Protein AF-A0A642UK02-F1 (afdb_monomer)

Foldseek 3Di:
DDPDPLLVVLVVLLVVLLLVLLLCLLLLLLLQFQPNCVCVVPVDDSVVSVVVNLVSLVSSLVSLVSNLVSVLVSCVVVVCNVVCVPPLLNVLSVQLSVLSVVLNVCPPPVNCVVPVVVNVVSNVVSVVSNLVSVCSNCVVPDPCVSSVSNVVSNVVSVVLQVVQLVQFPPFWKWKWAAFPQQKIKIKTQTDPSDDQAAFWKWFKFWPDPQTNPHTHIFQWADDPDPSRITMTMDGQDDDPSVVLQVVLVPDVNSMDMTIMGIGDGDGDDDPCLVWQEEEEEEEQSQCSNCLNVLVVCVVVVPRNHQYEYEYEYQACRSCVVCVVSQLVNQVDPSYAYEYEHAHPDDQDWDWDCDDPSHNYIYTYHDDPLLVVLLCCQLVDPIEYEYEYTYDPVSLVSNVVSCVVRVVNHPYHYDYHYDYPPD

Radius of gyration: 26.45 Å; Cα contacts (8 Å, |Δi|>4): 703; chains: 1; bounding box: 59×48×87 Å

Organism: NCBI:txid44093

Structure (mmCIF, N/CA/C/O backbone):
data_AF-A0A642UK02-F1
#
_entry.id   AF-A0A642UK02-F1
#
loop_
_atom_site.group_PDB
_atom_site.id
_atom_site.type_symbol
_atom_site.label_atom_id
_atom_site.label_alt_id
_atom_site.label_comp_id
_atom_site.label_asym_id
_atom_site.label_entity_id
_atom_site.label_seq_id
_atom_site.pdbx_PDB_ins_code
_atom_site.Cartn_x
_atom_site.Cartn_y
_atom_site.Cartn_z
_atom_site.occupancy
_atom_site.B_iso_or_equiv
_atom_site.auth_seq_id
_atom_site.auth_comp_id
_atom_site.auth_asym_id
_atom_site.auth_atom_id
_atom_site.pdbx_PDB_model_num
ATOM 1 N N . MET A 1 1 ? 12.086 3.552 -49.684 1.00 55.59 1 MET A N 1
ATOM 2 C CA . MET A 1 1 ? 11.492 2.197 -49.782 1.00 55.59 1 MET A CA 1
ATOM 3 C C . MET A 1 1 ? 12.416 1.226 -49.065 1.00 55.59 1 MET A C 1
ATOM 5 O O . MET A 1 1 ? 13.613 1.465 -49.089 1.00 55.59 1 MET A O 1
ATOM 9 N N . TYR A 1 2 ? 11.888 0.212 -48.374 1.00 74.94 2 TYR A N 1
ATOM 10 C CA . TYR A 1 2 ? 12.719 -0.805 -47.715 1.00 74.94 2 TYR A CA 1
ATOM 11 C C . TYR A 1 2 ? 13.149 -1.871 -48.723 1.00 74.94 2 TYR A C 1
ATOM 13 O O . TYR A 1 2 ? 12.335 -2.284 -49.544 1.00 74.94 2 TYR A O 1
ATOM 21 N N . ASP A 1 3 ? 14.386 -2.351 -48.607 1.00 79.00 3 ASP A N 1
ATOM 22 C CA . ASP A 1 3 ? 14.968 -3.299 -49.572 1.00 79.00 3 ASP A CA 1
ATOM 23 C C . ASP A 1 3 ? 14.312 -4.688 -49.524 1.00 79.00 3 ASP A C 1
ATOM 25 O O . ASP A 1 3 ? 14.343 -5.431 -50.499 1.00 79.00 3 ASP A O 1
ATOM 29 N N . THR A 1 4 ? 13.701 -5.057 -48.390 1.00 89.38 4 THR A N 1
ATOM 30 C CA . THR A 1 4 ? 13.010 -6.342 -48.219 1.00 89.38 4 THR A CA 1
ATOM 31 C C . THR A 1 4 ? 11.735 -6.205 -47.385 1.00 89.38 4 THR A C 1
ATOM 33 O O . THR A 1 4 ? 11.656 -5.402 -46.449 1.00 89.38 4 THR A O 1
ATOM 36 N N . LYS A 1 5 ? 10.743 -7.064 -47.668 1.00 91.50 5 LYS A N 1
ATOM 37 C CA . LYS A 1 5 ? 9.501 -7.177 -46.877 1.00 91.50 5 LYS A CA 1
ATOM 38 C C . LYS A 1 5 ? 9.785 -7.507 -45.408 1.00 91.50 5 LYS A C 1
ATOM 40 O O . LYS A 1 5 ? 9.142 -6.958 -44.519 1.00 91.50 5 LYS A O 1
ATOM 45 N N . ALA A 1 6 ? 10.768 -8.369 -45.148 1.00 90.88 6 ALA A N 1
ATOM 46 C CA . ALA A 1 6 ? 11.175 -8.733 -43.791 1.00 90.88 6 ALA A CA 1
ATOM 47 C C . ALA A 1 6 ? 11.655 -7.508 -42.995 1.00 90.88 6 ALA A C 1
ATOM 49 O O . ALA A 1 6 ? 11.196 -7.281 -41.876 1.00 90.88 6 ALA A O 1
ATOM 50 N N . ARG A 1 7 ? 12.511 -6.670 -43.596 1.00 90.56 7 ARG A N 1
ATOM 51 C CA . ARG A 1 7 ? 12.998 -5.431 -42.975 1.00 90.56 7 ARG A CA 1
ATOM 52 C C . ARG A 1 7 ? 11.862 -4.442 -42.703 1.00 90.56 7 ARG A C 1
ATOM 54 O O . ARG A 1 7 ? 11.831 -3.838 -41.634 1.00 90.56 7 ARG A O 1
ATOM 61 N N . GLN A 1 8 ? 10.915 -4.306 -43.631 1.00 92.50 8 GLN A N 1
ATOM 62 C CA . GLN A 1 8 ? 9.738 -3.456 -43.434 1.00 92.50 8 GLN A CA 1
ATOM 63 C C . GLN A 1 8 ? 8.892 -3.918 -42.236 1.00 92.50 8 GLN A C 1
ATOM 65 O O . GLN A 1 8 ? 8.542 -3.102 -41.386 1.00 92.50 8 GLN A O 1
ATOM 70 N N . LEU A 1 9 ? 8.596 -5.219 -42.142 1.00 93.69 9 LEU A N 1
ATOM 71 C CA . LEU A 1 9 ? 7.806 -5.778 -41.041 1.00 93.69 9 LEU A CA 1
ATOM 72 C C . LEU A 1 9 ? 8.511 -5.626 -39.691 1.00 93.69 9 LEU A C 1
ATOM 74 O O . LEU A 1 9 ? 7.876 -5.208 -38.725 1.00 93.69 9 LEU A O 1
ATOM 78 N N . LEU A 1 10 ? 9.818 -5.906 -39.632 1.00 94.69 10 LEU A N 1
ATOM 79 C CA . LEU A 1 10 ? 10.621 -5.716 -38.420 1.00 94.69 10 LEU A CA 1
ATOM 80 C C . LEU A 1 10 ? 10.591 -4.264 -37.955 1.00 94.69 10 LEU A C 1
ATOM 82 O O . LEU A 1 10 ? 10.407 -4.011 -36.768 1.00 94.69 10 LEU A O 1
ATOM 86 N N . ARG A 1 11 ? 10.717 -3.308 -38.881 1.00 93.25 11 ARG A N 1
ATOM 87 C CA . ARG A 1 11 ? 10.665 -1.886 -38.545 1.00 93.25 11 ARG A CA 1
ATOM 88 C C . ARG A 1 11 ? 9.295 -1.476 -38.005 1.00 93.25 11 ARG A C 1
ATOM 90 O O . ARG A 1 11 ? 9.230 -0.879 -36.938 1.00 93.25 11 ARG A O 1
ATOM 97 N N . MET A 1 12 ? 8.211 -1.868 -38.677 1.00 94.31 12 MET A N 1
ATOM 98 C CA . MET A 1 12 ? 6.848 -1.586 -38.209 1.00 94.31 12 MET A CA 1
ATOM 99 C C . MET A 1 12 ? 6.565 -2.197 -36.832 1.00 94.31 12 MET A C 1
ATOM 101 O O . MET A 1 12 ? 5.925 -1.559 -35.997 1.00 94.31 12 MET A O 1
ATOM 105 N N . LEU A 1 13 ? 7.029 -3.427 -36.593 1.00 96.56 13 LEU A N 1
ATOM 106 C CA . LEU A 1 13 ? 6.900 -4.089 -35.298 1.00 96.56 13 LEU A CA 1
ATOM 107 C C . LEU A 1 13 ? 7.688 -3.343 -34.217 1.00 96.56 13 LEU A C 1
ATOM 109 O O . LEU A 1 13 ? 7.153 -3.106 -33.137 1.00 96.56 13 LEU A O 1
ATOM 113 N N . ALA A 1 14 ? 8.929 -2.952 -34.516 1.00 96.19 14 ALA A N 1
ATOM 114 C CA . ALA A 1 14 ? 9.797 -2.250 -33.580 1.00 96.19 14 ALA A CA 1
ATOM 115 C C . ALA A 1 14 ? 9.223 -0.883 -33.177 1.00 96.19 14 ALA A C 1
ATOM 117 O O . ALA A 1 14 ? 9.144 -0.580 -31.985 1.00 96.19 14 ALA A O 1
ATOM 118 N N . ASP A 1 15 ? 8.771 -0.097 -34.158 1.00 95.19 15 ASP A N 1
ATOM 119 C CA . ASP A 1 15 ? 8.167 1.218 -33.932 1.00 95.19 15 ASP A CA 1
ATOM 120 C C . ASP A 1 15 ? 6.890 1.081 -33.082 1.00 95.19 15 ASP A C 1
ATOM 122 O O . ASP A 1 15 ? 6.764 1.719 -32.038 1.00 95.19 15 ASP A O 1
ATOM 126 N N . ARG A 1 16 ? 5.978 0.166 -33.447 1.00 96.44 16 ARG A N 1
ATOM 127 C CA . ARG A 1 16 ? 4.736 -0.066 -32.686 1.00 96.44 16 ARG A CA 1
ATOM 128 C C . ARG A 1 16 ? 4.995 -0.553 -31.265 1.00 96.44 16 ARG A C 1
ATOM 130 O O . ARG A 1 16 ? 4.336 -0.083 -30.343 1.00 96.44 16 ARG A O 1
ATOM 137 N N . ALA A 1 17 ? 5.935 -1.477 -31.074 1.00 98.06 17 ALA A N 1
ATOM 138 C CA . ALA A 1 17 ? 6.281 -1.969 -29.744 1.00 98.06 17 ALA A CA 1
ATOM 139 C C . ALA A 1 17 ? 6.843 -0.843 -28.859 1.00 98.06 17 ALA A C 1
ATOM 141 O O . ALA A 1 17 ? 6.447 -0.726 -27.700 1.00 98.06 17 ALA A O 1
ATOM 142 N N . GLY A 1 18 ? 7.692 0.026 -29.422 1.00 97.12 18 GLY A N 1
ATOM 143 C CA . GLY A 1 18 ? 8.219 1.209 -28.737 1.00 97.12 18 GLY A CA 1
ATOM 144 C C . GLY A 1 18 ? 7.116 2.189 -28.335 1.00 97.12 18 GLY A C 1
ATOM 145 O O . GLY A 1 18 ? 6.994 2.518 -27.155 1.00 97.12 18 GLY A O 1
ATOM 146 N N . ILE A 1 19 ? 6.253 2.575 -29.280 1.00 96.62 19 ILE A N 1
ATOM 147 C CA . ILE A 1 19 ? 5.144 3.513 -29.035 1.00 96.62 19 ILE A CA 1
ATOM 148 C C . ILE A 1 19 ? 4.185 2.956 -27.973 1.00 96.62 19 ILE A C 1
ATOM 150 O O . ILE A 1 19 ? 3.895 3.614 -26.979 1.00 96.62 19 ILE A O 1
ATOM 154 N N . VAL A 1 20 ? 3.740 1.702 -28.108 1.00 97.62 20 VAL A N 1
ATOM 155 C CA . VAL A 1 20 ? 2.829 1.088 -27.124 1.00 97.62 20 VAL A CA 1
ATOM 156 C C . VAL A 1 20 ? 3.491 0.960 -25.747 1.00 97.62 20 VAL A C 1
ATOM 158 O O . VAL A 1 20 ? 2.802 1.022 -24.732 1.00 97.62 20 VAL A O 1
ATOM 161 N N . SER A 1 21 ? 4.815 0.800 -25.674 1.00 97.56 21 SER A N 1
ATOM 162 C CA . SER A 1 21 ? 5.523 0.778 -24.390 1.00 97.56 21 SER A CA 1
ATOM 163 C C . SER A 1 21 ? 5.545 2.155 -23.712 1.00 97.56 21 SER A C 1
ATOM 165 O O . SER A 1 21 ? 5.242 2.241 -22.521 1.00 97.56 21 SER A O 1
ATOM 167 N N . ILE A 1 22 ? 5.841 3.233 -24.453 1.00 96.88 22 ILE A N 1
ATOM 168 C CA . ILE A 1 22 ? 5.982 4.579 -23.880 1.00 96.88 22 ILE A CA 1
ATOM 169 C C . ILE A 1 22 ? 4.630 5.167 -23.463 1.00 96.88 22 ILE A C 1
ATOM 171 O O . ILE A 1 22 ? 4.543 5.811 -22.416 1.00 96.88 22 ILE A O 1
ATOM 175 N N . THR A 1 23 ? 3.554 4.862 -24.196 1.00 96.81 23 THR A N 1
ATOM 176 C CA . THR A 1 23 ? 2.199 5.335 -23.863 1.00 96.81 23 THR A CA 1
ATOM 177 C C . THR A 1 23 ? 1.706 4.829 -22.503 1.00 96.81 23 THR A C 1
ATOM 179 O O . THR A 1 23 ? 0.875 5.467 -21.858 1.00 96.81 23 THR A O 1
ATOM 182 N N . GLN A 1 24 ? 2.246 3.704 -22.022 1.00 97.56 24 GLN A N 1
ATOM 183 C CA . GLN A 1 24 ? 1.899 3.110 -20.729 1.00 97.56 24 GLN A CA 1
ATOM 184 C C . GLN A 1 24 ? 2.713 3.673 -19.552 1.00 97.56 24 GLN A C 1
ATOM 186 O O . GLN A 1 24 ? 2.354 3.438 -18.394 1.00 97.56 24 GLN A O 1
ATOM 191 N N . VAL A 1 25 ? 3.784 4.433 -19.808 1.00 97.25 25 VAL A N 1
ATOM 192 C CA . VAL A 1 25 ? 4.679 4.947 -18.757 1.00 97.25 25 VAL A CA 1
ATOM 193 C C . VAL A 1 25 ? 3.973 5.888 -17.761 1.00 97.25 25 VAL A C 1
ATOM 195 O O . VAL A 1 25 ? 4.165 5.713 -16.555 1.00 97.25 25 VAL A O 1
ATOM 198 N N . PRO A 1 26 ? 3.097 6.826 -18.177 1.00 96.88 26 PRO A N 1
ATOM 199 C CA . PRO A 1 26 ? 2.319 7.625 -17.226 1.00 96.88 26 PRO A CA 1
ATOM 200 C C . PRO A 1 26 ? 1.474 6.776 -16.272 1.00 96.88 26 PRO A C 1
ATOM 202 O O . PRO A 1 26 ? 1.407 7.062 -15.076 1.00 96.88 26 PRO A O 1
ATOM 205 N N . MET A 1 27 ? 0.863 5.702 -16.783 1.00 95.38 27 MET A N 1
ATOM 206 C CA . MET A 1 27 ? -0.013 4.83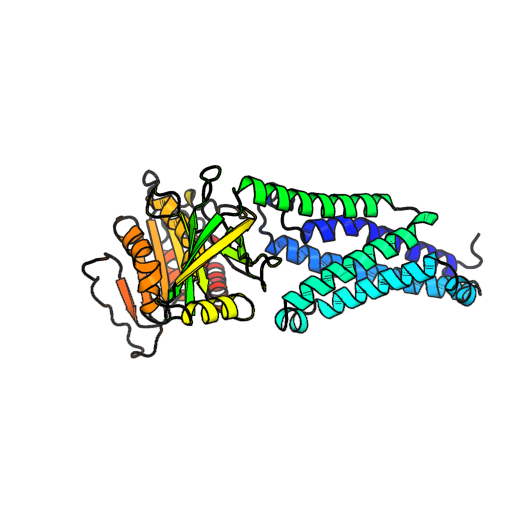1 -15.997 1.00 95.38 27 MET A CA 1
ATOM 207 C C . MET A 1 27 ? 0.761 4.041 -14.943 1.00 95.38 27 MET A C 1
ATOM 209 O O . MET A 1 27 ? 0.305 3.958 -13.803 1.00 95.38 27 MET A O 1
ATOM 213 N N . ILE A 1 28 ? 1.948 3.505 -15.268 1.00 96.00 28 ILE A N 1
ATOM 214 C CA . ILE A 1 28 ? 2.743 2.795 -14.252 1.00 96.00 28 ILE A CA 1
ATOM 215 C C . ILE A 1 28 ? 3.154 3.723 -13.110 1.00 96.00 28 ILE A C 1
ATOM 217 O O . ILE A 1 28 ? 3.137 3.293 -11.958 1.00 96.00 28 ILE A O 1
ATOM 221 N N . ILE A 1 29 ? 3.478 4.988 -13.398 1.00 96.06 29 ILE A N 1
ATOM 222 C CA . ILE A 1 29 ? 3.838 5.965 -12.366 1.00 96.06 29 ILE A CA 1
ATOM 223 C C . ILE A 1 29 ? 2.610 6.309 -11.523 1.00 96.06 29 ILE A C 1
ATOM 225 O O . ILE A 1 29 ? 2.694 6.272 -10.296 1.00 96.06 29 ILE A O 1
ATOM 229 N N . LEU A 1 30 ? 1.465 6.577 -12.161 1.00 95.62 30 LEU A N 1
ATOM 230 C CA . LEU A 1 30 ? 0.211 6.877 -11.465 1.00 95.62 30 LEU A CA 1
ATOM 231 C C . LEU A 1 30 ? -0.176 5.755 -10.494 1.00 95.62 30 LEU A C 1
ATOM 233 O O . LEU A 1 30 ? -0.516 6.018 -9.344 1.00 95.62 30 LEU A O 1
ATOM 237 N N . PHE A 1 31 ? -0.095 4.502 -10.944 1.00 95.00 31 PHE A N 1
ATOM 238 C CA . PHE A 1 31 ? -0.523 3.343 -10.159 1.00 95.00 31 PHE A CA 1
ATOM 239 C C . PHE A 1 31 ? 0.429 2.991 -9.013 1.00 95.00 31 PHE A C 1
ATOM 241 O O . PHE A 1 31 ? -0.003 2.359 -8.054 1.00 95.00 31 PHE A O 1
ATOM 248 N N . GLY A 1 32 ? 1.699 3.399 -9.098 1.00 91.38 32 GLY A N 1
ATOM 249 C CA . GLY A 1 32 ? 2.657 3.294 -7.991 1.00 91.38 32 GLY A CA 1
ATOM 250 C C . GLY A 1 32 ? 2.645 4.503 -7.042 1.00 91.38 32 GLY A C 1
ATOM 251 O O . GLY A 1 32 ? 3.316 4.481 -6.008 1.00 91.38 32 GLY A O 1
ATOM 252 N N . GLY A 1 33 ? 1.924 5.573 -7.391 1.00 90.88 33 GLY A N 1
ATOM 253 C CA . GLY A 1 33 ? 1.803 6.791 -6.592 1.00 90.88 33 GLY A CA 1
ATOM 254 C C . GLY A 1 33 ? 0.847 6.628 -5.409 1.00 90.88 33 GLY A C 1
ATOM 255 O O . GLY A 1 33 ? -0.148 5.912 -5.489 1.00 90.88 33 GLY A O 1
ATOM 256 N N . ARG A 1 34 ? 1.117 7.333 -4.302 1.00 87.50 34 ARG A N 1
ATOM 257 C CA . ARG A 1 34 ? 0.232 7.335 -3.118 1.00 87.50 34 ARG A CA 1
ATOM 258 C C . ARG A 1 34 ? -0.969 8.262 -3.313 1.00 87.50 34 ARG A C 1
ATOM 260 O O . ARG A 1 34 ? -2.030 8.025 -2.749 1.00 87.50 34 ARG A O 1
ATOM 267 N N . ASN A 1 35 ? -0.805 9.314 -4.114 1.00 87.69 35 ASN A N 1
ATOM 268 C CA . ASN A 1 35 ? -1.844 10.279 -4.464 1.00 87.69 35 ASN A CA 1
ATOM 269 C C . ASN A 1 35 ? -2.395 9.967 -5.855 1.00 87.69 35 ASN A C 1
ATOM 271 O O . ASN A 1 35 ? -2.260 10.747 -6.794 1.00 87.69 35 ASN A O 1
ATOM 275 N N . ASN A 1 36 ? -3.011 8.795 -5.978 1.00 88.88 36 ASN A N 1
ATOM 276 C CA . ASN A 1 36 ? -3.661 8.359 -7.202 1.00 88.88 36 ASN A CA 1
ATOM 277 C C . ASN A 1 36 ? -5.144 8.758 -7.173 1.00 88.88 36 ASN A C 1
ATOM 279 O O . ASN A 1 36 ? -5.927 8.205 -6.401 1.00 88.88 36 ASN A O 1
ATOM 283 N N . PHE A 1 37 ? -5.549 9.697 -8.031 1.00 87.81 37 PHE A N 1
ATOM 284 C CA . PHE A 1 37 ? -6.941 10.160 -8.103 1.00 87.81 37 PHE A CA 1
ATOM 285 C C . PHE A 1 37 ? -7.926 9.049 -8.506 1.00 87.81 37 PHE A C 1
ATOM 287 O O . PHE A 1 37 ? -9.115 9.143 -8.206 1.00 87.81 37 PHE A O 1
ATOM 294 N N . LEU A 1 38 ? -7.450 7.968 -9.132 1.00 90.44 38 LEU A N 1
ATOM 295 C CA . LEU A 1 38 ? -8.291 6.824 -9.477 1.00 90.44 38 LEU A CA 1
ATOM 296 C C . LEU A 1 38 ? -8.742 6.037 -8.247 1.00 90.44 38 LEU A C 1
ATOM 298 O O . LEU A 1 38 ? -9.773 5.377 -8.324 1.00 90.44 38 LEU A O 1
ATOM 302 N N . ILE A 1 39 ? -8.043 6.143 -7.112 1.00 86.69 39 ILE A N 1
ATOM 303 C CA . ILE A 1 39 ? -8.528 5.602 -5.832 1.00 86.69 39 ILE A CA 1
ATOM 304 C C . ILE A 1 39 ? -9.860 6.264 -5.471 1.00 86.69 39 ILE A C 1
ATOM 306 O O . ILE A 1 39 ? -10.808 5.579 -5.106 1.00 86.69 39 ILE A O 1
ATOM 310 N N . TRP A 1 40 ? -9.971 7.583 -5.651 1.00 83.81 40 TRP A N 1
ATOM 311 C CA . TRP A 1 40 ? -11.218 8.309 -5.401 1.00 83.81 40 TRP A CA 1
ATOM 312 C C . TRP A 1 40 ? -12.303 7.977 -6.432 1.00 83.81 40 TRP A C 1
ATOM 314 O O . TRP A 1 40 ? -13.459 7.800 -6.063 1.00 83.81 40 TRP A O 1
ATOM 324 N N . LEU A 1 41 ? -11.929 7.845 -7.710 1.00 88.06 41 LEU A N 1
ATOM 325 C CA . LEU A 1 41 ? -12.882 7.565 -8.787 1.00 88.06 41 LEU A CA 1
ATOM 326 C C . LEU A 1 41 ? -13.460 6.140 -8.733 1.00 88.06 41 LEU A C 1
ATOM 328 O O . LEU A 1 41 ? -14.627 5.938 -9.052 1.00 88.06 41 LEU A O 1
ATOM 332 N N . THR A 1 42 ? -12.643 5.152 -8.367 1.00 88.88 42 THR A N 1
ATOM 333 C CA . THR A 1 42 ? -13.018 3.724 -8.409 1.00 88.88 42 THR A CA 1
ATOM 334 C C . THR A 1 42 ? -13.381 3.149 -7.044 1.00 88.88 42 THR A C 1
ATOM 336 O O . THR A 1 42 ? -14.046 2.119 -6.974 1.00 88.88 42 THR A O 1
ATOM 339 N N . GLY A 1 43 ? -12.915 3.772 -5.957 1.00 82.19 43 GLY A N 1
ATOM 340 C CA . GLY A 1 43 ? -12.981 3.207 -4.610 1.00 82.19 43 GLY A CA 1
ATOM 341 C C . GLY A 1 43 ? -12.052 2.008 -4.392 1.00 82.19 43 GLY A C 1
ATOM 342 O O . GLY A 1 43 ? -12.140 1.361 -3.352 1.00 82.19 43 GLY A O 1
ATOM 343 N N . TRP A 1 44 ? -11.181 1.673 -5.353 1.00 84.94 44 TRP A N 1
ATOM 344 C CA . TRP A 1 44 ? -10.227 0.578 -5.194 1.00 84.94 44 TRP A CA 1
ATOM 345 C C . TRP A 1 44 ? -9.071 0.976 -4.281 1.00 84.94 44 TRP A C 1
ATOM 347 O O . TRP A 1 44 ? -8.552 2.091 -4.393 1.00 84.94 44 TRP A O 1
ATOM 357 N N . PRO A 1 45 ? -8.613 0.060 -3.416 1.00 81.44 45 PRO A N 1
ATOM 358 C CA . PRO A 1 45 ? -7.530 0.356 -2.501 1.00 81.44 45 PRO A CA 1
ATOM 359 C C . PRO A 1 45 ? -6.178 0.328 -3.247 1.00 81.44 45 PRO A C 1
ATOM 361 O O . PRO A 1 45 ? -6.055 -0.217 -4.353 1.00 81.44 45 PRO A O 1
ATOM 364 N N . ILE A 1 46 ? -5.145 0.963 -2.683 1.00 84.94 46 ILE A N 1
ATOM 365 C CA . ILE A 1 46 ? -3.841 1.162 -3.351 1.00 84.94 46 ILE A CA 1
ATOM 366 C C . ILE A 1 46 ? -3.161 -0.166 -3.727 1.00 84.94 46 ILE A C 1
ATOM 368 O O . ILE A 1 46 ? -2.423 -0.250 -4.708 1.00 84.94 46 ILE A O 1
ATOM 372 N N . GLU A 1 47 ? -3.446 -1.235 -2.992 1.00 84.75 47 GLU A N 1
ATOM 373 C CA . GLU A 1 47 ? -2.969 -2.594 -3.223 1.00 84.75 47 GLU A CA 1
ATOM 374 C C . GLU A 1 47 ? -3.388 -3.105 -4.605 1.00 84.75 47 GLU A C 1
ATOM 376 O O . GLU A 1 47 ? -2.583 -3.741 -5.293 1.00 84.75 47 GLU A O 1
ATOM 381 N N . VAL A 1 48 ? -4.609 -2.772 -5.041 1.00 89.00 48 VAL A N 1
ATOM 382 C CA . VAL A 1 48 ? -5.129 -3.122 -6.369 1.00 89.00 48 VAL A CA 1
ATOM 383 C C . VAL A 1 48 ? -4.355 -2.371 -7.451 1.00 89.00 48 VAL A C 1
ATOM 385 O O . VAL A 1 48 ? -3.871 -2.987 -8.402 1.00 89.00 48 VAL A O 1
ATOM 388 N N . PHE A 1 49 ? -4.128 -1.066 -7.291 1.00 92.69 49 PHE A N 1
ATOM 389 C CA . PHE A 1 49 ? -3.302 -0.296 -8.231 1.00 92.69 49 PHE A CA 1
ATOM 390 C C . PHE A 1 49 ? -1.857 -0.798 -8.282 1.00 92.69 49 PHE A C 1
ATOM 392 O O . PHE A 1 49 ? -1.287 -0.928 -9.364 1.00 92.69 49 PHE A O 1
ATOM 399 N N . ASN A 1 50 ? -1.294 -1.218 -7.152 1.00 91.88 50 ASN A N 1
ATOM 400 C CA . ASN A 1 50 ? 0.023 -1.844 -7.110 1.00 91.88 50 ASN A CA 1
ATOM 401 C C . ASN A 1 50 ? 0.077 -3.177 -7.882 1.00 91.88 50 ASN A C 1
ATOM 403 O O . ASN A 1 50 ? 1.134 -3.535 -8.413 1.00 91.88 50 ASN A O 1
ATOM 407 N N . VAL A 1 51 ? -1.027 -3.934 -7.970 1.00 93.12 51 VAL A N 1
ATOM 408 C CA . VAL A 1 51 ? -1.120 -5.104 -8.865 1.00 93.12 51 VAL A CA 1
ATOM 409 C C . VAL A 1 51 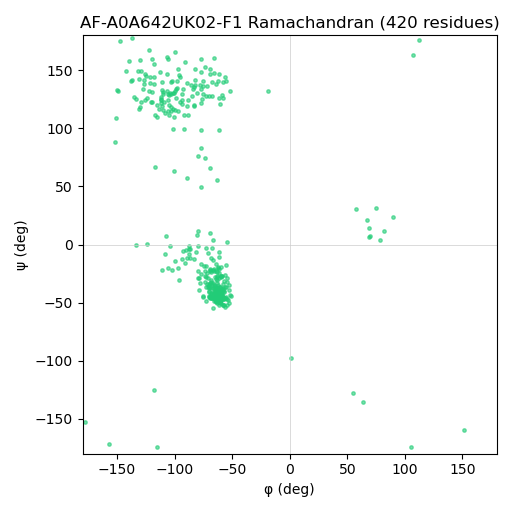? -1.001 -4.659 -10.322 1.00 93.12 51 VAL A C 1
ATOM 411 O O . VAL A 1 51 ? -0.176 -5.218 -11.050 1.00 93.12 51 VAL A O 1
ATOM 414 N N . TYR A 1 52 ? -1.742 -3.626 -10.730 1.00 95.38 52 TYR A N 1
ATOM 415 C CA . TYR A 1 52 ? -1.661 -3.076 -12.086 1.00 95.38 52 TYR A CA 1
ATOM 416 C C . TYR A 1 52 ? -0.274 -2.506 -12.408 1.00 95.38 52 TYR A C 1
ATOM 418 O O . TYR A 1 52 ? 0.280 -2.839 -13.453 1.00 95.38 52 TYR A O 1
ATOM 426 N N . HIS A 1 53 ? 0.349 -1.751 -11.497 1.00 96.00 53 HIS A N 1
ATOM 427 C CA . HIS A 1 53 ? 1.724 -1.253 -11.636 1.00 96.00 53 HIS A CA 1
ATOM 428 C C . HIS A 1 53 ? 2.710 -2.385 -11.991 1.00 96.00 53 HIS A C 1
ATOM 430 O O . HIS A 1 53 ? 3.528 -2.261 -12.908 1.00 96.00 53 HIS A O 1
ATOM 436 N N . ARG A 1 54 ? 2.600 -3.540 -11.316 1.00 94.94 54 ARG A N 1
ATOM 437 C CA . ARG A 1 54 ? 3.460 -4.710 -11.573 1.00 94.94 54 ARG A CA 1
ATOM 438 C C . ARG A 1 54 ? 3.165 -5.409 -12.899 1.00 94.94 54 ARG A C 1
ATOM 440 O O . ARG A 1 54 ? 4.088 -5.922 -13.521 1.00 94.94 54 ARG A O 1
ATOM 447 N N . TRP A 1 55 ? 1.907 -5.497 -13.319 1.00 96.25 55 TRP A N 1
ATOM 448 C CA . TRP A 1 55 ? 1.561 -6.177 -14.572 1.00 96.25 55 TRP A CA 1
ATOM 449 C C . TRP A 1 55 ? 1.839 -5.315 -15.801 1.00 96.25 55 TRP A C 1
ATOM 451 O O . TRP A 1 55 ? 2.391 -5.820 -16.776 1.00 96.25 55 TRP A O 1
ATOM 461 N N . ILE A 1 56 ? 1.560 -4.015 -15.730 1.00 96.88 56 ILE A N 1
ATOM 462 C CA . ILE A 1 56 ? 1.869 -3.083 -16.816 1.00 96.88 56 ILE A CA 1
ATOM 463 C C . ILE A 1 56 ? 3.387 -2.950 -16.989 1.00 96.88 56 ILE A C 1
ATOM 465 O O . ILE A 1 56 ? 3.869 -3.013 -18.114 1.00 96.88 56 ILE A O 1
ATOM 469 N N . SER A 1 57 ? 4.173 -2.881 -15.905 1.00 96.69 57 SER A N 1
ATOM 470 C CA . SER A 1 57 ? 5.646 -2.866 -16.017 1.00 96.69 57 SER A CA 1
ATOM 471 C C . SER A 1 57 ? 6.214 -4.123 -16.690 1.00 96.69 57 SER A C 1
ATOM 473 O O . SER A 1 57 ? 7.143 -4.018 -17.490 1.00 96.69 57 SER A O 1
ATOM 475 N N . ARG A 1 58 ? 5.631 -5.306 -16.445 1.00 96.62 58 ARG A N 1
ATOM 476 C CA . ARG A 1 58 ? 5.979 -6.541 -17.179 1.00 96.62 58 ARG A CA 1
ATOM 477 C C . ARG A 1 58 ? 5.660 -6.424 -18.666 1.00 96.62 58 ARG A C 1
ATOM 479 O O . ARG A 1 58 ? 6.497 -6.785 -19.486 1.00 96.62 58 ARG A O 1
ATOM 486 N N . GLY A 1 59 ? 4.477 -5.907 -19.002 1.00 97.62 59 GLY A N 1
ATOM 487 C CA . GLY A 1 59 ? 4.072 -5.663 -20.387 1.00 97.62 59 GLY A CA 1
ATOM 488 C C . GLY A 1 59 ? 5.024 -4.707 -21.105 1.00 97.62 59 GLY A C 1
ATOM 489 O O . GLY A 1 59 ? 5.503 -5.025 -22.191 1.00 97.62 59 GLY A O 1
ATOM 490 N N . ILE A 1 60 ? 5.378 -3.589 -20.465 1.00 97.94 60 ILE A N 1
ATOM 491 C CA . ILE A 1 60 ? 6.361 -2.625 -20.979 1.00 97.94 60 ILE A CA 1
ATOM 492 C C . ILE A 1 60 ? 7.709 -3.303 -21.225 1.00 97.94 60 ILE A C 1
ATOM 494 O O . ILE A 1 60 ? 8.272 -3.131 -22.300 1.00 97.94 60 ILE A O 1
ATOM 498 N N . LEU A 1 61 ? 8.220 -4.107 -20.287 1.00 97.69 61 LEU A N 1
ATOM 499 C CA . LEU A 1 61 ? 9.511 -4.776 -20.469 1.00 97.69 61 LEU A CA 1
ATOM 500 C C . LEU A 1 61 ? 9.502 -5.748 -21.660 1.00 97.69 61 LEU A C 1
ATOM 502 O O . LEU A 1 61 ? 10.461 -5.775 -22.430 1.00 97.69 61 LEU A O 1
ATOM 506 N N . VAL A 1 62 ? 8.419 -6.511 -21.841 1.00 98.25 62 VAL A N 1
ATOM 507 C CA . VAL A 1 62 ? 8.252 -7.398 -23.006 1.00 98.25 62 VAL A CA 1
ATOM 508 C C . VAL A 1 62 ? 8.215 -6.588 -24.303 1.00 98.25 62 VAL A C 1
ATOM 510 O O . VAL A 1 62 ? 8.902 -6.938 -25.260 1.00 98.25 62 VAL A O 1
ATOM 513 N N . LEU A 1 63 ? 7.469 -5.482 -24.337 1.00 98.38 63 LEU A N 1
ATOM 514 C CA . LEU A 1 63 ? 7.398 -4.603 -25.506 1.00 98.38 63 LEU A CA 1
ATOM 515 C C . LEU A 1 63 ? 8.753 -3.963 -25.828 1.00 98.38 63 LEU A C 1
ATOM 517 O O . LEU A 1 63 ? 9.154 -3.948 -26.989 1.00 98.38 63 LEU A O 1
ATOM 521 N N . LEU A 1 64 ? 9.495 -3.503 -24.817 1.00 98.12 64 LEU A N 1
ATOM 522 C CA . LEU A 1 64 ? 10.840 -2.957 -24.998 1.00 98.12 64 LEU A CA 1
ATOM 523 C C . LEU A 1 64 ? 11.833 -4.021 -25.485 1.00 98.12 64 LEU A C 1
ATOM 525 O O . LEU A 1 64 ? 12.690 -3.717 -26.310 1.00 98.12 64 LEU A O 1
ATOM 529 N N . LEU A 1 65 ? 11.700 -5.273 -25.034 1.00 98.06 65 LEU A N 1
ATOM 530 C CA . LEU A 1 65 ? 12.504 -6.386 -25.540 1.00 98.06 65 LEU A CA 1
ATOM 531 C C . LEU A 1 65 ? 12.203 -6.657 -27.022 1.00 98.06 65 LEU A C 1
ATOM 533 O O . LEU A 1 65 ? 13.127 -6.773 -27.826 1.00 98.06 65 LEU A O 1
ATOM 537 N N . VAL A 1 66 ? 10.920 -6.702 -27.404 1.00 98.44 66 VAL A N 1
ATOM 538 C CA . VAL A 1 66 ? 10.498 -6.847 -28.809 1.00 98.44 66 VAL A CA 1
ATOM 539 C C . VAL A 1 66 ? 11.017 -5.684 -29.654 1.00 98.44 66 VAL A C 1
ATOM 541 O O . VAL A 1 66 ? 11.547 -5.917 -30.741 1.00 98.44 66 VAL A O 1
ATOM 544 N N . HIS A 1 67 ? 10.917 -4.452 -29.153 1.00 97.88 67 HIS A N 1
ATOM 545 C CA . HIS A 1 67 ? 11.450 -3.250 -29.791 1.00 97.88 67 HIS A CA 1
ATOM 546 C C . HIS A 1 67 ? 12.964 -3.364 -30.026 1.00 97.88 67 HIS A C 1
ATOM 548 O O . HIS A 1 67 ? 13.418 -3.230 -31.164 1.00 97.88 67 HIS A O 1
ATOM 554 N N . ALA A 1 68 ? 13.737 -3.691 -28.986 1.00 97.00 68 ALA A N 1
ATOM 555 C CA . ALA A 1 68 ? 15.193 -3.799 -29.056 1.00 97.00 68 ALA A CA 1
ATOM 556 C C . ALA A 1 68 ? 15.657 -4.905 -30.019 1.00 97.00 68 ALA A C 1
ATOM 558 O O . ALA A 1 68 ? 16.535 -4.672 -30.854 1.00 97.00 68 ALA A O 1
ATOM 559 N N . ILE A 1 69 ? 15.043 -6.093 -29.957 1.00 97.44 69 ILE A N 1
ATOM 560 C CA . ILE A 1 69 ? 15.369 -7.216 -30.850 1.00 97.44 69 ILE A CA 1
ATOM 561 C C . ILE A 1 69 ? 15.014 -6.870 -32.299 1.00 97.44 69 ILE A C 1
ATOM 563 O O . ILE A 1 69 ? 15.834 -7.057 -33.198 1.00 97.44 69 ILE A O 1
ATOM 567 N N . SER A 1 70 ? 13.816 -6.330 -32.536 1.00 97.31 70 SER A N 1
ATOM 568 C CA . SER A 1 70 ? 13.338 -6.025 -33.890 1.00 97.31 70 SER A CA 1
ATOM 569 C C . SER A 1 70 ? 14.176 -4.936 -34.561 1.00 97.31 70 SER A C 1
ATOM 571 O O . SER A 1 70 ? 14.528 -5.072 -35.735 1.00 97.31 70 SER A O 1
ATOM 573 N N . PHE A 1 71 ? 14.568 -3.892 -33.819 1.00 95.69 71 PHE A N 1
ATOM 574 C CA . PHE A 1 71 ? 15.493 -2.876 -34.324 1.00 95.69 71 PHE A CA 1
ATOM 575 C C . PHE A 1 71 ? 16.882 -3.444 -34.598 1.00 95.69 71 PHE A C 1
ATOM 577 O O . PHE A 1 71 ? 17.452 -3.154 -35.651 1.00 95.69 71 PHE A O 1
ATOM 584 N N . SER A 1 72 ? 17.402 -4.284 -33.701 1.00 95.12 72 SER A N 1
ATOM 585 C CA . SER A 1 72 ? 18.705 -4.929 -33.888 1.00 95.12 72 SER A CA 1
ATOM 586 C C . SER A 1 72 ? 18.726 -5.746 -35.180 1.00 95.12 72 SER A C 1
ATOM 588 O O . SER A 1 72 ? 19.547 -5.483 -36.054 1.00 95.12 72 SER A O 1
ATOM 590 N N . LEU A 1 73 ? 17.744 -6.634 -35.372 1.00 95.50 73 LEU A N 1
ATOM 591 C CA . LEU A 1 73 ? 17.602 -7.433 -36.593 1.00 95.50 73 LEU A CA 1
ATOM 592 C C . LEU A 1 73 ? 17.411 -6.560 -37.842 1.00 95.50 73 LEU A C 1
ATOM 594 O O . LEU A 1 73 ? 18.056 -6.795 -38.864 1.00 95.50 73 LEU A O 1
ATOM 598 N N . SER A 1 74 ? 16.568 -5.524 -37.769 1.00 94.56 74 SER A N 1
ATOM 599 C CA . SER A 1 74 ? 16.346 -4.609 -38.894 1.00 94.56 74 SER A CA 1
ATOM 600 C C . SER A 1 74 ? 17.629 -3.887 -39.318 1.00 94.56 74 SER A C 1
ATOM 602 O O . SER A 1 74 ? 17.824 -3.666 -40.515 1.00 94.56 74 SER A O 1
ATOM 604 N N . PHE A 1 75 ? 18.481 -3.480 -38.375 1.00 93.38 75 PHE A N 1
ATOM 605 C CA . PHE A 1 75 ? 19.749 -2.815 -38.679 1.00 93.38 75 PHE A CA 1
ATOM 606 C C . PHE A 1 75 ? 20.845 -3.797 -39.109 1.00 93.38 75 PHE A C 1
ATOM 608 O O . PHE A 1 75 ? 21.695 -3.428 -39.920 1.00 93.38 75 PHE A O 1
ATOM 615 N N . THR A 1 76 ? 20.808 -5.049 -38.644 1.00 93.75 76 THR A N 1
ATOM 616 C CA . THR A 1 76 ? 21.680 -6.120 -39.152 1.00 93.75 76 THR A CA 1
ATOM 617 C C . THR A 1 76 ? 21.383 -6.415 -40.619 1.00 93.75 76 THR A C 1
ATOM 619 O O . THR A 1 76 ? 22.304 -6.419 -41.429 1.00 93.75 76 THR A O 1
ATOM 622 N N . LEU A 1 77 ? 20.105 -6.559 -40.991 1.00 92.00 77 LEU A N 1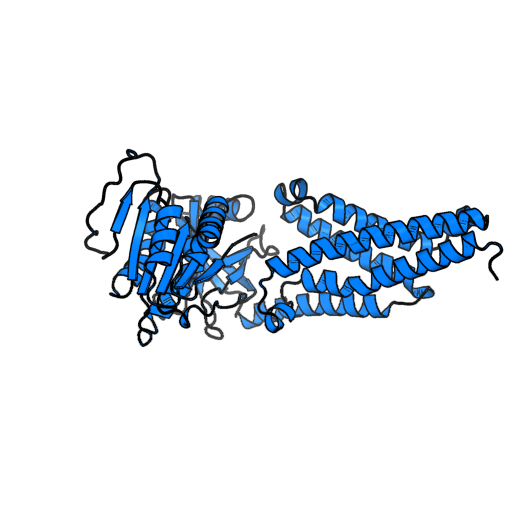
ATOM 623 C CA . LEU A 1 77 ? 19.698 -6.754 -42.390 1.00 92.00 77 LEU A CA 1
ATOM 624 C C . LEU A 1 77 ? 20.047 -5.558 -43.288 1.00 92.00 77 LEU A C 1
ATOM 626 O O . LEU A 1 77 ? 20.235 -5.723 -44.487 1.00 92.00 77 LEU A O 1
ATOM 630 N N . ALA A 1 78 ? 20.132 -4.358 -42.713 1.00 89.62 78 ALA A N 1
ATOM 631 C CA . ALA A 1 78 ? 20.549 -3.146 -43.412 1.00 89.62 78 ALA A CA 1
ATOM 632 C C . ALA A 1 78 ? 22.076 -2.999 -43.548 1.00 89.62 78 ALA A C 1
ATOM 634 O O . ALA A 1 78 ? 22.534 -2.030 -44.148 1.00 89.62 78 ALA A O 1
ATOM 635 N N . GLY A 1 79 ? 22.867 -3.878 -42.920 1.00 91.75 79 GLY A N 1
ATOM 636 C CA . GLY A 1 79 ? 24.327 -3.759 -42.852 1.00 91.75 79 GLY A CA 1
ATOM 637 C C . GLY A 1 79 ? 24.836 -2.599 -41.984 1.00 91.75 79 GLY A C 1
ATOM 638 O O . GLY A 1 79 ? 26.036 -2.348 -41.940 1.00 91.75 79 GLY A O 1
ATOM 639 N N . SER A 1 80 ? 23.959 -1.891 -41.265 1.00 91.00 80 SER A N 1
ATOM 640 C CA . SER A 1 80 ? 24.306 -0.682 -40.507 1.00 91.00 80 SER A CA 1
ATOM 641 C C . SER A 1 80 ? 24.321 -0.889 -38.988 1.00 91.00 80 SER A C 1
ATOM 643 O O . SER A 1 80 ? 24.485 0.081 -38.248 1.00 91.00 80 SER A O 1
ATOM 645 N N . TYR A 1 81 ? 24.170 -2.126 -38.502 1.00 90.56 81 TYR A N 1
ATOM 646 C CA . TYR A 1 81 ? 24.116 -2.440 -37.068 1.00 90.56 81 TYR A CA 1
ATOM 647 C C . TYR A 1 81 ? 25.307 -1.871 -36.287 1.00 90.56 81 TYR A C 1
ATOM 649 O O . TYR A 1 81 ? 25.116 -1.127 -35.334 1.00 90.56 81 TYR A O 1
ATOM 657 N N . ASN A 1 82 ? 26.540 -2.097 -36.743 1.00 91.75 82 ASN A N 1
ATOM 658 C CA . ASN A 1 82 ? 27.733 -1.582 -36.056 1.00 91.75 82 ASN A CA 1
ATOM 659 C C . ASN A 1 82 ? 27.785 -0.045 -36.017 1.00 91.75 82 ASN A C 1
ATOM 661 O O . ASN A 1 82 ? 28.330 0.536 -35.084 1.00 91.75 82 ASN A O 1
ATOM 665 N N . THR A 1 83 ? 27.184 0.628 -37.003 1.00 91.12 83 THR A N 1
ATOM 666 C CA . THR A 1 83 ? 27.189 2.097 -37.080 1.00 91.12 83 THR A CA 1
ATOM 667 C C . THR A 1 83 ? 26.200 2.754 -36.121 1.00 91.12 83 THR A C 1
ATOM 669 O O . THR A 1 83 ? 26.405 3.906 -35.743 1.00 91.12 83 THR A O 1
ATOM 672 N N . VAL A 1 84 ? 25.129 2.054 -35.720 1.00 91.56 84 VAL A N 1
ATOM 673 C CA . VAL A 1 84 ? 24.126 2.625 -34.808 1.00 91.56 84 VAL A CA 1
ATOM 674 C C . VAL A 1 84 ? 24.576 2.591 -33.351 1.00 91.56 84 VAL A C 1
ATOM 676 O O . VAL A 1 84 ? 24.147 3.444 -32.583 1.00 91.56 84 VAL A O 1
ATOM 679 N N . TRP A 1 85 ? 25.512 1.709 -32.987 1.00 91.31 85 TRP A N 1
ATOM 680 C CA . TRP A 1 85 ? 26.056 1.608 -31.625 1.00 91.31 85 TRP A CA 1
ATOM 681 C C . TRP A 1 85 ? 26.735 2.882 -31.118 1.00 91.31 85 TRP A C 1
ATOM 683 O O . TRP A 1 85 ? 26.738 3.132 -29.916 1.00 91.31 85 TRP A O 1
ATOM 693 N N . SER A 1 86 ? 27.276 3.707 -32.016 1.00 91.62 86 SER A N 1
ATOM 694 C CA . SER A 1 86 ? 27.880 4.997 -31.666 1.00 91.62 86 SER A CA 1
ATOM 695 C C . SER A 1 86 ? 26.877 6.154 -31.643 1.00 91.62 86 SER A C 1
ATOM 697 O O . SER A 1 86 ? 27.244 7.284 -31.319 1.00 91.62 86 SER A O 1
ATOM 699 N N . LYS A 1 87 ? 25.609 5.917 -32.004 1.00 94.00 87 LYS A N 1
ATOM 700 C CA . LYS A 1 87 ? 24.595 6.971 -32.065 1.00 94.00 87 LYS A CA 1
ATOM 701 C C . LYS A 1 87 ? 24.001 7.227 -30.676 1.00 94.00 87 LYS A C 1
ATOM 703 O O . LYS A 1 87 ? 23.610 6.270 -30.006 1.00 94.00 87 LYS A O 1
ATOM 708 N N . PRO A 1 88 ? 23.835 8.500 -30.262 1.00 94.56 88 PRO A N 1
ATOM 709 C CA . PRO A 1 88 ? 23.304 8.830 -28.940 1.00 94.56 88 PRO A CA 1
ATOM 710 C C . PRO A 1 88 ? 21.955 8.174 -28.636 1.00 94.56 88 PRO A C 1
ATOM 712 O O . PRO A 1 88 ? 21.807 7.562 -27.582 1.00 94.56 88 PRO A O 1
ATOM 715 N N . TYR A 1 89 ? 20.995 8.226 -29.570 1.00 93.88 89 TYR A N 1
ATOM 716 C CA . TYR A 1 89 ? 19.671 7.629 -29.359 1.00 93.88 89 TYR A CA 1
ATOM 717 C C . TYR A 1 89 ? 19.767 6.127 -29.047 1.00 93.88 89 TYR A C 1
ATOM 719 O O . TYR A 1 89 ? 19.044 5.634 -28.189 1.00 93.88 89 TYR A O 1
ATOM 727 N N . TRP A 1 90 ? 20.692 5.398 -29.679 1.00 95.38 90 TRP A N 1
ATOM 728 C CA . TRP A 1 90 ? 20.877 3.965 -29.455 1.00 95.38 90 TRP A CA 1
ATOM 729 C C . TRP A 1 90 ? 21.411 3.681 -28.048 1.00 95.38 90 TRP A C 1
ATOM 731 O O . TRP A 1 90 ? 20.864 2.845 -27.330 1.00 95.38 90 TRP A O 1
ATOM 741 N N . ILE A 1 91 ? 22.422 4.440 -27.613 1.00 96.44 91 ILE A N 1
ATOM 742 C CA . ILE A 1 91 ? 23.014 4.335 -26.269 1.00 96.44 91 ILE A CA 1
ATOM 743 C C . ILE A 1 91 ? 21.959 4.615 -25.191 1.00 96.44 91 ILE A C 1
ATOM 745 O O . ILE A 1 91 ? 21.830 3.860 -24.223 1.00 96.44 91 ILE A O 1
ATOM 749 N N . PHE A 1 92 ? 21.165 5.672 -25.368 1.00 97.75 92 PHE A N 1
ATOM 750 C CA . PHE A 1 92 ? 20.089 6.008 -24.440 1.00 97.75 92 PHE A CA 1
ATOM 751 C C . PHE A 1 92 ? 18.966 4.962 -24.444 1.00 97.75 92 PHE A C 1
ATOM 753 O O . PHE A 1 92 ? 18.474 4.609 -23.375 1.00 97.75 92 PHE A O 1
ATOM 760 N N . GLY A 1 93 ? 18.625 4.389 -25.602 1.00 96.94 93 GLY A N 1
ATOM 761 C CA . GLY A 1 93 ? 17.661 3.288 -25.704 1.00 96.94 93 GLY A CA 1
ATOM 762 C C . GLY A 1 93 ? 18.112 2.040 -24.937 1.00 96.94 93 GLY A C 1
ATOM 763 O O . GLY A 1 93 ? 17.346 1.483 -24.150 1.00 96.94 93 GLY A O 1
ATOM 764 N N . ILE A 1 94 ? 19.385 1.650 -25.074 1.00 97.25 94 ILE A N 1
ATOM 765 C CA . ILE A 1 94 ? 19.978 0.543 -24.304 1.00 97.25 94 ILE A CA 1
ATOM 766 C C . ILE A 1 94 ? 19.979 0.856 -22.806 1.00 97.25 94 ILE A C 1
ATOM 768 O O . ILE A 1 94 ? 19.663 -0.016 -21.996 1.00 97.25 94 ILE A O 1
ATOM 772 N N . THR A 1 95 ? 20.311 2.090 -22.425 1.00 98.25 95 THR A N 1
ATOM 773 C CA . THR A 1 95 ? 20.333 2.523 -21.019 1.00 98.25 95 THR A CA 1
ATOM 774 C C . THR A 1 95 ? 18.933 2.464 -20.398 1.00 98.25 95 THR A C 1
ATOM 776 O O . THR A 1 95 ? 18.764 1.949 -19.287 1.00 98.25 95 THR A O 1
ATOM 779 N N . ALA A 1 96 ? 17.907 2.913 -21.126 1.00 98.06 96 ALA A N 1
ATOM 780 C CA . ALA A 1 96 ? 16.511 2.805 -20.709 1.00 98.06 96 ALA A CA 1
ATOM 781 C C . ALA A 1 96 ? 16.084 1.333 -20.577 1.00 98.06 96 ALA A C 1
ATOM 783 O O . ALA A 1 96 ? 15.611 0.920 -19.523 1.00 98.06 96 ALA A O 1
ATOM 784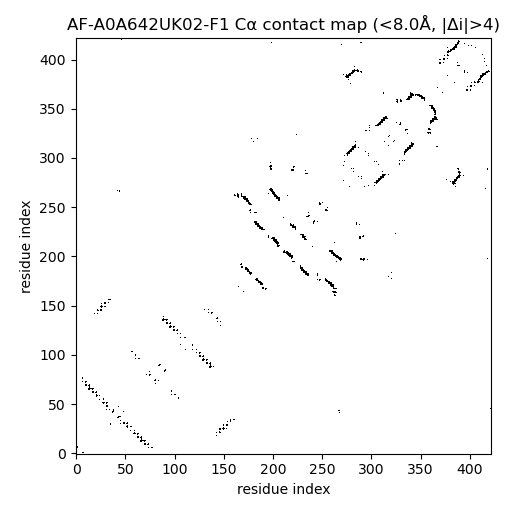 N N . PHE A 1 97 ? 16.332 0.496 -21.587 1.00 98.19 97 PHE A N 1
ATOM 785 C CA . PHE A 1 97 ? 16.002 -0.930 -21.505 1.00 98.19 97 PHE A CA 1
ATOM 786 C C . PHE A 1 97 ? 16.704 -1.627 -20.328 1.00 98.19 97 PHE A C 1
ATOM 788 O O . PHE A 1 97 ? 16.066 -2.335 -19.549 1.00 98.19 97 PHE A O 1
ATOM 795 N N . SER A 1 98 ? 18.004 -1.382 -20.156 1.00 98.31 98 SER A N 1
ATOM 796 C CA . SER A 1 98 ? 18.813 -2.013 -19.107 1.00 98.31 98 SER A CA 1
ATOM 797 C C . SER A 1 98 ? 18.346 -1.603 -17.712 1.00 98.31 98 SER A C 1
ATOM 799 O O . SER A 1 98 ? 18.184 -2.459 -16.845 1.00 98.31 98 SER A O 1
ATOM 801 N N . SER A 1 99 ? 18.066 -0.315 -17.490 1.00 98.25 99 SER A N 1
ATOM 802 C CA . SER A 1 99 ? 17.512 0.157 -16.213 1.00 98.25 99 SER A CA 1
ATOM 803 C C . SER A 1 99 ? 16.137 -0.453 -15.925 1.00 98.25 99 SER A C 1
ATOM 805 O O . SER A 1 99 ? 15.919 -0.941 -14.817 1.00 98.25 99 SER A O 1
ATOM 807 N N . GLY A 1 100 ? 15.247 -0.534 -16.922 1.00 97.69 100 GLY A N 1
ATOM 808 C CA . GLY A 1 100 ? 13.953 -1.216 -16.802 1.00 97.69 100 GLY A CA 1
ATOM 809 C C . GLY A 1 100 ? 14.080 -2.712 -16.477 1.00 97.69 100 GLY A C 1
ATOM 810 O O . GLY A 1 100 ? 13.369 -3.227 -15.611 1.00 97.69 100 GLY A O 1
ATOM 811 N N . ALA A 1 101 ? 15.028 -3.410 -17.106 1.00 97.81 101 ALA A N 1
ATOM 812 C CA . ALA A 1 101 ? 15.313 -4.813 -16.820 1.00 97.81 101 ALA A CA 1
ATOM 813 C C . ALA A 1 101 ? 15.848 -5.007 -15.390 1.00 97.81 101 ALA A C 1
ATOM 815 O O . ALA A 1 101 ? 15.361 -5.876 -14.664 1.00 97.81 101 ALA A O 1
ATOM 816 N N . ILE A 1 102 ? 16.790 -4.168 -14.941 1.00 97.81 102 ILE A N 1
ATOM 817 C CA . ILE A 1 102 ? 17.312 -4.212 -13.565 1.00 97.81 102 ILE A CA 1
ATOM 818 C C . ILE A 1 102 ? 16.186 -3.938 -12.563 1.00 97.81 102 ILE A C 1
ATOM 820 O O . ILE A 1 102 ? 16.072 -4.665 -11.575 1.00 97.81 102 ILE A O 1
ATOM 824 N N . ILE A 1 103 ? 15.314 -2.956 -12.839 1.00 97.12 103 ILE A N 1
ATOM 825 C CA . ILE A 1 103 ? 14.112 -2.687 -12.038 1.00 97.12 103 ILE A CA 1
ATOM 826 C C . ILE A 1 103 ? 13.268 -3.951 -11.893 1.00 97.12 103 ILE A C 1
ATOM 828 O O . ILE A 1 103 ? 12.863 -4.288 -10.779 1.00 97.12 103 ILE A O 1
ATOM 832 N N . PHE A 1 104 ? 13.014 -4.667 -12.985 1.00 95.56 104 PHE A N 1
ATOM 833 C CA . PHE A 1 104 ? 12.228 -5.895 -12.946 1.00 95.56 104 PHE A CA 1
ATOM 834 C C . PHE A 1 104 ? 12.876 -6.966 -12.058 1.00 95.56 104 PHE A C 1
ATOM 836 O O . PHE A 1 104 ? 12.207 -7.503 -11.170 1.00 95.56 104 PHE A O 1
ATOM 843 N N . PHE A 1 105 ? 14.177 -7.222 -12.229 1.00 94.69 105 PHE A N 1
ATOM 844 C CA . PHE A 1 105 ? 14.895 -8.219 -11.433 1.00 94.69 105 PHE A CA 1
ATOM 845 C C . PHE A 1 105 ? 14.923 -7.868 -9.945 1.00 94.69 105 PHE A C 1
ATOM 847 O O . PHE A 1 105 ? 14.561 -8.708 -9.122 1.00 94.69 105 PHE A O 1
ATOM 854 N N . GLN A 1 106 ? 15.263 -6.631 -9.570 1.00 94.44 106 GLN A N 1
ATOM 855 C CA . GLN A 1 106 ? 15.260 -6.240 -8.152 1.00 94.44 106 GLN A CA 1
ATOM 856 C C . GLN A 1 106 ? 13.852 -6.252 -7.530 1.00 94.44 106 GLN A C 1
ATOM 858 O O . GLN A 1 106 ? 13.710 -6.383 -6.317 1.00 94.44 106 GLN A O 1
ATOM 863 N N . SER A 1 107 ? 12.801 -6.129 -8.350 1.00 93.44 107 SER A N 1
ATOM 864 C CA . SER A 1 107 ? 11.402 -6.132 -7.901 1.00 93.44 107 SER A CA 1
ATOM 865 C C . SER A 1 107 ? 10.848 -7.535 -7.633 1.00 93.44 107 SER A C 1
ATOM 867 O O . SER A 1 107 ? 9.689 -7.665 -7.211 1.00 93.44 107 SER A O 1
ATOM 869 N N . LEU A 1 108 ? 11.643 -8.591 -7.850 1.00 91.56 108 LEU A N 1
ATOM 870 C CA . LEU A 1 108 ? 11.278 -9.954 -7.477 1.00 91.56 108 LEU A CA 1
ATOM 871 C C . LEU A 1 108 ? 10.995 -10.042 -5.973 1.00 91.56 108 LEU A C 1
ATOM 873 O O . LEU A 1 108 ? 11.696 -9.458 -5.146 1.00 91.56 108 LEU A O 1
ATOM 877 N N . ARG A 1 109 ? 9.954 -10.805 -5.615 1.00 88.75 109 ARG A N 1
ATOM 878 C CA . ARG A 1 109 ? 9.444 -10.903 -4.236 1.00 88.75 109 ARG A CA 1
ATOM 879 C C . ARG A 1 109 ? 10.548 -11.233 -3.228 1.00 88.75 109 ARG A C 1
ATOM 881 O O . ARG A 1 109 ? 10.602 -10.595 -2.185 1.00 88.75 109 ARG A O 1
ATOM 888 N N . VAL A 1 110 ? 11.428 -12.177 -3.567 1.00 89.44 110 VAL A N 1
ATOM 889 C CA . VAL A 1 110 ? 12.533 -12.628 -2.704 1.00 89.44 110 VAL A CA 1
ATOM 890 C C . VAL A 1 110 ? 13.482 -11.477 -2.354 1.00 89.44 110 VAL A C 1
ATOM 892 O O . VAL A 1 110 ? 13.859 -11.320 -1.197 1.00 89.44 110 VAL A O 1
ATOM 895 N N . LEU A 1 111 ? 13.834 -10.641 -3.335 1.00 87.56 111 LEU A N 1
ATOM 896 C CA . LEU A 1 111 ? 14.758 -9.525 -3.131 1.00 87.56 111 LEU A CA 1
ATOM 897 C C . LEU A 1 111 ? 14.085 -8.372 -2.384 1.00 87.56 111 LEU A C 1
ATOM 899 O O . LEU A 1 111 ? 14.633 -7.879 -1.399 1.00 87.56 111 LEU A O 1
ATOM 903 N N . ARG A 1 112 ? 12.861 -8.006 -2.787 1.00 88.06 112 ARG A N 1
ATOM 904 C CA . ARG A 1 112 ? 12.094 -6.935 -2.138 1.00 88.06 112 ARG A CA 1
ATOM 905 C C . ARG A 1 112 ? 11.814 -7.221 -0.661 1.00 88.06 112 ARG A C 1
ATOM 907 O O . ARG A 1 112 ? 11.889 -6.308 0.149 1.00 88.06 112 ARG A O 1
ATOM 914 N N . GLN A 1 113 ? 11.486 -8.466 -0.307 1.00 83.12 113 GLN A N 1
ATOM 915 C CA . GLN A 1 113 ? 11.178 -8.834 1.081 1.00 83.12 113 GLN A CA 1
ATOM 916 C C . GLN A 1 113 ? 12.418 -8.886 1.976 1.00 83.12 113 GLN A C 1
ATOM 918 O O . GLN A 1 113 ? 12.302 -8.665 3.175 1.00 83.12 113 GLN A O 1
ATOM 923 N N . ARG A 1 114 ? 13.601 -9.156 1.412 1.00 85.00 114 ARG A N 1
ATOM 924 C CA . ARG A 1 114 ? 14.844 -9.217 2.187 1.00 85.00 114 ARG A CA 1
ATOM 925 C C . ARG A 1 114 ? 15.286 -7.840 2.682 1.00 85.00 114 ARG A C 1
ATOM 927 O O . ARG A 1 114 ? 15.794 -7.740 3.793 1.00 85.00 114 ARG A O 1
ATOM 934 N N . ASN A 1 115 ? 15.162 -6.802 1.854 1.00 81.56 115 ASN A N 1
ATOM 935 C CA . ASN A 1 115 ? 15.513 -5.441 2.254 1.00 81.56 115 ASN A CA 1
ATOM 936 C C . ASN A 1 115 ? 14.689 -4.403 1.478 1.00 81.56 115 ASN A C 1
ATOM 938 O O . ASN A 1 115 ? 15.090 -3.931 0.410 1.00 81.56 115 ASN A O 1
ATOM 942 N N . TYR A 1 116 ? 13.513 -4.078 2.016 1.00 83.25 116 TYR A N 1
ATOM 943 C CA . TYR A 1 116 ? 12.529 -3.225 1.348 1.00 83.25 116 TYR A CA 1
ATOM 944 C C . TYR A 1 116 ? 13.039 -1.798 1.100 1.00 83.25 116 TYR A C 1
ATOM 946 O O . TYR A 1 116 ? 12.818 -1.251 0.022 1.00 83.25 116 TYR A O 1
ATOM 954 N N . GLU A 1 117 ? 13.775 -1.221 2.053 1.00 83.62 117 GLU A N 1
ATOM 955 C CA . GLU A 1 117 ? 14.300 0.148 1.946 1.00 83.62 117 GLU A CA 1
ATOM 956 C C . GLU A 1 117 ? 15.319 0.281 0.806 1.00 83.62 117 GLU A C 1
ATOM 958 O O . GLU A 1 117 ? 15.239 1.202 -0.010 1.00 83.62 117 GLU A O 1
ATOM 963 N N . VAL A 1 118 ? 16.245 -0.682 0.698 1.00 87.50 118 VAL A N 1
ATOM 964 C CA . VAL A 1 118 ? 17.231 -0.728 -0.396 1.00 87.50 118 VAL A CA 1
ATOM 965 C C . VAL A 1 118 ? 16.530 -0.912 -1.735 1.00 87.50 118 VAL A C 1
ATOM 967 O O . VAL A 1 118 ? 16.842 -0.202 -2.690 1.00 87.50 118 VAL A O 1
ATOM 970 N N . PHE A 1 119 ? 15.559 -1.827 -1.796 1.00 91.06 119 PHE A N 1
ATOM 971 C CA . PHE A 1 119 ? 14.730 -2.022 -2.980 1.00 91.06 119 PHE A CA 1
ATOM 972 C C . PHE A 1 119 ? 14.061 -0.711 -3.413 1.00 91.06 119 PHE A C 1
ATOM 974 O O . PHE A 1 119 ? 14.183 -0.326 -4.573 1.00 91.06 119 PHE A O 1
ATOM 981 N N . LEU A 1 120 ? 13.382 -0.011 -2.501 1.00 89.81 120 LEU A N 1
ATOM 982 C CA . LEU A 1 120 ? 12.628 1.198 -2.825 1.00 89.81 120 LEU A CA 1
ATOM 983 C C . LEU A 1 120 ? 13.548 2.322 -3.320 1.00 89.81 120 LEU A C 1
ATOM 985 O O . LEU A 1 120 ? 13.248 2.959 -4.332 1.00 89.81 120 LEU A O 1
ATOM 989 N N . ALA A 1 121 ? 14.682 2.540 -2.646 1.00 91.06 121 ALA A N 1
ATOM 990 C CA . ALA A 1 121 ? 15.657 3.557 -3.032 1.00 91.06 121 ALA A CA 1
ATOM 991 C C . ALA A 1 121 ? 16.280 3.263 -4.408 1.00 91.06 121 ALA A C 1
ATOM 993 O O . ALA A 1 121 ? 16.295 4.134 -5.281 1.00 91.06 121 ALA A O 1
ATOM 994 N N . ALA A 1 122 ? 16.736 2.025 -4.632 1.00 94.50 122 ALA A N 1
ATOM 995 C CA . ALA A 1 122 ? 17.306 1.606 -5.910 1.00 94.50 122 ALA A CA 1
ATOM 996 C C . ALA A 1 122 ? 16.268 1.646 -7.044 1.00 94.50 122 ALA A C 1
ATOM 998 O O . ALA A 1 122 ? 16.584 2.048 -8.162 1.00 94.50 122 ALA A O 1
ATOM 999 N N . HIS A 1 123 ? 15.011 1.291 -6.766 1.00 96.12 123 HIS A N 1
ATOM 1000 C CA . HIS A 1 123 ? 13.903 1.375 -7.720 1.00 96.12 123 HIS A CA 1
ATOM 1001 C C . HIS A 1 123 ? 13.626 2.804 -8.168 1.00 96.12 123 HIS A C 1
ATOM 1003 O O . HIS A 1 123 ? 13.545 3.050 -9.368 1.00 96.12 123 HIS A O 1
ATOM 1009 N N . ILE A 1 124 ? 13.549 3.755 -7.235 1.00 95.00 124 ILE A N 1
ATOM 1010 C CA . ILE A 1 124 ? 13.349 5.170 -7.568 1.00 95.00 124 ILE A CA 1
ATOM 1011 C C . ILE A 1 124 ? 14.542 5.720 -8.362 1.00 95.00 124 ILE A C 1
ATOM 1013 O O . ILE A 1 124 ? 14.338 6.394 -9.369 1.00 95.00 124 ILE A O 1
ATOM 1017 N N . ALA A 1 125 ? 15.776 5.402 -7.958 1.00 97.25 125 ALA A N 1
ATOM 1018 C CA . ALA A 1 125 ? 16.975 5.849 -8.666 1.00 97.25 125 ALA A CA 1
ATOM 1019 C C . ALA A 1 125 ? 17.017 5.325 -10.113 1.00 97.25 125 ALA A C 1
ATOM 1021 O O . ALA A 1 125 ? 17.217 6.098 -11.050 1.00 97.25 125 ALA A O 1
ATOM 1022 N N . LEU A 1 126 ? 16.765 4.028 -10.310 1.00 98.06 126 LEU A N 1
ATOM 1023 C CA . LEU A 1 126 ? 16.719 3.422 -11.640 1.00 98.06 126 LEU A CA 1
ATOM 1024 C C . LEU A 1 126 ? 15.535 3.930 -12.469 1.00 98.06 126 LEU A C 1
ATOM 1026 O O . LEU A 1 126 ? 15.685 4.079 -13.676 1.00 98.06 126 LEU A O 1
ATOM 1030 N N . ALA A 1 127 ? 14.387 4.232 -11.855 1.00 97.56 127 ALA A N 1
ATOM 1031 C CA . ALA A 1 127 ? 13.250 4.827 -12.557 1.00 97.56 127 ALA A CA 1
ATOM 1032 C C . ALA A 1 127 ? 13.589 6.232 -13.084 1.00 97.56 127 ALA A C 1
ATOM 1034 O O . ALA A 1 127 ? 13.242 6.563 -14.216 1.00 97.56 127 ALA A O 1
ATOM 1035 N N . THR A 1 128 ? 14.336 7.035 -12.320 1.00 97.94 128 THR A N 1
ATOM 1036 C CA . THR A 1 128 ? 14.854 8.330 -12.792 1.00 97.94 128 THR A CA 1
ATOM 1037 C C . THR A 1 128 ? 15.803 8.152 -13.978 1.00 97.94 128 THR A C 1
ATOM 1039 O O . THR A 1 128 ? 15.685 8.874 -14.969 1.00 97.94 128 THR A O 1
ATOM 1042 N N . VAL A 1 129 ? 16.707 7.164 -13.918 1.00 98.50 129 VAL A N 1
ATOM 1043 C CA . VAL A 1 129 ? 17.598 6.825 -15.044 1.00 98.50 129 VAL A CA 1
ATOM 1044 C C . VAL A 1 129 ? 16.793 6.375 -16.262 1.00 98.50 129 VAL A C 1
ATOM 1046 O O . VAL A 1 129 ? 17.063 6.846 -17.362 1.00 98.50 129 VAL A O 1
ATOM 1049 N N . PHE A 1 130 ? 15.780 5.526 -16.075 1.00 98.44 130 PHE A N 1
ATOM 1050 C CA . PHE A 1 130 ? 14.890 5.064 -17.139 1.00 98.44 130 PHE A CA 1
ATOM 1051 C C . PHE A 1 130 ? 14.208 6.238 -17.846 1.00 98.44 130 PHE A C 1
ATOM 1053 O O . PHE A 1 130 ? 14.302 6.345 -19.065 1.00 98.44 130 PHE A O 1
ATOM 1060 N N . ILE A 1 131 ? 13.574 7.147 -17.095 1.00 98.06 131 ILE A N 1
ATOM 1061 C CA . ILE A 1 131 ? 12.871 8.310 -17.657 1.00 98.06 131 ILE A CA 1
ATOM 1062 C C . ILE A 1 131 ? 13.848 9.260 -18.360 1.00 98.06 131 ILE A C 1
ATOM 1064 O O . ILE A 1 131 ? 13.584 9.682 -19.484 1.00 98.06 131 ILE A O 1
ATOM 1068 N N . GLY A 1 132 ? 14.997 9.565 -17.747 1.00 98.06 132 GLY A N 1
ATOM 1069 C CA . GLY A 1 132 ? 16.007 10.439 -18.350 1.00 98.06 132 GLY A CA 1
ATOM 1070 C C . GLY A 1 132 ? 16.639 9.847 -19.615 1.00 98.06 132 GLY A C 1
ATOM 1071 O O . GLY A 1 132 ? 16.866 10.561 -20.595 1.00 98.06 132 GLY A O 1
ATOM 1072 N N . ALA A 1 133 ? 16.889 8.537 -19.630 1.00 98.25 133 ALA A N 1
ATOM 1073 C CA . ALA A 1 133 ? 17.391 7.835 -20.803 1.00 98.25 133 ALA A CA 1
ATOM 1074 C C . ALA A 1 133 ? 16.322 7.747 -21.902 1.00 98.25 133 ALA A C 1
ATOM 1076 O O . ALA A 1 133 ? 16.614 8.069 -23.049 1.00 98.25 133 ALA A O 1
ATOM 1077 N N . ALA A 1 134 ? 15.073 7.413 -21.565 1.00 97.88 134 ALA A N 1
ATOM 1078 C CA . ALA A 1 134 ? 13.963 7.402 -22.516 1.00 97.88 134 ALA A CA 1
ATOM 1079 C C . ALA A 1 134 ? 13.751 8.784 -23.155 1.00 97.88 134 ALA A C 1
ATOM 1081 O O . ALA A 1 134 ? 13.570 8.881 -24.364 1.00 97.88 134 ALA A O 1
ATOM 1082 N N . TRP A 1 135 ? 13.871 9.861 -22.376 1.00 97.94 135 TRP A N 1
ATOM 1083 C CA . TRP A 1 135 ? 13.791 11.227 -22.893 1.00 97.94 135 TRP A CA 1
ATOM 1084 C C . TRP A 1 135 ? 14.858 11.508 -23.946 1.00 97.94 135 TRP A C 1
ATOM 1086 O O . TRP A 1 135 ? 14.560 11.985 -25.037 1.00 97.94 135 TRP A O 1
ATOM 1096 N N . ASN A 1 136 ? 16.116 11.188 -23.644 1.00 97.56 136 ASN A N 1
ATOM 1097 C CA . ASN A 1 136 ? 17.214 11.414 -24.579 1.00 97.56 136 ASN A CA 1
ATOM 1098 C C . ASN A 1 136 ? 17.198 10.453 -25.776 1.00 97.56 136 ASN A C 1
ATOM 1100 O O . ASN A 1 136 ? 17.740 10.791 -26.826 1.00 97.56 136 ASN A O 1
ATOM 1104 N N . HIS A 1 137 ? 16.583 9.279 -25.631 1.00 97.06 137 HIS A N 1
ATOM 1105 C CA . HIS A 1 137 ? 16.318 8.360 -26.732 1.00 97.06 137 HIS A CA 1
ATOM 1106 C C . HIS A 1 137 ? 15.275 8.938 -27.698 1.00 97.06 137 HIS A C 1
ATOM 1108 O O . HIS A 1 137 ? 15.469 8.879 -28.908 1.00 97.06 137 HIS A O 1
ATOM 1114 N N . LEU A 1 138 ? 14.205 9.530 -27.161 1.00 96.38 138 LEU A N 1
ATOM 1115 C CA . LEU A 1 138 ? 13.040 9.985 -27.920 1.00 96.38 138 LEU A CA 1
ATOM 1116 C C . LEU A 1 138 ? 13.1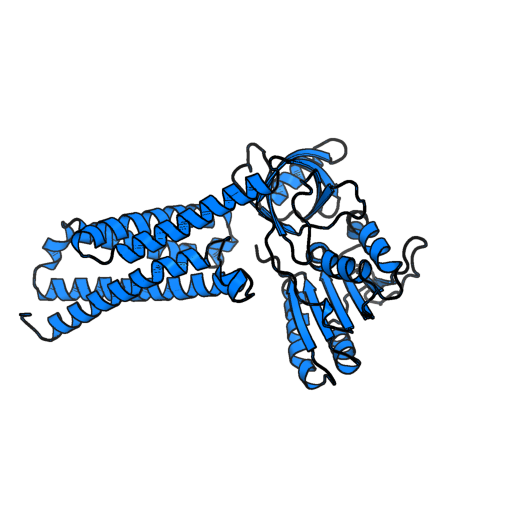17 11.435 -28.409 1.00 96.38 138 LEU A C 1
ATOM 1118 O O . LEU A 1 138 ? 12.372 11.803 -29.312 1.00 96.38 138 LEU A O 1
ATOM 1122 N N . LYS A 1 139 ? 14.026 12.260 -27.874 1.00 94.25 139 LYS A N 1
ATOM 1123 C CA . LYS A 1 139 ? 14.077 13.705 -28.169 1.00 94.25 139 LYS A CA 1
ATOM 1124 C C . LYS A 1 139 ? 14.124 14.060 -29.660 1.00 94.25 139 LYS A C 1
ATOM 1126 O O . LYS A 1 139 ? 13.528 15.053 -30.057 1.00 94.25 139 LYS A O 1
ATOM 1131 N N . ASP A 1 140 ? 14.797 13.233 -30.458 1.00 89.56 140 ASP A N 1
ATOM 1132 C CA . ASP A 1 140 ? 14.953 13.422 -31.904 1.00 89.56 140 ASP A CA 1
ATOM 1133 C C . ASP A 1 140 ? 14.042 12.467 -32.711 1.00 89.56 140 ASP A C 1
ATOM 1135 O O . ASP A 1 140 ? 14.062 12.486 -33.940 1.00 89.56 140 ASP A O 1
ATOM 1139 N N . LEU A 1 141 ? 13.273 11.603 -32.030 1.00 88.56 141 LEU A N 1
ATOM 1140 C CA . LEU A 1 141 ? 12.436 10.548 -32.622 1.00 88.56 141 LEU A CA 1
ATOM 1141 C C . LEU A 1 141 ? 10.922 10.806 -32.475 1.00 88.56 141 LEU A C 1
ATOM 1143 O O . LEU A 1 141 ? 10.158 10.258 -33.265 1.00 88.56 141 LEU A O 1
ATOM 1147 N N . GLY A 1 142 ? 10.497 11.635 -31.512 1.00 91.44 142 GLY A N 1
ATOM 1148 C CA . GLY A 1 142 ? 9.089 11.955 -31.226 1.00 91.44 142 GLY A CA 1
ATOM 1149 C C . GLY A 1 142 ? 8.541 11.273 -29.963 1.00 91.44 142 GLY A C 1
ATOM 1150 O O . GLY A 1 142 ? 9.287 10.631 -29.230 1.00 91.44 142 GLY A O 1
ATOM 1151 N N . GLU A 1 143 ? 7.233 11.413 -29.707 1.00 92.44 143 GLU A N 1
ATOM 1152 C CA . GLU A 1 143 ? 6.496 10.760 -28.601 1.00 92.44 143 GLU A CA 1
ATOM 1153 C C . GLU A 1 143 ? 6.885 11.234 -27.176 1.00 92.44 143 GLU A C 1
ATOM 1155 O O . GLU A 1 143 ? 6.662 10.540 -26.176 1.00 92.44 143 GLU A O 1
ATOM 1160 N N . LEU A 1 144 ? 7.482 12.428 -27.049 1.00 95.69 144 LEU A N 1
ATOM 1161 C CA . LEU A 1 144 ? 7.876 13.006 -25.754 1.00 95.69 144 LEU A CA 1
ATOM 1162 C C . LEU A 1 144 ? 6.681 13.364 -24.860 1.00 95.69 144 LEU A C 1
ATOM 1164 O O . LEU A 1 144 ? 6.829 13.438 -23.640 1.00 95.69 144 LEU A O 1
ATOM 1168 N N . GLU A 1 145 ? 5.498 13.563 -25.431 1.00 96.19 145 GLU A N 1
ATOM 1169 C CA . GLU A 1 145 ? 4.268 13.916 -24.726 1.00 96.19 145 GLU A CA 1
ATOM 1170 C C . GLU A 1 145 ? 3.909 12.922 -23.613 1.00 96.19 145 GLU A C 1
ATOM 1172 O O . GLU A 1 145 ? 3.487 13.331 -22.528 1.00 96.19 145 GLU A O 1
ATOM 1177 N N . TYR A 1 146 ? 4.166 11.626 -23.816 1.00 97.06 146 TYR A N 1
ATOM 1178 C CA . TYR A 1 146 ? 3.950 10.613 -22.783 1.00 97.06 146 TYR A CA 1
ATOM 1179 C C . TYR A 1 146 ? 4.957 10.749 -21.641 1.00 97.06 146 TYR A C 1
ATOM 1181 O O . TYR A 1 146 ? 4.609 10.535 -20.482 1.00 97.06 146 TYR A O 1
ATOM 1189 N N . LEU A 1 147 ? 6.193 11.163 -21.921 1.00 97.12 147 LEU A N 1
ATOM 1190 C CA . LEU A 1 147 ? 7.171 11.444 -20.872 1.00 97.12 147 LEU A CA 1
ATOM 1191 C C . LEU A 1 147 ? 6.845 12.737 -20.120 1.00 97.12 147 LEU A C 1
ATOM 1193 O O . LEU A 1 147 ? 6.996 12.767 -18.898 1.00 97.12 147 LEU A O 1
ATOM 1197 N N . TYR A 1 148 ? 6.329 13.769 -20.796 1.00 97.50 148 TYR A N 1
ATOM 1198 C CA . TYR A 1 148 ? 5.806 14.961 -20.122 1.00 97.50 148 TYR A CA 1
ATOM 1199 C C . TYR A 1 148 ? 4.680 14.592 -19.153 1.00 97.50 148 TYR A C 1
ATOM 1201 O O . TYR A 1 148 ? 4.718 14.993 -17.990 1.00 97.50 148 TYR A O 1
ATOM 1209 N N . ALA A 1 149 ? 3.724 13.766 -19.591 1.00 97.25 149 ALA A N 1
ATOM 1210 C CA . ALA A 1 149 ? 2.648 13.273 -18.736 1.00 97.25 149 ALA A CA 1
ATOM 1211 C C . ALA A 1 149 ? 3.182 12.443 -17.555 1.00 97.25 149 ALA A C 1
ATOM 1213 O O . ALA A 1 149 ? 2.750 12.635 -16.420 1.00 97.25 149 ALA A O 1
ATOM 1214 N N . ALA A 1 150 ? 4.155 11.562 -17.791 1.00 97.00 150 ALA A N 1
ATOM 1215 C CA . ALA A 1 150 ? 4.785 10.745 -16.756 1.00 97.00 150 ALA A CA 1
ATOM 1216 C C . ALA A 1 150 ? 5.476 11.599 -15.676 1.00 97.00 150 ALA A C 1
ATOM 1218 O O . ALA A 1 150 ? 5.257 11.389 -14.480 1.00 97.00 150 ALA A O 1
ATOM 1219 N N . VAL A 1 151 ? 6.269 12.594 -16.088 1.00 96.94 151 VAL A N 1
ATOM 1220 C CA . VAL A 1 151 ? 6.942 13.533 -15.178 1.00 96.94 151 VAL A CA 1
ATOM 1221 C C . VAL A 1 151 ? 5.926 14.393 -14.428 1.00 96.94 151 VAL A C 1
ATOM 1223 O O . VAL A 1 151 ? 6.078 14.583 -13.221 1.00 96.94 151 VAL A O 1
ATOM 1226 N N . ALA A 1 152 ? 4.871 14.864 -15.099 1.00 96.62 152 ALA A N 1
ATOM 1227 C CA . ALA A 1 152 ? 3.804 15.631 -14.466 1.00 96.62 152 ALA A CA 1
ATOM 1228 C C . ALA A 1 152 ? 3.097 14.813 -13.376 1.00 96.62 152 ALA A C 1
ATOM 1230 O O . ALA A 1 152 ? 3.020 15.262 -12.237 1.00 96.62 152 ALA A O 1
ATOM 1231 N N . VAL A 1 153 ? 2.669 13.582 -13.682 1.00 96.50 153 VAL A N 1
ATOM 1232 C CA . VAL A 1 153 ? 2.040 12.673 -12.708 1.00 96.50 153 VAL A CA 1
ATOM 1233 C C . VAL A 1 153 ? 2.963 12.419 -11.515 1.00 96.50 153 VAL A C 1
ATOM 1235 O O . VAL A 1 153 ? 2.527 12.510 -10.364 1.00 96.50 153 VAL A O 1
ATOM 1238 N N . TRP A 1 154 ? 4.246 12.141 -11.767 1.00 95.94 154 TRP A N 1
ATOM 1239 C CA . TRP A 1 154 ? 5.209 11.909 -10.693 1.00 95.94 154 TRP A CA 1
ATOM 1240 C C . TRP A 1 154 ? 5.386 13.155 -9.815 1.00 95.94 154 TRP A C 1
ATOM 1242 O O . TRP A 1 154 ? 5.321 13.069 -8.586 1.00 95.94 154 TRP A O 1
ATOM 1252 N N . GLY A 1 155 ? 5.571 14.322 -10.436 1.00 95.38 155 GLY A N 1
ATOM 1253 C CA . GLY A 1 155 ? 5.737 15.603 -9.755 1.00 95.38 155 GLY A CA 1
ATOM 1254 C C . GLY A 1 155 ? 4.514 15.987 -8.924 1.00 95.38 155 GLY A C 1
ATOM 1255 O O . GLY A 1 155 ? 4.660 16.344 -7.754 1.00 95.38 155 GLY A O 1
ATOM 1256 N N . THR A 1 156 ? 3.308 15.840 -9.477 1.00 94.25 156 THR A N 1
ATOM 1257 C CA . THR A 1 156 ? 2.049 16.105 -8.770 1.00 94.25 156 THR A CA 1
ATOM 1258 C C . THR A 1 156 ? 1.911 15.232 -7.530 1.00 94.25 156 THR A C 1
ATOM 1260 O O . THR A 1 156 ? 1.557 15.751 -6.473 1.00 94.25 156 THR A O 1
ATOM 1263 N N . ASP A 1 157 ? 2.249 13.940 -7.602 1.00 93.06 157 ASP A N 1
ATOM 1264 C CA . ASP A 1 157 ? 2.233 13.079 -6.417 1.00 93.06 157 ASP A CA 1
ATOM 1265 C C . ASP A 1 157 ? 3.208 13.584 -5.336 1.00 93.06 157 ASP A C 1
ATOM 1267 O O . ASP A 1 157 ? 2.837 13.660 -4.165 1.00 93.06 157 ASP A O 1
ATOM 1271 N N . ARG A 1 158 ? 4.427 14.006 -5.702 1.00 91.88 158 ARG A N 1
ATOM 1272 C CA . ARG A 1 158 ? 5.395 14.559 -4.733 1.00 91.88 158 ARG A CA 1
ATOM 1273 C C . ARG A 1 158 ? 4.905 15.857 -4.091 1.00 91.88 158 ARG A C 1
ATOM 1275 O O . ARG A 1 158 ? 5.012 16.009 -2.874 1.00 91.88 158 ARG A O 1
ATOM 1282 N N . ILE A 1 159 ? 4.338 16.763 -4.884 1.00 94.38 159 ILE A N 1
ATOM 1283 C CA . ILE A 1 159 ? 3.779 18.031 -4.400 1.00 94.38 159 ILE A CA 1
ATOM 1284 C C . ILE A 1 159 ? 2.587 17.766 -3.472 1.00 94.38 159 ILE A C 1
ATOM 1286 O O . ILE A 1 159 ? 2.529 18.328 -2.378 1.00 94.38 159 ILE A O 1
ATOM 1290 N N . ALA A 1 160 ? 1.681 16.859 -3.845 1.00 93.12 160 ALA A N 1
ATOM 1291 C CA . ALA A 1 160 ? 0.528 16.487 -3.027 1.00 93.12 160 ALA A CA 1
ATOM 1292 C C . ALA A 1 160 ? 0.944 15.936 -1.653 1.00 93.12 160 ALA A C 1
ATOM 1294 O O . ALA A 1 160 ? 0.330 16.281 -0.642 1.00 93.12 160 ALA A O 1
ATOM 1295 N N . ARG A 1 161 ? 2.024 15.145 -1.583 1.00 92.56 161 ARG A N 1
ATOM 1296 C CA . ARG A 1 161 ? 2.580 14.659 -0.306 1.00 92.56 161 ARG A CA 1
ATOM 1297 C C . ARG A 1 161 ? 3.056 15.806 0.586 1.00 92.56 161 ARG A C 1
ATOM 1299 O O . ARG A 1 161 ? 2.713 15.829 1.764 1.00 92.56 161 ARG A O 1
ATOM 1306 N N . ILE A 1 162 ? 3.786 16.776 0.030 1.00 92.75 162 ILE A N 1
ATOM 1307 C CA . ILE A 1 162 ? 4.252 17.957 0.777 1.00 92.75 162 ILE A CA 1
ATOM 1308 C C . ILE A 1 162 ? 3.058 18.771 1.289 1.00 92.75 162 ILE A C 1
ATOM 1310 O O . ILE A 1 162 ? 3.015 19.124 2.467 1.00 92.75 162 ILE A O 1
ATOM 1314 N N . ILE A 1 163 ? 2.056 19.008 0.436 1.00 93.50 163 ILE A N 1
ATOM 1315 C CA . ILE A 1 163 ? 0.830 19.720 0.817 1.00 93.50 163 ILE A CA 1
ATOM 1316 C C . ILE A 1 163 ? 0.121 18.999 1.968 1.00 93.50 163 ILE A C 1
ATOM 1318 O O . ILE A 1 163 ? -0.249 19.649 2.943 1.00 93.50 163 ILE A O 1
ATOM 1322 N N . ARG A 1 164 ? -0.024 17.666 1.912 1.00 92.06 164 ARG A N 1
ATOM 1323 C CA . ARG A 1 164 ? -0.637 16.877 2.996 1.00 92.06 164 ARG A CA 1
ATOM 1324 C C . ARG A 1 164 ? 0.147 16.969 4.304 1.00 92.06 164 ARG A C 1
ATOM 1326 O O . ARG A 1 164 ? -0.473 17.091 5.354 1.00 92.06 164 ARG A O 1
ATOM 1333 N N . ILE A 1 165 ? 1.481 16.967 4.254 1.00 92.62 165 ILE A N 1
ATOM 1334 C CA . ILE A 1 165 ? 2.329 17.138 5.447 1.00 92.62 165 ILE A CA 1
ATOM 1335 C C . ILE A 1 165 ? 2.124 18.518 6.087 1.00 92.62 165 ILE A C 1
ATOM 1337 O O . ILE A 1 165 ? 2.031 18.635 7.308 1.00 92.62 165 ILE A O 1
ATOM 1341 N N . ILE A 1 166 ? 2.021 19.572 5.277 1.00 92.19 166 ILE A N 1
ATOM 1342 C CA . ILE A 1 166 ? 1.766 20.931 5.777 1.00 92.19 166 ILE A CA 1
ATOM 1343 C C . ILE A 1 166 ? 0.340 21.034 6.337 1.00 92.19 166 ILE A C 1
ATOM 1345 O O . ILE A 1 166 ? 0.119 21.569 7.427 1.00 92.19 166 ILE A O 1
ATOM 1349 N N . TRP A 1 167 ? -0.641 20.500 5.608 1.00 91.25 167 TRP A N 1
ATOM 1350 C CA . TRP A 1 167 ? -2.051 20.560 5.982 1.00 91.25 167 TRP A CA 1
ATOM 1351 C C . TRP A 1 167 ? -2.356 19.767 7.259 1.00 91.25 167 TRP A C 1
ATOM 1353 O O . TRP A 1 167 ? -3.144 20.238 8.084 1.00 91.25 167 TRP A O 1
ATOM 1363 N N . SER A 1 168 ? -1.669 18.638 7.477 1.00 89.50 168 SER A N 1
ATOM 1364 C CA . SER A 1 168 ? -1.796 17.816 8.688 1.00 89.50 168 SER A CA 1
ATOM 1365 C C . SER A 1 168 ? -1.342 18.529 9.968 1.00 89.50 168 SER A C 1
ATOM 1367 O O . SER A 1 168 ? -1.719 18.109 11.064 1.00 89.50 168 SER A O 1
ATOM 1369 N N . GLY A 1 169 ? -0.592 19.632 9.838 1.00 88.62 169 GLY A N 1
ATOM 1370 C CA . GLY A 1 169 ? -0.064 20.420 10.954 1.00 88.62 169 GLY A CA 1
ATOM 1371 C C . GLY A 1 169 ? 1.314 19.968 11.438 1.00 88.62 169 GLY A C 1
ATOM 1372 O O . GLY A 1 169 ? 1.663 20.223 12.588 1.00 88.62 169 GLY A O 1
ATOM 1373 N N . SER A 1 170 ? 2.087 19.295 10.584 1.00 89.56 170 SER A N 1
ATOM 1374 C CA . SER A 1 170 ? 3.440 18.831 10.909 1.00 89.56 170 SER A CA 1
ATOM 1375 C C . SER A 1 170 ? 4.467 19.979 10.953 1.00 89.56 170 SER A C 1
ATOM 1377 O O . SER A 1 170 ? 4.316 20.950 10.210 1.00 89.56 170 SER A O 1
ATOM 1379 N N . PRO A 1 171 ? 5.560 19.869 11.738 1.00 92.19 171 PRO A N 1
ATOM 1380 C CA . PRO A 1 171 ? 5.902 18.769 12.642 1.00 92.19 171 PRO A CA 1
ATOM 1381 C C . PRO A 1 171 ? 5.078 18.783 13.937 1.00 92.19 171 PRO A C 1
ATOM 1383 O O . PRO A 1 171 ? 4.941 19.817 14.587 1.00 92.19 171 PRO A O 1
ATOM 1386 N N . CYS A 1 172 ? 4.608 17.610 14.353 1.00 91.38 172 CYS A N 1
ATOM 1387 C CA . CYS A 1 172 ? 3.832 17.426 15.579 1.00 91.38 172 CYS A CA 1
ATOM 1388 C C . CYS A 1 172 ? 4.730 16.966 16.735 1.00 91.38 172 CYS A C 1
ATOM 1390 O O . CYS A 1 172 ? 5.748 16.296 16.520 1.00 91.38 172 CYS A O 1
ATOM 1392 N N . ARG A 1 173 ? 4.353 17.309 17.972 1.00 92.88 173 ARG A N 1
ATOM 1393 C CA . ARG A 1 173 ? 4.962 16.720 19.174 1.00 92.88 173 ARG A CA 1
ATOM 1394 C C . ARG A 1 173 ? 4.370 15.333 19.387 1.00 92.88 173 ARG A C 1
ATOM 1396 O O . ARG A 1 173 ? 3.166 15.148 19.227 1.00 92.88 173 ARG A O 1
ATOM 1403 N N . ALA A 1 174 ? 5.224 14.374 19.720 1.00 93.06 174 ALA A N 1
ATOM 1404 C CA . ALA A 1 174 ? 4.808 13.008 19.976 1.00 93.06 174 ALA A CA 1
ATOM 1405 C C . ALA A 1 174 ? 5.506 12.427 21.206 1.00 93.06 174 ALA A C 1
ATOM 1407 O O . ALA A 1 174 ? 6.703 12.642 21.415 1.00 93.06 174 ALA A O 1
ATOM 1408 N N . GLN A 1 175 ? 4.767 11.645 21.985 1.00 93.12 175 GLN A N 1
ATOM 1409 C CA . GLN A 1 175 ? 5.282 10.829 23.073 1.00 93.12 175 GLN A CA 1
ATOM 1410 C C . GLN A 1 175 ? 5.152 9.355 22.698 1.00 93.12 175 GLN A C 1
ATOM 1412 O O . GLN A 1 175 ? 4.071 8.872 22.374 1.00 93.12 175 GLN A O 1
ATOM 1417 N N . MET A 1 176 ? 6.268 8.641 22.750 1.00 93.31 176 MET A N 1
ATOM 1418 C CA . MET A 1 176 ? 6.324 7.207 22.503 1.00 93.31 176 MET A CA 1
ATOM 1419 C C . MET A 1 176 ? 6.452 6.449 23.821 1.00 93.31 176 MET A C 1
ATOM 1421 O O . MET A 1 176 ? 7.209 6.877 24.696 1.00 93.31 176 MET A O 1
ATOM 1425 N N . VAL A 1 177 ? 5.748 5.324 23.934 1.00 93.88 177 VAL A N 1
ATOM 1426 C CA . VAL A 1 177 ? 5.762 4.417 25.090 1.00 93.88 177 VAL A CA 1
ATOM 1427 C C . VAL A 1 177 ? 5.905 2.984 24.584 1.00 93.88 177 VAL A C 1
ATOM 1429 O O . VAL A 1 177 ? 5.114 2.570 23.739 1.00 93.88 177 VAL A O 1
ATOM 1432 N N . ALA A 1 178 ? 6.898 2.237 25.065 1.00 94.38 178 ALA A N 1
ATOM 1433 C CA . ALA A 1 178 ? 7.080 0.824 24.720 1.00 94.38 178 ALA A CA 1
ATOM 1434 C C . ALA A 1 178 ? 6.452 -0.112 25.769 1.00 94.38 178 ALA A C 1
ATOM 1436 O O . ALA A 1 178 ? 6.495 0.179 26.964 1.00 94.38 178 ALA A O 1
ATOM 1437 N N . TYR A 1 179 ? 5.904 -1.232 25.298 1.00 93.00 179 TYR A N 1
ATOM 1438 C CA . TYR A 1 179 ? 5.269 -2.299 26.079 1.00 93.00 179 TYR A CA 1
ATOM 1439 C C . TYR A 1 179 ? 6.026 -3.618 25.901 1.00 93.00 179 TYR A C 1
ATOM 1441 O O . TYR A 1 179 ? 6.686 -3.826 24.886 1.00 93.00 179 TYR A O 1
ATOM 1449 N N . GLU A 1 180 ? 5.927 -4.523 26.875 1.00 87.31 180 GLU A N 1
ATOM 1450 C CA . GLU A 1 180 ? 6.754 -5.740 26.943 1.00 87.31 180 GLU A CA 1
ATOM 1451 C C . GLU A 1 180 ? 6.512 -6.751 25.809 1.00 87.31 180 GLU A C 1
ATOM 1453 O O . GLU A 1 180 ? 7.373 -7.581 25.513 1.00 87.31 180 GLU A O 1
ATOM 1458 N N . ASP A 1 181 ? 5.356 -6.694 25.150 1.00 87.19 181 ASP A N 1
ATOM 1459 C CA . ASP A 1 181 ? 4.976 -7.577 24.042 1.00 87.19 181 ASP A CA 1
ATOM 1460 C C . ASP A 1 181 ? 5.576 -7.161 22.683 1.00 87.19 181 ASP A C 1
ATOM 1462 O O . ASP A 1 181 ? 5.240 -7.732 21.637 1.00 87.19 181 ASP A O 1
ATOM 1466 N N . GLY A 1 182 ? 6.482 -6.178 22.683 1.00 89.94 182 GLY A N 1
ATOM 1467 C CA . GLY A 1 182 ? 7.104 -5.656 21.471 1.00 89.94 182 GLY A CA 1
ATOM 1468 C C . GLY A 1 182 ? 6.246 -4.625 20.744 1.00 89.94 182 GLY A C 1
ATOM 1469 O O . GLY A 1 182 ? 6.541 -4.304 19.592 1.00 89.94 182 GLY A O 1
ATOM 1470 N N . VAL A 1 183 ? 5.174 -4.120 21.358 1.00 92.81 183 VAL A N 1
ATOM 1471 C CA . VAL A 1 183 ? 4.366 -3.022 20.817 1.00 92.81 183 VAL A CA 1
ATOM 1472 C C . VAL A 1 183 ? 4.823 -1.697 21.420 1.00 92.81 183 VAL A C 1
ATOM 1474 O O . VAL A 1 183 ? 5.234 -1.614 22.574 1.00 92.81 183 VAL A O 1
ATOM 1477 N N . PHE A 1 184 ? 4.756 -0.625 20.638 1.00 93.44 184 PHE A N 1
ATOM 1478 C CA . PHE A 1 184 ? 4.882 0.730 21.150 1.00 93.44 184 PHE A CA 1
ATOM 1479 C C . PHE A 1 184 ? 3.699 1.592 20.713 1.00 93.44 184 PHE A C 1
ATOM 1481 O O . PHE A 1 184 ? 3.196 1.489 19.591 1.00 93.44 184 PHE A O 1
ATOM 1488 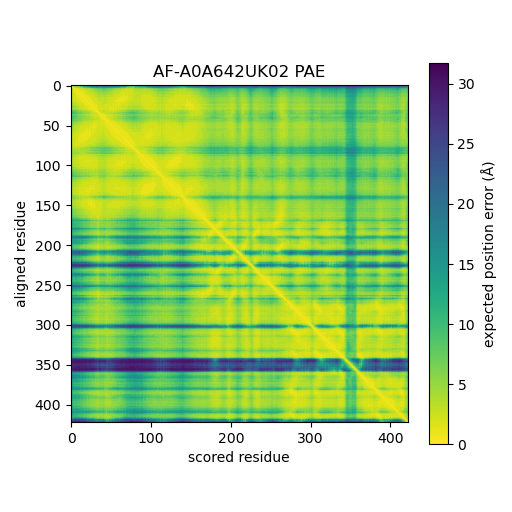N N . LYS A 1 185 ? 3.259 2.451 21.630 1.00 93.56 185 LYS A N 1
ATOM 1489 C CA . LYS A 1 185 ? 2.205 3.445 21.443 1.00 93.56 185 LYS A CA 1
ATOM 1490 C C . LYS A 1 185 ? 2.844 4.794 21.150 1.00 93.56 185 LYS A C 1
ATOM 1492 O O . LYS A 1 185 ? 3.781 5.199 21.837 1.00 93.56 185 LYS A O 1
ATOM 1497 N N . VAL A 1 186 ? 2.328 5.499 20.151 1.00 93.44 186 VAL A N 1
ATOM 1498 C CA . VAL A 1 186 ? 2.732 6.861 19.795 1.00 93.44 186 VAL A CA 1
ATOM 1499 C C . VAL A 1 186 ? 1.532 7.777 19.992 1.00 93.44 186 VAL A C 1
ATOM 1501 O O . VAL A 1 186 ? 0.545 7.679 19.269 1.00 93.44 186 VAL A O 1
ATOM 1504 N N . LEU A 1 187 ? 1.620 8.654 20.985 1.00 92.94 187 LEU A N 1
ATOM 1505 C CA . LEU A 1 187 ? 0.649 9.705 21.275 1.00 92.94 187 LEU A CA 1
ATOM 1506 C C . LEU A 1 187 ? 1.100 10.985 20.581 1.00 92.94 187 LEU A C 1
ATOM 1508 O O . LEU A 1 187 ? 2.212 11.443 20.833 1.00 92.94 187 LEU A O 1
ATOM 1512 N N . ILE A 1 188 ? 0.274 11.542 19.703 1.00 92.31 188 ILE A N 1
ATOM 1513 C CA . ILE A 1 188 ? 0.638 12.670 18.842 1.00 92.31 188 ILE A CA 1
ATOM 1514 C C . ILE A 1 188 ? -0.343 13.816 19.056 1.00 92.31 188 ILE A C 1
ATOM 1516 O O . ILE A 1 188 ? -1.549 13.646 18.879 1.00 92.31 188 ILE A O 1
ATOM 1520 N N . ASP A 1 189 ? 0.181 14.998 19.362 1.00 88.94 189 ASP A N 1
ATOM 1521 C CA . ASP A 1 189 ? -0.609 16.227 19.412 1.00 88.94 189 ASP A CA 1
ATOM 1522 C C . ASP A 1 189 ? -0.859 16.691 17.971 1.00 88.94 189 ASP A C 1
ATOM 1524 O O . ASP A 1 189 ? 0.030 17.263 17.330 1.00 88.94 189 ASP A O 1
ATOM 1528 N N . TYR A 1 190 ? -2.040 16.388 17.426 1.00 84.38 190 TYR A N 1
ATOM 1529 C CA . TYR A 1 190 ? -2.351 16.623 16.014 1.00 84.38 190 TYR A CA 1
ATOM 1530 C C . TYR A 1 190 ? -3.293 17.817 15.811 1.00 84.38 190 TYR A C 1
ATOM 1532 O O . TYR A 1 190 ? -4.009 18.260 16.710 1.00 84.38 190 TYR A O 1
ATOM 1540 N N . SER A 1 191 ? -3.294 18.368 14.595 1.00 79.56 191 SER A N 1
ATOM 1541 C CA . SER A 1 191 ? -4.179 19.478 14.248 1.00 79.56 191 SER A CA 1
ATOM 1542 C C . SER A 1 191 ? -5.620 19.004 14.038 1.00 79.56 191 SER A C 1
ATOM 1544 O O . SER A 1 191 ? -5.872 18.150 13.194 1.00 79.56 191 SER A O 1
ATOM 1546 N N . LYS A 1 192 ? -6.597 19.653 14.687 1.00 79.94 192 LYS A N 1
ATOM 1547 C CA . LYS A 1 192 ? -8.043 19.400 14.488 1.00 79.94 192 LYS A CA 1
ATOM 1548 C C . LYS A 1 192 ? -8.590 19.859 13.117 1.00 79.94 192 LYS A C 1
ATOM 1550 O O . LYS A 1 192 ? -9.800 19.872 12.916 1.00 79.94 192 LYS A O 1
ATOM 1555 N N . ARG A 1 193 ? -7.724 20.242 12.165 1.00 84.00 193 ARG A N 1
ATOM 1556 C CA . ARG A 1 193 ? -8.093 20.613 10.778 1.00 84.00 193 ARG A CA 1
ATOM 1557 C C . ARG A 1 193 ? -8.728 19.463 9.996 1.00 84.00 193 ARG A C 1
ATOM 1559 O O . ARG A 1 193 ? -9.375 19.697 8.981 1.00 84.00 193 ARG A O 1
ATOM 1566 N N . TRP A 1 194 ? -8.518 18.238 10.456 1.00 86.06 194 TRP A N 1
ATOM 1567 C CA . TRP A 1 194 ? -9.010 17.021 9.838 1.00 86.06 194 TRP A CA 1
ATOM 1568 C C . TRP A 1 194 ? -9.487 16.043 10.906 1.00 86.06 194 TRP A C 1
ATOM 1570 O O . TRP A 1 194 ? -9.119 16.148 12.079 1.00 86.06 194 TRP A O 1
ATOM 1580 N N . LYS A 1 195 ? -10.357 15.120 10.503 1.00 83.31 195 LYS A N 1
ATOM 1581 C CA . LYS A 1 195 ? -10.960 14.122 11.389 1.00 83.31 195 LYS A CA 1
ATOM 1582 C C . LYS A 1 195 ? -10.451 12.736 11.024 1.00 83.31 195 LYS A C 1
ATOM 1584 O O . LYS A 1 195 ? -10.152 12.469 9.863 1.00 83.31 195 LYS A O 1
ATOM 1589 N N . ILE A 1 196 ? -10.354 11.879 12.031 1.00 85.75 196 ILE A N 1
ATOM 1590 C CA . ILE A 1 196 ? -10.048 10.464 11.850 1.00 85.75 196 ILE A CA 1
ATOM 1591 C C . ILE A 1 196 ? -11.369 9.775 11.512 1.00 85.75 196 ILE A C 1
ATOM 1593 O O . ILE A 1 196 ? -12.309 9.828 12.302 1.00 85.75 196 ILE A O 1
ATOM 1597 N N . SER A 1 197 ? -11.439 9.163 10.335 1.00 85.81 197 SER A N 1
ATOM 1598 C CA . SER A 1 197 ? -12.558 8.313 9.920 1.00 85.81 197 SER A CA 1
ATOM 1599 C C . SER A 1 197 ? -12.136 6.839 9.949 1.00 85.81 197 SER A C 1
ATOM 1601 O O . SER A 1 197 ? -10.934 6.542 9.925 1.00 85.81 197 SER A O 1
ATOM 1603 N N . PRO A 1 198 ? -13.080 5.888 9.978 1.00 88.12 198 PRO A N 1
ATOM 1604 C CA . PRO A 1 198 ? -12.742 4.475 9.850 1.00 88.12 198 PRO A CA 1
ATOM 1605 C C . PRO A 1 198 ? -11.941 4.185 8.569 1.00 88.12 198 PRO A C 1
ATOM 1607 O O . PRO A 1 198 ? -12.187 4.806 7.535 1.00 88.12 198 PRO A O 1
ATOM 1610 N N . GLY A 1 199 ? -10.941 3.303 8.659 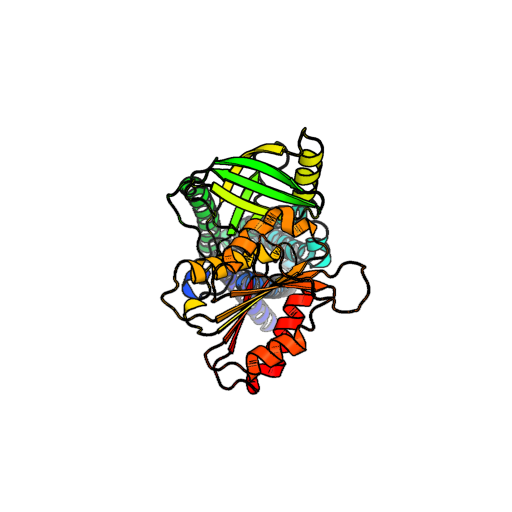1.00 85.31 199 GLY A N 1
ATOM 1611 C CA . GLY A 1 199 ? -9.997 3.020 7.565 1.00 85.31 199 GLY A CA 1
ATOM 1612 C C . GLY A 1 199 ? -8.887 4.068 7.373 1.00 85.31 199 GLY A C 1
ATOM 1613 O O . GLY A 1 199 ? -8.089 3.962 6.443 1.00 85.31 199 GLY A O 1
ATOM 1614 N N . THR A 1 200 ? -8.802 5.095 8.233 1.00 88.75 200 THR A N 1
ATOM 1615 C CA . THR A 1 200 ? -7.748 6.119 8.123 1.00 88.75 200 THR A CA 1
ATOM 1616 C C . THR A 1 200 ? -6.384 5.582 8.555 1.00 88.75 200 THR A C 1
ATOM 1618 O O . THR A 1 200 ? -6.204 5.129 9.687 1.00 88.75 200 THR A O 1
ATOM 1621 N N . TYR A 1 201 ? -5.381 5.756 7.698 1.00 90.38 201 TYR A N 1
ATOM 1622 C CA . TYR A 1 201 ? -3.975 5.542 8.031 1.00 90.38 201 TYR A CA 1
ATOM 1623 C C . TYR A 1 201 ? -3.116 6.744 7.621 1.00 90.38 201 TYR A C 1
ATOM 1625 O O . TYR A 1 201 ? -3.493 7.582 6.797 1.00 90.38 201 TYR A O 1
ATOM 1633 N N . LEU A 1 202 ? -1.946 6.856 8.241 1.00 92.00 202 LEU A N 1
ATOM 1634 C CA . LEU A 1 202 ? -1.008 7.962 8.084 1.00 92.00 202 LEU A CA 1
ATOM 1635 C C . LEU A 1 202 ? 0.378 7.408 7.822 1.00 92.00 202 LEU A C 1
ATOM 1637 O O . LEU A 1 202 ? 0.794 6.442 8.451 1.00 92.00 202 LEU A O 1
ATOM 1641 N N . PHE A 1 203 ? 1.128 8.068 6.954 1.00 92.25 203 PHE A N 1
ATOM 1642 C CA . PHE A 1 203 ? 2.555 7.827 6.848 1.00 92.25 203 PHE A CA 1
ATOM 1643 C C . PHE A 1 203 ? 3.290 8.746 7.821 1.00 92.25 203 PHE A C 1
ATOM 1645 O O . PHE A 1 203 ? 3.213 9.967 7.707 1.00 92.25 203 PHE A O 1
ATOM 1652 N N . VAL A 1 204 ? 4.014 8.167 8.771 1.00 92.38 204 VAL A N 1
ATOM 1653 C CA . VAL A 1 204 ? 4.715 8.905 9.820 1.00 92.38 204 VAL A CA 1
ATOM 1654 C C . VAL A 1 204 ? 6.216 8.815 9.607 1.00 92.38 204 VAL A C 1
ATOM 1656 O O . VAL A 1 204 ? 6.767 7.726 9.441 1.00 92.38 204 VAL A O 1
ATOM 1659 N N . SER A 1 205 ? 6.871 9.973 9.628 1.00 92.19 205 SER A N 1
ATOM 1660 C CA . SER A 1 205 ? 8.325 10.075 9.734 1.00 92.19 205 SER A CA 1
ATOM 1661 C C . SER A 1 205 ? 8.699 10.540 11.134 1.00 92.19 205 SER A C 1
ATOM 1663 O O . SER A 1 205 ? 8.246 11.586 11.602 1.00 92.19 205 SER A O 1
ATOM 1665 N N . PHE A 1 206 ? 9.539 9.761 11.811 1.00 89.88 206 PHE A N 1
ATOM 1666 C CA . PHE A 1 206 ? 10.113 10.139 13.096 1.00 89.88 206 PHE A CA 1
ATOM 1667 C C . PHE A 1 206 ? 11.336 11.017 12.828 1.00 89.88 206 PHE A C 1
ATOM 1669 O O . PHE A 1 206 ? 12.286 10.553 12.190 1.00 89.88 206 PHE A O 1
ATOM 1676 N N . LEU A 1 207 ? 11.346 12.267 13.314 1.00 84.81 207 LEU A N 1
ATOM 1677 C CA . LEU A 1 207 ? 12.491 13.176 13.160 1.00 84.81 207 LEU A CA 1
ATOM 1678 C C . LEU A 1 207 ? 13.624 12.747 14.099 1.00 84.81 207 LEU A C 1
ATOM 1680 O O . LEU A 1 207 ? 13.882 13.358 15.136 1.00 84.81 207 LEU A O 1
ATOM 1684 N N . SER A 1 208 ? 14.292 11.663 13.728 1.00 75.94 208 SER A N 1
ATOM 1685 C CA . SER A 1 208 ? 15.533 11.192 14.324 1.00 75.94 208 SER A CA 1
ATOM 1686 C C . SER A 1 208 ? 16.631 11.171 13.259 1.00 75.94 208 SER A C 1
ATOM 1688 O O . SER A 1 208 ? 16.341 11.145 12.060 1.00 75.94 208 SER A O 1
ATOM 1690 N N . ARG A 1 209 ? 17.898 11.168 13.691 1.00 66.69 209 ARG A N 1
ATOM 1691 C CA . ARG A 1 209 ? 19.071 11.176 12.798 1.00 66.69 209 ARG A CA 1
ATOM 1692 C C . ARG A 1 209 ? 19.048 10.037 11.769 1.00 66.69 209 ARG A C 1
ATOM 1694 O O . ARG A 1 209 ? 19.579 10.203 10.679 1.00 66.69 209 ARG A O 1
ATOM 1701 N N . GLU A 1 210 ? 18.416 8.918 12.108 1.00 64.69 210 GLU A N 1
ATOM 1702 C CA . GLU A 1 210 ? 18.430 7.681 11.321 1.00 64.69 210 GLU A CA 1
ATOM 1703 C C . GLU A 1 210 ? 17.170 7.492 10.458 1.00 64.69 210 GLU A C 1
ATOM 1705 O O . GLU A 1 210 ? 17.172 6.668 9.550 1.00 64.69 210 GLU A O 1
ATOM 1710 N N . SER A 1 211 ? 16.097 8.259 10.699 1.00 69.88 211 SER A N 1
ATOM 1711 C CA . SER A 1 211 ? 14.762 7.940 10.165 1.00 69.88 211 SER A CA 1
ATOM 1712 C C . SER A 1 211 ? 14.000 9.100 9.531 1.00 69.88 211 SER A C 1
ATOM 1714 O O . SER A 1 211 ? 12.887 8.897 9.057 1.00 69.88 211 SER A O 1
ATOM 1716 N N . PHE A 1 212 ? 14.558 10.313 9.504 1.00 69.12 212 PHE A N 1
ATOM 1717 C CA . PHE A 1 212 ? 13.791 11.504 9.119 1.00 69.12 212 PHE A CA 1
ATOM 1718 C C . PHE A 1 212 ? 13.289 11.515 7.662 1.00 69.12 212 PHE A C 1
ATOM 1720 O O . PHE A 1 212 ? 12.295 12.179 7.367 1.00 69.12 212 PHE A O 1
ATOM 1727 N N . TRP A 1 213 ? 13.920 10.760 6.757 1.00 70.62 213 TRP A N 1
ATOM 1728 C CA . TRP A 1 213 ? 13.459 10.610 5.367 1.00 70.62 213 TRP A CA 1
ATOM 1729 C C . TRP A 1 213 ? 12.473 9.456 5.156 1.00 70.62 213 TRP A C 1
ATOM 1731 O O . TRP A 1 213 ? 11.876 9.351 4.083 1.00 70.62 213 TRP A O 1
ATOM 1741 N N . GLN A 1 214 ? 12.315 8.574 6.141 1.00 83.06 214 GLN A N 1
ATOM 1742 C CA . GLN A 1 214 ? 11.501 7.374 6.003 1.00 83.06 214 GLN A CA 1
ATOM 1743 C C . GLN A 1 214 ? 10.085 7.633 6.504 1.00 83.06 214 GLN A C 1
ATOM 1745 O O . GLN A 1 214 ? 9.876 8.119 7.610 1.00 83.06 214 GLN A O 1
ATOM 1750 N N . PHE A 1 215 ? 9.106 7.277 5.681 1.00 86.81 215 PHE A N 1
ATOM 1751 C CA . PHE A 1 215 ? 7.691 7.449 5.975 1.00 86.81 215 PHE A CA 1
ATOM 1752 C C . PHE A 1 215 ? 7.037 6.079 6.066 1.00 86.81 215 PHE A C 1
ATOM 1754 O O . PHE A 1 215 ? 6.867 5.416 5.039 1.00 86.81 215 PHE A O 1
ATOM 1761 N N . HIS A 1 216 ? 6.651 5.694 7.280 1.00 86.50 216 HIS A N 1
ATOM 1762 C CA . HIS A 1 216 ? 6.082 4.382 7.577 1.00 86.50 216 HIS A CA 1
ATOM 1763 C C . HIS A 1 216 ? 4.580 4.492 7.838 1.00 86.50 216 HIS A C 1
ATOM 1765 O O . HIS A 1 216 ? 4.164 5.394 8.562 1.00 86.50 216 HIS A O 1
ATOM 1771 N N . PRO A 1 217 ? 3.753 3.636 7.228 1.00 89.00 217 PRO A N 1
ATOM 1772 C CA . PRO A 1 217 ? 2.306 3.689 7.392 1.00 89.00 217 PRO A CA 1
ATOM 1773 C C . PRO A 1 217 ? 1.854 3.103 8.739 1.00 89.00 217 PRO A C 1
ATOM 1775 O O . PRO A 1 217 ? 2.262 2.011 9.133 1.00 89.00 217 PRO A O 1
ATOM 1778 N N . PHE A 1 218 ? 0.965 3.823 9.416 1.00 90.31 218 PHE A N 1
ATOM 1779 C CA . PHE A 1 218 ? 0.336 3.430 10.672 1.00 90.31 218 PHE A CA 1
ATOM 1780 C C . PHE A 1 218 ? -1.149 3.772 10.654 1.00 90.31 218 PHE A C 1
ATOM 1782 O O . PHE A 1 218 ? -1.550 4.840 10.186 1.00 90.31 218 PHE A O 1
ATOM 1789 N N . SER A 1 219 ? -1.958 2.884 11.211 1.00 90.75 219 SER A N 1
ATOM 1790 C CA . SER A 1 219 ? -3.393 3.084 11.391 1.00 90.75 219 SER A CA 1
ATOM 1791 C C . SER A 1 219 ? -3.627 4.134 12.462 1.00 90.75 219 SER A C 1
ATOM 1793 O O . SER A 1 219 ? -3.077 4.044 13.563 1.00 90.75 219 SER A O 1
ATOM 1795 N N . ALA A 1 220 ? -4.431 5.139 12.134 1.00 90.62 220 ALA A N 1
ATOM 1796 C CA . ALA A 1 220 ? -4.822 6.153 13.093 1.00 90.62 220 ALA A CA 1
ATOM 1797 C C . ALA A 1 220 ? -5.903 5.574 14.000 1.00 90.62 220 ALA A C 1
ATOM 1799 O O . ALA A 1 220 ? -6.949 5.184 13.499 1.00 90.62 220 ALA A O 1
ATOM 1800 N N . VAL A 1 221 ? -5.690 5.543 15.313 1.00 89.81 221 VAL A N 1
ATOM 1801 C CA . VAL A 1 221 ? -6.737 5.192 16.279 1.00 89.81 221 VAL A CA 1
ATOM 1802 C C . VAL A 1 221 ? -7.304 6.483 16.853 1.00 89.81 221 VAL A C 1
ATOM 1804 O O . VAL A 1 221 ? -6.553 7.347 17.323 1.00 89.81 221 VAL A O 1
ATOM 1807 N N . ALA A 1 222 ? -8.627 6.628 16.771 1.00 78.88 222 ALA A N 1
ATOM 1808 C CA . ALA A 1 222 ? -9.320 7.776 17.334 1.00 78.88 222 ALA A CA 1
ATOM 1809 C C . ALA A 1 222 ? -9.136 7.826 18.864 1.00 78.88 222 ALA A C 1
ATOM 1811 O O . ALA A 1 222 ? -9.122 6.780 19.521 1.00 78.88 222 ALA A O 1
ATOM 1812 N N . PRO A 1 223 ? -8.946 9.019 19.452 1.00 76.56 223 PRO A N 1
ATOM 1813 C CA . PRO A 1 223 ? -8.843 9.137 20.896 1.00 76.56 223 PRO A CA 1
ATOM 1814 C C . PRO A 1 223 ? -10.189 8.862 21.571 1.00 76.56 223 PRO A C 1
ATOM 1816 O O . PRO A 1 223 ? -11.241 9.247 21.061 1.00 76.56 223 PRO A O 1
ATOM 1819 N N . LEU A 1 224 ? -10.125 8.268 22.764 1.00 72.50 224 LEU A N 1
ATOM 1820 C CA . LEU A 1 224 ? -11.267 8.178 23.679 1.00 72.50 224 LEU A CA 1
ATOM 1821 C C . LEU A 1 224 ? -11.613 9.552 24.288 1.00 72.50 224 LEU A C 1
ATOM 1823 O O . LEU A 1 224 ? -12.775 9.823 24.578 1.00 72.50 224 LEU A O 1
ATOM 1827 N N . ASP A 1 225 ? -10.612 10.430 24.426 1.00 65.44 225 ASP A N 1
ATOM 1828 C CA . ASP A 1 225 ? -10.731 11.757 25.033 1.00 65.44 225 ASP A CA 1
ATOM 1829 C C . ASP A 1 225 ? -10.782 12.871 23.964 1.00 65.44 225 ASP A C 1
ATOM 1831 O O . ASP A 1 225 ? -9.956 12.911 23.050 1.00 65.44 225 ASP A O 1
ATOM 1835 N N . ASP A 1 226 ? -11.614 13.902 24.158 1.00 62.25 226 ASP A N 1
ATOM 1836 C CA . ASP A 1 226 ? -11.671 15.106 23.293 1.00 62.25 226 ASP A CA 1
ATOM 1837 C C . ASP A 1 226 ? -10.407 16.001 23.333 1.00 62.25 226 ASP A C 1
ATOM 1839 O O . ASP A 1 226 ? -10.328 17.062 22.686 1.00 62.25 226 ASP A O 1
ATOM 1843 N N . LYS A 1 227 ? -9.375 15.560 24.065 1.00 61.38 227 LYS A N 1
ATOM 1844 C CA . LYS A 1 227 ? -8.082 16.238 24.261 1.00 61.38 227 LYS A CA 1
ATOM 1845 C C . LYS A 1 227 ? -7.287 16.441 22.966 1.00 61.38 227 LYS A C 1
ATOM 1847 O O . LYS A 1 227 ? -6.292 17.156 22.983 1.00 61.38 227 LYS A O 1
ATOM 1852 N N . GLY A 1 228 ? -7.744 15.901 21.833 1.00 66.00 228 GLY A N 1
ATOM 1853 C CA . GLY A 1 228 ? -7.158 16.178 20.518 1.00 66.00 228 GLY A CA 1
ATOM 1854 C C . GLY A 1 228 ? -5.828 15.468 20.284 1.00 66.00 228 GLY A C 1
ATOM 1855 O O . GLY A 1 228 ? -4.969 15.992 19.580 1.00 66.00 228 GLY A O 1
ATOM 1856 N N . THR A 1 229 ? -5.653 14.288 20.876 1.00 83.31 229 THR A N 1
ATOM 1857 C CA . THR A 1 229 ? -4.488 13.431 20.659 1.00 83.31 229 THR A CA 1
ATOM 1858 C C . THR A 1 229 ? -4.811 12.356 19.624 1.00 83.31 229 THR A C 1
ATOM 1860 O O . THR A 1 229 ? -5.907 11.814 19.577 1.00 83.31 229 THR A O 1
ATOM 1863 N N . LEU A 1 230 ? -3.858 12.050 18.755 1.00 88.62 230 LEU A N 1
ATOM 1864 C CA . LEU A 1 230 ? -3.914 10.930 17.822 1.00 88.62 230 LEU A CA 1
ATOM 1865 C C . LEU A 1 230 ? -3.083 9.800 18.424 1.00 88.62 230 LEU A C 1
ATOM 1867 O O . LEU A 1 230 ? -1.945 10.034 18.834 1.00 88.62 230 LEU A O 1
ATOM 1871 N N . THR A 1 231 ? -3.623 8.582 18.449 1.00 91.31 231 THR A N 1
ATOM 1872 C CA . THR A 1 231 ? -2.879 7.418 18.935 1.00 91.31 231 THR A CA 1
ATOM 1873 C C . THR A 1 231 ? -2.535 6.491 17.781 1.00 91.31 231 THR A C 1
ATOM 1875 O O . THR A 1 231 ? -3.398 6.136 16.982 1.00 91.31 231 THR A O 1
ATOM 1878 N N . LEU A 1 232 ? -1.274 6.075 17.710 1.00 93.19 232 LEU A N 1
ATOM 1879 C CA . LEU A 1 232 ? -0.810 5.018 16.818 1.00 93.19 232 LEU A CA 1
ATOM 1880 C C . LEU A 1 232 ? -0.257 3.874 17.656 1.00 93.19 232 LEU A C 1
ATOM 1882 O O . LEU A 1 232 ? 0.402 4.106 18.669 1.00 93.19 232 LEU A O 1
ATOM 1886 N N . TYR A 1 233 ? -0.471 2.650 17.196 1.00 92.50 233 TYR A N 1
ATOM 1887 C CA . TYR A 1 233 ? 0.115 1.457 17.790 1.00 92.50 233 TYR A CA 1
ATOM 1888 C C . TYR A 1 233 ? 0.929 0.734 16.731 1.00 92.50 233 TYR A C 1
ATOM 1890 O O . TYR A 1 233 ? 0.471 0.518 15.609 1.00 92.50 233 TYR A O 1
ATOM 1898 N N . ALA A 1 234 ? 2.148 0.364 17.091 1.00 90.56 234 ALA A N 1
ATOM 1899 C CA . ALA A 1 234 ? 3.089 -0.242 16.173 1.00 90.56 234 ALA A CA 1
ATOM 1900 C C . ALA A 1 234 ? 3.756 -1.438 16.836 1.00 90.56 234 ALA A C 1
ATOM 1902 O O . ALA A 1 234 ? 4.321 -1.329 17.921 1.00 90.56 234 ALA A O 1
ATOM 1903 N N . LYS A 1 235 ? 3.714 -2.586 16.162 1.00 90.25 235 LYS A N 1
ATOM 1904 C CA . LYS A 1 235 ? 4.482 -3.757 16.575 1.00 90.25 235 LYS A CA 1
ATOM 1905 C C . LYS A 1 235 ? 5.896 -3.653 16.014 1.00 90.25 235 LYS A C 1
ATOM 1907 O O . LYS A 1 235 ? 6.061 -3.474 14.807 1.00 90.25 235 LYS A O 1
ATOM 1912 N N . ALA A 1 236 ? 6.897 -3.801 16.873 1.00 89.00 236 ALA A N 1
ATOM 1913 C CA . ALA A 1 236 ? 8.287 -3.916 16.469 1.00 89.00 236 ALA A CA 1
ATOM 1914 C C . ALA A 1 236 ? 8.460 -5.158 15.583 1.00 89.00 236 ALA A C 1
ATOM 1916 O O . ALA A 1 236 ? 8.135 -6.280 15.982 1.00 89.00 236 ALA A O 1
ATOM 1917 N N . LYS A 1 237 ? 8.933 -4.941 14.355 1.00 85.12 237 LYS A N 1
ATOM 1918 C CA . LYS A 1 237 ? 9.318 -5.998 13.415 1.00 85.12 237 LYS A CA 1
ATOM 1919 C C . LYS A 1 237 ? 10.808 -5.859 13.108 1.00 85.12 237 LYS A C 1
ATOM 1921 O O . LYS A 1 237 ? 11.605 -5.817 14.036 1.00 85.12 237 LYS A O 1
ATOM 1926 N N . ASP A 1 238 ? 11.170 -5.764 11.834 1.00 77.94 238 ASP A N 1
ATOM 1927 C CA . ASP A 1 238 ? 12.529 -5.516 11.366 1.00 77.94 238 ASP A CA 1
ATOM 1928 C C . ASP A 1 238 ? 12.728 -4.037 10.994 1.00 77.94 238 ASP A C 1
ATOM 1930 O O . ASP A 1 238 ? 11.770 -3.266 10.860 1.00 77.94 238 ASP A O 1
ATOM 1934 N N . GLY A 1 239 ? 13.991 -3.633 10.834 1.00 81.81 239 GLY A N 1
ATOM 1935 C CA . GLY A 1 239 ? 14.368 -2.275 10.435 1.00 81.81 239 GLY A CA 1
ATOM 1936 C C . GLY A 1 239 ? 13.959 -1.211 11.458 1.00 81.81 239 GLY A C 1
ATOM 1937 O O . GLY A 1 239 ? 14.122 -1.400 12.664 1.00 81.81 239 GLY A O 1
ATOM 1938 N N . LEU A 1 240 ? 13.393 -0.099 10.973 1.00 82.81 240 LEU A N 1
ATOM 1939 C CA . LEU A 1 240 ? 13.133 1.094 11.785 1.00 82.81 240 LEU A CA 1
ATOM 1940 C C . LEU A 1 240 ? 12.288 0.814 13.034 1.00 82.81 240 LEU A C 1
ATOM 1942 O O . LEU A 1 240 ? 12.602 1.312 14.111 1.00 82.81 240 LEU A O 1
ATOM 1946 N N . THR A 1 241 ? 11.201 0.048 12.910 1.00 86.69 241 THR A N 1
ATOM 1947 C CA . THR A 1 241 ? 10.289 -0.200 14.044 1.00 86.69 241 THR A CA 1
ATOM 1948 C C . THR A 1 241 ? 10.985 -0.933 15.189 1.00 86.69 241 THR A C 1
ATOM 1950 O O . THR A 1 241 ? 10.720 -0.642 16.355 1.00 86.69 241 THR A O 1
ATOM 1953 N N . ARG A 1 242 ? 11.923 -1.830 14.860 1.00 88.69 242 ARG A N 1
ATOM 1954 C CA . ARG A 1 242 ? 12.778 -2.520 15.826 1.00 88.69 242 ARG A CA 1
ATOM 1955 C C . ARG A 1 242 ? 13.715 -1.552 16.522 1.00 88.69 242 ARG A C 1
ATOM 1957 O O . ARG A 1 242 ? 13.813 -1.560 17.743 1.00 88.69 242 ARG A O 1
ATOM 1964 N N . ASP A 1 243 ? 14.388 -0.716 15.741 1.00 87.56 243 ASP A N 1
ATOM 1965 C CA . ASP A 1 243 ? 15.400 0.199 16.254 1.00 87.56 243 ASP A CA 1
ATOM 1966 C C . ASP A 1 243 ? 14.751 1.288 17.123 1.00 87.56 243 ASP A C 1
ATOM 1968 O O . ASP A 1 243 ? 15.274 1.628 18.185 1.00 87.56 243 ASP A O 1
ATOM 1972 N N . LEU A 1 244 ? 13.560 1.771 16.746 1.00 88.50 244 LEU A N 1
ATOM 1973 C CA . LEU A 1 244 ? 12.744 2.653 17.583 1.00 88.50 244 LEU A CA 1
ATOM 1974 C C . LEU A 1 244 ? 12.369 1.970 18.899 1.00 88.50 244 LEU A C 1
ATOM 1976 O O . LEU A 1 244 ? 12.603 2.552 19.956 1.00 88.50 244 LEU A O 1
ATOM 1980 N N . TYR A 1 245 ? 11.852 0.741 18.852 1.00 91.06 245 TYR A N 1
ATOM 1981 C CA . TYR A 1 245 ? 11.472 -0.009 20.048 1.00 91.06 245 TYR A CA 1
ATOM 1982 C C . TYR A 1 245 ? 12.662 -0.252 20.989 1.00 91.06 245 TYR A C 1
ATOM 1984 O O . TYR A 1 245 ? 12.601 0.099 22.164 1.00 91.06 245 TYR A O 1
ATOM 1992 N N . LEU A 1 246 ? 13.793 -0.746 20.474 1.00 90.50 246 LEU A N 1
ATOM 1993 C CA . LEU A 1 246 ? 15.005 -0.972 21.270 1.00 90.50 246 LEU A CA 1
ATOM 1994 C C . LEU A 1 246 ? 15.542 0.326 21.884 1.00 90.50 246 LEU A C 1
ATOM 1996 O O . LEU A 1 246 ? 15.977 0.341 23.036 1.00 90.50 246 LEU A O 1
ATOM 2000 N N . ASN A 1 247 ? 15.493 1.431 21.138 1.00 88.50 247 ASN A N 1
ATOM 2001 C CA . ASN A 1 247 ? 15.882 2.738 21.656 1.00 88.50 247 ASN A CA 1
ATOM 2002 C C . ASN A 1 247 ? 14.930 3.241 22.748 1.00 88.50 247 ASN A C 1
ATOM 2004 O O . ASN A 1 247 ? 15.401 3.918 23.660 1.00 88.50 247 ASN A O 1
ATOM 2008 N N . LEU A 1 248 ? 13.633 2.915 22.680 1.00 90.88 248 LEU A N 1
ATOM 2009 C CA . LEU A 1 248 ? 12.653 3.226 23.726 1.00 90.88 248 LEU A CA 1
ATOM 2010 C C . LEU A 1 248 ? 12.900 2.405 24.991 1.00 90.88 248 LEU A C 1
ATOM 2012 O O . LEU A 1 248 ? 12.942 2.989 26.070 1.00 90.88 248 LEU A O 1
ATOM 2016 N N . CYS A 1 249 ? 13.144 1.098 24.867 1.00 90.25 249 CYS A N 1
ATOM 2017 C CA . CYS A 1 249 ? 13.451 0.224 26.006 1.00 90.25 249 CYS A CA 1
ATOM 2018 C C . CYS A 1 249 ? 14.702 0.669 26.781 1.00 90.25 249 CYS A C 1
ATOM 2020 O O . CYS A 1 249 ? 14.807 0.423 27.976 1.00 90.25 249 CYS A O 1
ATOM 2022 N N . ARG A 1 250 ? 15.650 1.350 26.124 1.00 90.00 250 ARG A N 1
ATOM 2023 C CA . ARG A 1 250 ? 16.851 1.911 26.771 1.00 90.00 250 ARG A CA 1
ATOM 2024 C C . ARG A 1 250 ? 16.590 3.195 27.566 1.00 90.00 250 ARG A C 1
ATOM 2026 O O . ARG A 1 250 ? 17.454 3.605 28.335 1.00 90.00 250 ARG A O 1
ATOM 2033 N N . GLN A 1 251 ? 15.461 3.872 27.349 1.00 89.44 251 GLN A N 1
ATOM 2034 C CA . GLN A 1 251 ? 15.121 5.097 28.077 1.00 89.44 251 GLN A CA 1
ATOM 2035 C C . GLN A 1 251 ? 14.501 4.772 29.438 1.00 89.44 251 GLN A C 1
ATOM 2037 O O . GLN A 1 251 ? 13.802 3.770 29.597 1.00 89.44 251 GLN A O 1
ATOM 2042 N N . GLN A 1 252 ? 14.690 5.667 30.410 1.00 84.69 252 GLN A N 1
ATOM 2043 C CA . GLN A 1 252 ? 14.024 5.551 31.707 1.00 84.69 252 GLN A CA 1
ATOM 2044 C C . GLN A 1 252 ? 12.498 5.556 31.530 1.00 84.69 252 GLN A C 1
ATOM 2046 O O . GLN A 1 252 ? 11.937 6.413 30.845 1.00 84.69 252 GLN A O 1
ATOM 2051 N N . GLY A 1 253 ? 11.832 4.565 32.126 1.00 84.44 253 GLY A N 1
ATOM 2052 C CA . GLY A 1 253 ? 10.380 4.396 32.035 1.00 84.44 253 GLY A CA 1
ATOM 2053 C C . GLY A 1 253 ? 9.864 3.985 30.653 1.00 84.44 253 GLY A C 1
ATOM 2054 O O . GLY A 1 253 ? 8.667 4.115 30.417 1.00 84.44 253 GLY A O 1
ATOM 2055 N N . HIS A 1 254 ? 10.736 3.530 29.742 1.00 91.12 254 HIS A N 1
ATOM 2056 C CA . HIS A 1 254 ? 10.387 3.077 28.387 1.00 91.12 254 HIS A CA 1
ATOM 2057 C C . HIS A 1 254 ? 9.655 4.139 27.544 1.00 91.12 254 HIS A C 1
ATOM 2059 O O . HIS A 1 254 ? 8.810 3.823 26.700 1.00 91.12 254 HIS A O 1
ATOM 2065 N N . ARG A 1 255 ? 9.958 5.421 27.791 1.00 92.06 255 ARG A N 1
ATOM 2066 C CA . ARG A 1 255 ? 9.277 6.575 27.191 1.00 92.06 255 ARG A CA 1
ATOM 2067 C C . ARG A 1 255 ? 10.250 7.523 26.507 1.00 92.06 255 ARG A C 1
ATOM 2069 O O . ARG A 1 255 ? 11.369 7.727 26.970 1.00 92.06 255 ARG A O 1
ATOM 2076 N N . LYS A 1 256 ? 9.806 8.157 25.418 1.00 91.75 256 LYS A N 1
ATOM 2077 C CA . LYS A 1 256 ? 10.586 9.189 24.716 1.00 91.75 256 LYS A CA 1
ATOM 2078 C C . LYS A 1 256 ? 9.689 10.222 24.051 1.00 91.75 256 LYS A C 1
ATOM 2080 O O . LYS A 1 256 ? 8.784 9.873 23.298 1.00 91.75 256 LYS A O 1
ATOM 2085 N N . ASN A 1 257 ? 10.011 11.496 24.253 1.00 92.06 257 ASN A N 1
ATOM 2086 C CA . ASN A 1 257 ? 9.411 12.590 23.496 1.00 92.06 257 ASN A CA 1
ATOM 2087 C C . ASN A 1 257 ? 10.190 12.807 22.192 1.00 92.06 257 ASN A C 1
ATOM 2089 O O . ASN A 1 257 ? 11.423 12.784 22.174 1.00 92.06 257 ASN A O 1
ATOM 2093 N N . CYS A 1 258 ? 9.478 13.022 21.092 1.00 90.81 258 CYS A N 1
ATOM 2094 C CA . CYS A 1 258 ? 10.062 13.283 19.782 1.00 90.81 258 CYS A CA 1
ATOM 2095 C C . CYS A 1 258 ? 9.177 14.224 18.955 1.00 90.81 258 CYS A C 1
ATOM 2097 O O . CYS A 1 258 ? 8.089 14.624 19.374 1.00 90.81 258 CYS A O 1
ATOM 2099 N N . ARG A 1 259 ? 9.670 14.603 17.774 1.00 92.69 259 ARG A N 1
ATOM 2100 C CA . ARG A 1 259 ? 8.859 15.254 16.744 1.00 92.69 259 ARG A CA 1
ATOM 2101 C C . ARG A 1 259 ? 8.597 14.267 15.619 1.00 92.69 259 ARG A C 1
ATOM 2103 O O . ARG A 1 259 ? 9.471 13.460 15.296 1.00 92.69 259 ARG A O 1
ATOM 2110 N N . VAL A 1 260 ? 7.426 14.373 15.004 1.00 93.19 260 VAL A N 1
ATOM 2111 C CA . VAL A 1 260 ? 7.022 13.537 13.868 1.00 93.19 260 VAL A CA 1
ATOM 2112 C C . VAL A 1 260 ? 6.462 14.386 12.727 1.00 93.19 260 VAL A C 1
ATOM 2114 O O . VAL A 1 260 ? 5.870 15.439 12.970 1.00 93.19 260 VAL A O 1
ATOM 2117 N N . LEU A 1 261 ? 6.645 13.936 11.484 1.00 94.06 261 LEU A N 1
ATOM 2118 C CA . LEU A 1 261 ? 5.886 14.419 10.328 1.00 94.06 261 LEU A CA 1
ATOM 2119 C C . LEU A 1 261 ? 4.761 13.434 10.031 1.00 94.06 261 LEU A C 1
ATOM 2121 O O . LEU A 1 261 ? 5.002 12.230 9.975 1.00 94.06 261 LEU A O 1
ATOM 2125 N N . LEU A 1 262 ? 3.563 13.955 9.801 1.00 93.12 262 LEU A N 1
ATOM 2126 C CA . LEU A 1 262 ? 2.372 13.207 9.422 1.00 93.12 262 LEU A CA 1
ATOM 2127 C C . LEU A 1 262 ? 2.048 13.491 7.957 1.00 93.12 262 LEU A C 1
ATOM 2129 O O . LEU A 1 262 ? 1.662 14.601 7.603 1.00 93.12 262 LEU A O 1
ATOM 2133 N N . GLU A 1 263 ? 2.169 12.489 7.100 1.00 93.25 263 GLU A N 1
ATOM 2134 C CA . GLU A 1 263 ? 1.708 12.534 5.718 1.00 93.25 263 GLU A CA 1
ATOM 2135 C C . GLU A 1 263 ? 0.368 11.791 5.622 1.00 93.25 263 GLU A C 1
ATOM 2137 O O . GLU A 1 263 ? 0.305 10.568 5.755 1.00 93.25 263 GLU A O 1
ATOM 2142 N N . GLY A 1 264 ? -0.713 12.536 5.401 1.00 89.88 264 GLY A N 1
ATOM 2143 C CA . GLY A 1 264 ? -2.069 12.007 5.267 1.00 89.88 264 GLY A CA 1
ATOM 2144 C C . GLY A 1 264 ? -3.114 13.031 5.717 1.00 89.88 264 GLY A C 1
ATOM 2145 O O . GLY A 1 264 ? -2.808 14.227 5.722 1.00 89.88 264 GLY A O 1
ATOM 2146 N N . PRO A 1 265 ? -4.343 12.601 6.054 1.00 89.44 265 PRO A N 1
ATOM 2147 C CA . PRO A 1 265 ? -4.830 11.220 6.129 1.00 89.44 265 PRO A CA 1
ATOM 2148 C C . PRO A 1 265 ? -4.951 10.539 4.758 1.00 89.44 265 PRO A C 1
ATOM 2150 O O . PRO A 1 265 ? -5.177 11.205 3.742 1.00 89.44 265 PRO A O 1
ATOM 2153 N N . TYR A 1 266 ? -4.787 9.216 4.752 1.00 88.00 266 TYR A N 1
ATOM 2154 C CA . TYR A 1 266 ? -5.061 8.311 3.634 1.00 88.00 266 TYR A CA 1
ATOM 2155 C C . TYR A 1 266 ? -6.086 7.249 4.050 1.00 88.00 266 TYR A C 1
ATOM 2157 O O . TYR A 1 266 ? -6.347 7.073 5.238 1.00 88.00 266 TYR A O 1
ATOM 2165 N N . GLY A 1 267 ? -6.624 6.531 3.064 1.00 81.81 267 GLY A N 1
ATOM 2166 C CA . GLY A 1 267 ? -7.618 5.478 3.257 1.00 81.81 267 GLY A CA 1
ATOM 2167 C C . GLY A 1 267 ? -9.018 5.893 2.815 1.00 81.81 267 GLY A C 1
ATOM 2168 O O . GLY A 1 267 ? -9.310 7.072 2.605 1.00 81.81 267 GLY A O 1
ATOM 2169 N N . CYS A 1 268 ? -9.874 4.894 2.636 1.00 75.88 268 CYS A N 1
ATOM 2170 C CA . CYS A 1 268 ? -11.286 5.057 2.325 1.00 75.88 268 CYS A CA 1
ATOM 2171 C C . CYS A 1 268 ? -12.109 4.270 3.343 1.00 75.88 268 CYS A C 1
ATOM 2173 O O . CYS A 1 268 ? -11.769 3.140 3.676 1.00 75.88 268 CYS A O 1
ATOM 2175 N N . GLN A 1 269 ? -13.207 4.857 3.809 1.00 83.62 269 GLN A N 1
ATOM 2176 C CA . GLN A 1 269 ? -14.113 4.193 4.735 1.00 83.62 269 GLN A CA 1
ATOM 2177 C C . GLN A 1 269 ? -14.968 3.164 3.990 1.00 83.62 269 GLN A C 1
ATOM 2179 O O . GLN A 1 269 ? -15.697 3.509 3.054 1.00 83.62 269 GLN A O 1
ATOM 2184 N N . HIS A 1 270 ? -14.953 1.911 4.443 1.00 85.69 270 HIS A N 1
ATOM 2185 C CA . HIS A 1 270 ? -15.973 0.945 4.045 1.00 85.69 270 HIS A CA 1
ATOM 2186 C C . HIS A 1 270 ? -17.353 1.376 4.555 1.00 85.69 270 HIS A C 1
ATOM 2188 O O . HIS A 1 270 ? -17.511 1.811 5.697 1.00 85.69 270 HIS A O 1
ATOM 2194 N N . ALA A 1 271 ? -18.383 1.230 3.718 1.00 86.06 271 ALA A N 1
ATOM 2195 C CA . ALA A 1 271 ? -19.754 1.629 4.036 1.00 86.06 271 ALA A CA 1
ATOM 2196 C C . ALA A 1 271 ? -20.464 0.628 4.971 1.00 86.06 271 ALA A C 1
ATOM 2198 O O . ALA A 1 271 ? -21.589 0.210 4.698 1.00 86.06 271 ALA A O 1
ATOM 2199 N N . LEU A 1 272 ? -19.807 0.245 6.072 1.00 88.94 272 LEU A N 1
ATOM 2200 C CA . LEU A 1 272 ? -20.316 -0.735 7.039 1.00 88.94 272 LEU A CA 1
ATOM 2201 C C . LEU A 1 272 ? -21.619 -0.282 7.707 1.00 88.94 272 LEU A C 1
ATOM 2203 O O . LEU A 1 272 ? -22.419 -1.101 8.131 1.00 88.94 272 LEU A O 1
ATOM 2207 N N . TYR A 1 273 ? -21.894 1.021 7.697 1.00 84.75 273 TYR A N 1
ATOM 2208 C CA . TYR A 1 273 ? -23.158 1.580 8.161 1.00 84.75 273 TYR A CA 1
ATOM 2209 C C . TYR A 1 273 ? -24.405 1.123 7.382 1.00 84.75 273 TYR A C 1
ATOM 2211 O O . TYR A 1 273 ? -25.522 1.443 7.780 1.00 84.75 273 TYR A O 1
ATOM 2219 N N . ARG A 1 274 ? -24.240 0.456 6.234 1.00 90.00 274 ARG A N 1
ATOM 2220 C CA . ARG A 1 274 ? -25.347 -0.069 5.414 1.00 90.00 274 ARG A CA 1
ATOM 2221 C C . ARG A 1 274 ? -25.794 -1.477 5.821 1.00 90.00 274 ARG A C 1
ATOM 2223 O O . ARG A 1 274 ? -26.692 -2.009 5.169 1.00 90.00 274 ARG A O 1
ATOM 2230 N N . TYR A 1 275 ? -25.137 -2.069 6.815 1.00 92.88 275 TYR A N 1
ATOM 2231 C CA . TYR A 1 275 ? -25.339 -3.444 7.258 1.00 92.88 275 TYR A CA 1
ATOM 2232 C C . TYR A 1 275 ? -25.986 -3.449 8.636 1.00 92.88 275 TYR A C 1
ATOM 2234 O O . TYR A 1 275 ? -25.546 -2.710 9.516 1.00 92.88 275 TYR A O 1
ATOM 2242 N N . GLU A 1 276 ? -27.028 -4.256 8.821 1.00 93.00 276 GLU A N 1
ATOM 2243 C CA . GLU A 1 276 ? -27.651 -4.438 10.134 1.00 93.00 276 GLU A CA 1
ATOM 2244 C C . GLU A 1 276 ? -26.760 -5.301 11.045 1.00 93.00 276 GLU A C 1
ATOM 2246 O O . GLU A 1 276 ? -26.684 -5.064 12.247 1.00 93.00 276 GLU A O 1
ATOM 2251 N N . GLU A 1 277 ? -26.010 -6.247 10.473 1.00 94.56 277 GLU A N 1
ATOM 2252 C CA . GLU A 1 277 ? -25.126 -7.151 11.213 1.00 94.56 277 GLU A CA 1
ATOM 2253 C C . GLU A 1 277 ? -23.671 -6.975 10.763 1.00 94.56 277 GLU A C 1
ATOM 2255 O O . GLU A 1 277 ? -23.362 -6.961 9.567 1.00 94.56 277 GLU A O 1
ATOM 2260 N N . VAL A 1 278 ? -22.747 -6.837 11.717 1.00 95.38 278 VAL A N 1
ATOM 2261 C CA . VAL A 1 278 ? -21.319 -6.647 11.435 1.00 95.38 278 VAL A CA 1
ATOM 2262 C C . VAL A 1 278 ? -20.486 -7.613 12.265 1.00 95.38 278 VAL A C 1
ATOM 2264 O O . VAL A 1 278 ? -20.429 -7.532 13.491 1.00 95.38 278 VAL A O 1
ATOM 2267 N N . PHE A 1 279 ? -19.775 -8.502 11.581 1.00 95.69 279 PHE A N 1
ATOM 2268 C CA . PHE A 1 279 ? -18.803 -9.400 12.182 1.00 95.69 279 PHE A CA 1
ATOM 2269 C C . PHE A 1 279 ? -17.388 -8.866 11.952 1.00 95.69 279 PHE A C 1
ATOM 2271 O O . PHE A 1 279 ? -16.930 -8.766 10.816 1.00 95.69 279 PHE A O 1
ATOM 2278 N N . ILE A 1 280 ? -16.685 -8.529 13.032 1.00 96.31 280 ILE A N 1
ATOM 2279 C CA . ILE A 1 280 ? -15.318 -8.007 13.011 1.00 96.31 280 ILE A CA 1
ATOM 2280 C C . ILE A 1 280 ? -14.385 -9.046 13.628 1.00 96.31 280 ILE A C 1
ATOM 2282 O O . ILE A 1 280 ? -14.582 -9.458 14.769 1.00 96.31 280 ILE A O 1
ATOM 2286 N N . ILE A 1 281 ? -13.324 -9.423 12.919 1.00 96.31 281 ILE A N 1
ATOM 2287 C CA . ILE A 1 281 ? -12.266 -10.283 13.452 1.00 96.31 281 ILE A CA 1
ATOM 2288 C C . ILE A 1 281 ? -10.892 -9.640 13.283 1.00 96.31 281 ILE A C 1
ATOM 2290 O O . ILE A 1 281 ? -10.462 -9.299 12.182 1.00 96.31 281 ILE A O 1
ATOM 2294 N N . ALA A 1 282 ? -10.177 -9.493 14.394 1.00 95.81 282 ALA A N 1
ATOM 2295 C CA . ALA A 1 282 ? -8.862 -8.877 14.427 1.00 95.81 282 ALA A CA 1
ATOM 2296 C C . ALA A 1 282 ? -7.809 -9.782 15.064 1.00 95.81 282 ALA A C 1
ATOM 2298 O O . ALA A 1 282 ? -8.086 -10.478 16.039 1.00 95.81 282 ALA A O 1
ATOM 2299 N N . GLY A 1 283 ? -6.578 -9.722 14.558 1.00 94.06 283 GLY A N 1
ATOM 2300 C CA . GLY A 1 283 ? -5.438 -10.468 15.092 1.00 94.06 283 GLY A CA 1
ATOM 2301 C C . GLY A 1 283 ? -4.305 -9.549 15.546 1.00 94.06 283 GLY A C 1
ATOM 2302 O O . GLY A 1 283 ? -3.760 -8.784 14.747 1.00 94.06 283 GLY A O 1
ATOM 2303 N N . GLY A 1 284 ? -3.905 -9.646 16.817 1.00 92.31 284 GLY A N 1
ATOM 2304 C CA . GLY A 1 284 ? -2.821 -8.844 17.394 1.00 92.31 284 GLY A CA 1
ATOM 2305 C C . GLY A 1 284 ? -3.045 -7.341 17.201 1.00 92.31 284 GLY A C 1
ATOM 2306 O O . GLY A 1 284 ? -4.120 -6.831 17.505 1.00 92.31 284 GLY A O 1
ATOM 2307 N N . VAL A 1 285 ? -2.048 -6.638 16.647 1.00 92.12 285 VAL A N 1
ATOM 2308 C CA . VAL A 1 285 ? -2.122 -5.187 16.373 1.00 92.12 285 VAL A CA 1
ATOM 2309 C C . VAL A 1 285 ? -3.149 -4.817 15.290 1.00 92.12 285 VAL A C 1
ATOM 2311 O O . VAL A 1 285 ? -3.522 -3.652 15.185 1.00 92.12 285 VAL A O 1
ATOM 2314 N N . GLY A 1 286 ? -3.661 -5.787 14.517 1.00 91.56 286 GLY A N 1
ATOM 2315 C CA . GLY A 1 286 ? -4.690 -5.557 13.494 1.00 91.56 286 GLY A CA 1
ATOM 2316 C C . GLY A 1 286 ? -5.997 -4.971 14.044 1.00 91.56 286 GLY A C 1
ATOM 2317 O O . GLY A 1 286 ? -6.731 -4.313 13.312 1.00 91.56 286 GLY A O 1
ATOM 2318 N N . ILE A 1 287 ? -6.245 -5.092 15.356 1.00 94.12 287 ILE A N 1
ATOM 2319 C CA . ILE A 1 287 ? -7.392 -4.452 16.020 1.00 94.12 287 ILE A CA 1
ATOM 2320 C C . ILE A 1 287 ? -7.437 -2.939 15.774 1.00 94.12 287 ILE A C 1
ATOM 2322 O O . ILE A 1 287 ? -8.508 -2.364 15.625 1.00 94.12 287 ILE A O 1
ATOM 2326 N N . THR A 1 288 ? -6.273 -2.307 15.631 1.00 92.12 288 THR A N 1
ATOM 2327 C CA . THR A 1 288 ? -6.135 -0.865 15.392 1.00 92.12 288 THR A CA 1
ATOM 2328 C C . THR A 1 288 ? -6.716 -0.422 14.049 1.00 92.12 288 THR A C 1
ATOM 2330 O O . THR A 1 288 ? -7.165 0.714 13.933 1.00 92.12 288 THR A O 1
ATOM 2333 N N . GLY A 1 289 ? -6.748 -1.307 13.044 1.00 89.00 289 GLY A N 1
ATOM 2334 C CA . GLY A 1 289 ? -7.338 -1.021 11.734 1.00 89.00 289 GLY A CA 1
ATOM 2335 C C . GLY A 1 289 ? -8.860 -1.084 11.727 1.00 89.00 289 GLY A C 1
ATOM 2336 O O . GLY A 1 289 ? -9.512 -0.314 11.027 1.00 89.00 289 GLY A O 1
ATOM 2337 N N . VAL A 1 290 ? -9.433 -1.967 12.546 1.00 92.56 290 VAL A N 1
ATOM 2338 C CA . VAL A 1 290 ? -10.884 -2.194 12.588 1.00 92.56 290 VAL A CA 1
ATOM 2339 C C . VAL A 1 290 ? -11.582 -1.426 13.709 1.00 92.56 290 VAL A C 1
ATOM 2341 O O . VAL A 1 290 ? -12.783 -1.188 13.626 1.00 92.56 290 VAL A O 1
ATOM 2344 N N . TYR A 1 291 ? -10.847 -1.000 14.742 1.00 93.56 291 TYR A N 1
ATOM 2345 C CA . TYR A 1 291 ? -11.412 -0.351 15.927 1.00 93.56 291 TYR A CA 1
ATOM 2346 C C . TYR A 1 291 ? -12.246 0.883 15.588 1.00 93.56 291 TYR A C 1
ATOM 2348 O O . TYR A 1 291 ? -13.363 1.007 16.076 1.00 93.56 291 TYR A O 1
ATOM 2356 N N . ASN A 1 292 ? -11.755 1.766 14.713 1.00 91.31 292 ASN A N 1
ATOM 2357 C CA . ASN A 1 292 ? -12.492 2.983 14.368 1.00 91.31 292 ASN A CA 1
ATOM 2358 C C . ASN A 1 292 ? -13.851 2.681 13.717 1.00 91.31 292 ASN A C 1
ATOM 2360 O O . ASN A 1 292 ? -14.768 3.477 13.869 1.00 91.31 292 ASN A O 1
ATOM 2364 N N . TYR A 1 293 ? -14.007 1.548 13.017 1.00 92.50 293 TYR A N 1
ATOM 2365 C CA . TYR A 1 293 ? -15.311 1.141 12.482 1.00 92.50 293 TYR A CA 1
ATOM 2366 C C . TYR A 1 293 ? -16.288 0.793 13.607 1.00 92.50 293 TYR A C 1
ATOM 2368 O O . TYR A 1 293 ? -17.428 1.248 13.591 1.00 92.50 293 TYR A O 1
ATOM 2376 N N . ALA A 1 294 ? -15.829 0.025 14.598 1.00 92.88 294 ALA A N 1
ATOM 2377 C CA . ALA A 1 294 ? -16.619 -0.288 15.784 1.00 92.88 294 ALA A CA 1
ATOM 2378 C C . ALA A 1 294 ? -16.936 0.982 16.594 1.00 92.88 294 ALA A C 1
ATOM 2380 O O . ALA A 1 294 ? -18.070 1.198 17.012 1.00 92.88 294 ALA A O 1
ATOM 2381 N N . GLU A 1 295 ? -15.960 1.870 16.769 1.00 91.38 295 GLU A N 1
ATOM 2382 C CA . GLU A 1 295 ? -16.148 3.132 17.481 1.00 91.38 295 GLU A CA 1
ATOM 2383 C C . GLU A 1 295 ? -17.174 4.046 16.787 1.00 91.38 295 GLU A C 1
ATOM 2385 O O . GLU A 1 295 ? -18.042 4.613 17.451 1.00 91.38 295 GLU A O 1
ATOM 2390 N N . ASP A 1 296 ? -17.126 4.152 15.456 1.00 90.38 296 ASP A N 1
ATOM 2391 C CA . ASP A 1 296 ? -18.079 4.937 14.661 1.00 90.38 296 ASP A CA 1
ATOM 2392 C C . ASP A 1 296 ? -19.516 4.413 14.808 1.00 90.38 296 ASP A C 1
ATOM 2394 O O . ASP A 1 296 ? -20.445 5.201 14.996 1.00 90.38 296 ASP A O 1
ATOM 2398 N N . MET A 1 297 ? -19.706 3.088 14.817 1.00 90.75 297 MET A N 1
ATOM 2399 C CA . MET A 1 297 ? -21.016 2.464 15.063 1.00 90.75 297 MET A CA 1
ATOM 2400 C C . MET A 1 297 ? -21.521 2.728 16.482 1.00 90.75 297 MET A C 1
ATOM 2402 O O . MET A 1 297 ? -22.712 2.951 16.685 1.00 90.75 297 MET A O 1
ATOM 2406 N N . ARG A 1 298 ? -20.625 2.746 17.473 1.00 90.12 298 ARG A N 1
ATOM 2407 C CA . ARG A 1 298 ? -20.985 3.084 18.854 1.00 90.12 298 ARG A CA 1
ATOM 2408 C C . ARG A 1 298 ? -21.392 4.549 19.008 1.00 90.12 298 ARG A C 1
ATOM 2410 O O . ARG A 1 298 ? -22.353 4.844 19.710 1.00 90.12 298 ARG A O 1
ATOM 2417 N N . LYS A 1 299 ? -20.657 5.471 18.377 1.00 88.06 299 LYS A N 1
ATOM 2418 C CA . LYS A 1 299 ? -20.935 6.918 18.430 1.00 88.06 299 LYS A CA 1
ATOM 2419 C C . LYS A 1 299 ? -22.218 7.298 17.684 1.00 88.06 299 LYS A C 1
ATOM 2421 O O . LYS A 1 299 ? -22.802 8.334 17.991 1.00 88.06 299 LYS A O 1
ATOM 2426 N N . ASN A 1 300 ? -22.677 6.463 16.750 1.00 85.19 300 ASN A N 1
ATOM 2427 C CA . ASN A 1 300 ? -23.895 6.673 15.968 1.00 85.19 300 ASN A CA 1
ATOM 2428 C C . ASN A 1 300 ? -24.946 5.569 16.229 1.00 85.19 300 ASN A C 1
ATOM 2430 O O . ASN A 1 300 ? -25.281 4.823 15.308 1.00 85.19 300 ASN A O 1
ATOM 2434 N N . PRO A 1 301 ? -25.518 5.481 17.448 1.00 71.38 301 PRO A N 1
ATOM 2435 C CA . PRO A 1 301 ? -26.406 4.386 17.856 1.00 71.38 301 PRO A CA 1
ATOM 2436 C C . PRO A 1 301 ? -27.800 4.432 17.213 1.00 71.38 301 PRO A C 1
ATOM 2438 O O . PRO A 1 301 ? -28.599 3.536 17.429 1.00 71.38 301 PRO A O 1
ATOM 2441 N N . GLN A 1 302 ? -28.125 5.456 16.412 1.00 65.94 302 GLN A N 1
ATOM 2442 C CA . GLN A 1 302 ? -29.418 5.534 15.707 1.00 65.94 302 GLN A CA 1
ATOM 2443 C C . GLN A 1 302 ? -29.602 4.466 14.618 1.00 65.94 302 GLN A C 1
ATOM 2445 O O . GLN A 1 302 ? -30.634 4.423 13.953 1.00 65.94 302 GLN A O 1
ATOM 2450 N N . ARG A 1 303 ? -28.582 3.644 14.387 1.00 68.56 303 ARG A N 1
ATOM 2451 C CA . ARG A 1 303 ? -28.623 2.507 13.482 1.00 68.56 303 ARG A CA 1
ATOM 2452 C C . ARG A 1 303 ? -28.558 1.259 14.353 1.00 68.56 303 ARG A C 1
ATOM 2454 O O . ARG A 1 303 ? -27.571 1.093 15.065 1.00 68.56 303 ARG A O 1
ATOM 2461 N N . ASP A 1 304 ? -29.589 0.420 14.287 1.00 78.69 304 ASP A N 1
ATOM 2462 C CA . ASP A 1 304 ? -29.701 -0.844 15.030 1.00 78.69 304 ASP A CA 1
ATOM 2463 C C . ASP A 1 304 ? -28.685 -1.879 14.507 1.00 78.69 304 ASP A C 1
ATOM 2465 O O . ASP A 1 304 ? -29.033 -2.876 13.879 1.00 78.69 304 ASP A O 1
ATOM 2469 N N . HIS A 1 305 ? -27.395 -1.601 14.700 1.00 87.50 305 HIS A N 1
ATOM 2470 C CA . HIS A 1 305 ? -26.303 -2.489 14.329 1.00 87.50 305 HIS A CA 1
ATOM 2471 C C . HIS A 1 305 ? -26.131 -3.567 15.397 1.00 87.50 305 HIS A C 1
ATOM 2473 O O . HIS A 1 305 ? -25.963 -3.243 16.567 1.00 87.50 305 HIS A O 1
ATOM 2479 N N . SER A 1 306 ? -26.065 -4.838 15.009 1.00 92.31 306 SER A N 1
ATOM 2480 C CA . SER A 1 306 ? -25.538 -5.901 15.867 1.00 92.31 306 SER A CA 1
ATOM 2481 C C . SER A 1 306 ? -24.075 -6.149 15.511 1.00 92.31 306 SER A C 1
ATOM 2483 O O . SER A 1 306 ? -23.769 -6.548 14.385 1.00 92.31 306 SER A O 1
ATOM 2485 N N . VAL A 1 307 ? -23.154 -5.879 16.442 1.00 94.19 307 VAL A N 1
ATOM 2486 C CA . VAL A 1 307 ? -21.712 -5.985 16.188 1.00 94.19 307 VAL A CA 1
ATOM 2487 C C . VAL A 1 307 ? -21.100 -7.112 17.006 1.00 94.19 307 VAL A C 1
ATOM 2489 O O . VAL A 1 307 ? -21.021 -7.048 18.232 1.00 94.19 307 VAL A O 1
ATOM 2492 N N . GLN A 1 308 ? -20.574 -8.124 16.323 1.00 94.94 308 GLN A N 1
ATOM 2493 C CA . GLN A 1 308 ? -19.792 -9.184 16.945 1.00 94.94 308 GLN A CA 1
ATOM 2494 C C . GLN A 1 308 ? -18.307 -8.949 16.672 1.00 94.94 308 GLN A C 1
ATOM 2496 O O . GLN A 1 308 ? -17.865 -9.031 15.529 1.00 94.94 308 GLN A O 1
ATOM 2501 N N . LEU A 1 309 ? -17.527 -8.679 17.722 1.00 96.25 309 LEU A N 1
ATOM 2502 C CA . LEU A 1 309 ? -16.090 -8.424 17.614 1.00 96.25 309 LEU A CA 1
ATOM 2503 C C . LEU A 1 309 ? -15.292 -9.558 18.258 1.00 96.25 309 LEU A C 1
ATOM 2505 O O . LEU A 1 309 ? -15.407 -9.830 19.454 1.00 96.25 309 LEU A O 1
ATOM 2509 N N . ILE A 1 310 ? -14.437 -10.194 17.464 1.00 96.25 310 ILE A N 1
ATOM 2510 C CA . ILE A 1 310 ? -13.475 -11.196 17.911 1.00 96.25 310 ILE A CA 1
ATOM 2511 C C . ILE A 1 310 ? -12.074 -10.605 17.827 1.00 96.25 310 ILE A C 1
ATOM 2513 O O . ILE A 1 310 ? -11.614 -10.224 16.751 1.00 96.25 310 ILE A O 1
ATOM 2517 N N . TRP A 1 311 ? -11.363 -10.583 18.951 1.00 96.62 311 TRP A N 1
ATOM 2518 C CA . TRP A 1 311 ? -9.957 -10.194 18.979 1.00 96.62 311 TRP A CA 1
ATOM 2519 C C . TRP A 1 311 ? -9.083 -11.366 19.408 1.00 96.62 311 TRP A C 1
ATOM 2521 O O . TRP A 1 311 ? -9.254 -11.917 20.490 1.00 96.62 311 TRP A O 1
ATOM 2531 N N . VAL A 1 312 ? -8.155 -11.766 18.543 1.00 95.56 312 VAL A N 1
ATOM 2532 C CA . VAL A 1 312 ? -7.250 -12.895 18.764 1.00 95.56 312 VAL A CA 1
ATOM 2533 C C . VAL A 1 312 ? -5.870 -12.373 19.148 1.00 95.56 312 VAL A C 1
ATOM 2535 O O . VAL A 1 312 ? -5.210 -11.690 18.358 1.00 95.56 312 VAL A O 1
ATOM 2538 N N . ILE A 1 313 ? -5.419 -12.715 20.352 1.00 94.06 313 ILE A N 1
ATOM 2539 C CA . ILE A 1 313 ? -4.151 -12.271 20.935 1.00 94.06 313 ILE A CA 1
ATOM 2540 C C . ILE A 1 313 ? -3.327 -13.455 21.458 1.00 94.06 313 ILE A C 1
ATOM 2542 O O . ILE A 1 313 ? -3.884 -14.480 21.854 1.00 94.06 313 ILE A O 1
ATOM 2546 N N . PRO A 1 314 ? -1.985 -13.363 21.439 1.00 90.81 314 PRO A N 1
ATOM 2547 C CA . PRO A 1 314 ? -1.131 -14.447 21.916 1.00 90.81 314 PRO A CA 1
ATOM 2548 C C . PRO A 1 314 ? -1.201 -14.642 23.437 1.00 90.81 314 PRO A C 1
ATOM 2550 O O . PRO A 1 314 ? -1.107 -15.771 23.900 1.00 90.81 314 PRO A O 1
ATOM 2553 N N . ASP A 1 315 ? -1.391 -13.576 24.205 1.00 90.62 315 ASP A N 1
ATOM 2554 C CA . ASP A 1 315 ? -1.445 -13.547 25.671 1.00 90.62 315 ASP A CA 1
ATOM 2555 C C . ASP A 1 315 ? -2.233 -12.303 26.116 1.00 90.62 315 ASP A C 1
ATOM 2557 O O . ASP A 1 315 ? -2.843 -11.650 25.274 1.00 90.62 315 ASP A O 1
ATOM 2561 N N . GLU A 1 316 ? -2.263 -11.989 27.413 1.00 90.88 316 GLU A N 1
ATOM 2562 C CA . GLU A 1 316 ? -3.035 -10.859 27.952 1.00 90.88 316 GLU A CA 1
ATOM 2563 C C . GLU A 1 316 ? -2.329 -9.499 27.855 1.00 90.88 316 GLU A C 1
ATOM 2565 O O . GLU A 1 316 ? -2.998 -8.479 28.000 1.00 90.88 316 GLU A O 1
ATOM 2570 N N . ARG A 1 317 ? -1.026 -9.440 27.544 1.00 91.50 317 ARG A N 1
ATOM 2571 C CA . ARG A 1 317 ? -0.269 -8.173 27.485 1.00 91.50 317 ARG A CA 1
ATOM 2572 C C . ARG A 1 317 ? -0.856 -7.153 26.500 1.00 91.50 317 ARG A C 1
ATOM 2574 O O . ARG A 1 317 ? -0.852 -5.969 26.822 1.00 91.50 317 ARG A O 1
ATOM 2581 N N . PRO A 1 318 ? -1.449 -7.546 25.351 1.00 93.75 318 PRO A N 1
ATOM 2582 C CA . PRO A 1 318 ? -2.159 -6.607 24.489 1.00 93.75 318 PRO A CA 1
ATOM 2583 C C . PRO A 1 318 ? -3.289 -5.818 25.154 1.00 93.75 318 PRO A C 1
ATOM 2585 O O . PRO A 1 318 ? -3.596 -4.702 24.728 1.00 93.75 318 PRO A O 1
ATOM 2588 N N . LEU A 1 319 ? -3.891 -6.357 26.218 1.00 92.19 319 LEU A N 1
ATOM 2589 C CA . LEU A 1 319 ? -4.905 -5.651 26.999 1.00 92.19 319 LEU A CA 1
ATOM 2590 C C . LEU A 1 319 ? -4.307 -4.475 27.788 1.00 92.19 319 LEU A C 1
ATOM 2592 O O . LEU A 1 319 ? -5.027 -3.529 28.077 1.00 92.19 319 LEU A O 1
ATOM 2596 N N . GLU A 1 320 ? -3.004 -4.462 28.076 1.00 91.50 320 GLU A N 1
ATOM 2597 C CA . GLU A 1 320 ? -2.356 -3.342 28.774 1.00 91.50 320 GLU A CA 1
ATOM 2598 C C . GLU A 1 320 ? -2.309 -2.067 27.923 1.00 91.50 320 GLU A C 1
ATOM 2600 O O . GLU A 1 320 ? -2.338 -0.958 28.457 1.00 91.50 320 GLU A O 1
ATOM 2605 N N . TRP A 1 321 ? -2.230 -2.202 26.594 1.00 91.62 321 TRP A N 1
ATOM 2606 C CA . TRP A 1 321 ? -2.135 -1.057 25.685 1.00 91.62 321 TRP A CA 1
ATOM 2607 C C . TRP A 1 321 ? -3.422 -0.757 24.909 1.00 91.62 321 TRP A C 1
ATOM 2609 O O . TRP A 1 321 ? -3.575 0.379 24.446 1.00 91.62 321 TRP A O 1
ATOM 2619 N N . PHE A 1 322 ? -4.338 -1.727 24.782 1.00 93.12 322 PHE A N 1
ATOM 2620 C CA . PHE A 1 322 ? -5.624 -1.565 24.081 1.00 93.12 322 PHE A CA 1
ATOM 2621 C C . PHE A 1 322 ? -6.873 -1.896 24.913 1.00 93.12 322 PHE A C 1
ATOM 2623 O O . PHE A 1 322 ? -7.985 -1.845 24.388 1.00 93.12 322 PHE A O 1
ATOM 2630 N N . GLY A 1 323 ? -6.722 -2.295 26.178 1.00 91.44 323 GLY A N 1
ATOM 2631 C CA . GLY A 1 323 ? -7.839 -2.746 27.013 1.00 91.44 323 GLY A CA 1
ATOM 2632 C C . GLY A 1 323 ? -8.919 -1.682 27.169 1.00 91.44 323 GLY A C 1
ATOM 2633 O O . GLY A 1 323 ? -10.084 -1.977 26.937 1.00 91.44 323 GLY A O 1
ATOM 2634 N N . GLU A 1 324 ? -8.525 -0.429 27.411 1.00 90.00 324 GLU A N 1
ATOM 2635 C CA . GLU A 1 324 ? -9.449 0.706 27.565 1.00 90.00 324 GLU A CA 1
ATOM 2636 C C . GLU A 1 324 ? -10.372 0.894 26.350 1.00 90.00 324 GLU A C 1
ATOM 2638 O O . GLU A 1 324 ? -11.540 1.239 26.501 1.00 90.00 324 GLU A O 1
ATOM 2643 N N . GLN A 1 325 ? -9.872 0.653 25.135 1.00 92.06 325 GLN A N 1
ATOM 2644 C CA . GLN A 1 325 ? -10.650 0.733 23.896 1.00 92.06 325 GLN A CA 1
ATOM 2645 C C . GLN A 1 325 ? -11.666 -0.412 23.787 1.00 92.06 325 GLN A C 1
ATOM 2647 O O . GLN A 1 325 ? -12.767 -0.231 23.263 1.00 92.06 325 GLN A O 1
ATOM 2652 N N . ILE A 1 326 ? -11.313 -1.597 24.283 1.00 93.44 326 ILE A N 1
ATOM 2653 C CA . ILE A 1 326 ? -12.213 -2.751 24.315 1.00 93.44 326 ILE A CA 1
ATOM 2654 C C . ILE A 1 326 ? -13.266 -2.590 25.415 1.00 93.44 326 ILE A C 1
ATOM 2656 O O . ILE A 1 326 ? -14.447 -2.806 25.141 1.00 93.44 326 ILE A O 1
ATOM 2660 N N . ASP A 1 327 ? -12.863 -2.154 26.611 1.00 91.31 327 ASP A N 1
ATOM 2661 C CA . ASP A 1 327 ? -13.756 -1.808 27.724 1.00 91.31 327 ASP A CA 1
ATOM 2662 C C . ASP A 1 327 ? -14.758 -0.753 27.264 1.00 91.31 327 ASP A C 1
ATOM 2664 O O . ASP A 1 327 ? -15.962 -1.023 27.273 1.00 91.31 327 ASP A O 1
ATOM 2668 N N . TYR A 1 328 ? -14.207 0.345 26.720 1.00 91.19 328 TYR A N 1
ATOM 2669 C CA . TYR A 1 328 ? -14.692 1.131 25.588 1.00 91.19 328 TYR A CA 1
ATOM 2670 C C . TYR A 1 328 ? -15.990 0.598 25.018 1.00 91.19 328 TYR A C 1
ATOM 2672 O O . TYR A 1 328 ? -17.071 0.856 25.536 1.00 91.19 328 TYR A O 1
ATOM 2680 N N . LEU A 1 329 ? -15.839 -0.178 23.950 1.00 91.94 329 LEU A N 1
ATOM 2681 C CA . LEU A 1 329 ? -16.903 -0.756 23.141 1.00 91.94 329 LEU A CA 1
ATOM 2682 C C . LEU A 1 329 ? -17.826 -1.700 23.923 1.00 91.94 329 LEU A C 1
ATOM 2684 O O . LEU A 1 329 ? -19.033 -1.665 23.690 1.00 91.94 329 LEU A O 1
ATOM 2688 N N . SER A 1 330 ? -17.292 -2.476 24.872 1.00 91.62 330 SER A N 1
ATOM 2689 C CA . SER A 1 330 ? -18.041 -3.509 25.602 1.00 91.62 330 SER A CA 1
ATOM 2690 C C . SER A 1 330 ? -19.191 -2.967 26.453 1.00 91.62 330 SER A C 1
ATOM 2692 O O . SER A 1 330 ? -20.145 -3.690 26.703 1.00 91.62 330 SER A O 1
ATOM 2694 N N . CYS A 1 331 ? -19.137 -1.696 26.863 1.00 89.12 331 CYS A N 1
ATOM 2695 C CA . CYS A 1 331 ? -20.213 -1.077 27.644 1.00 89.12 331 CYS A CA 1
ATOM 2696 C C . CYS A 1 331 ? -21.507 -0.803 26.853 1.00 89.12 331 CYS A C 1
ATOM 2698 O O . CYS A 1 331 ? -22.476 -0.343 27.450 1.00 89.12 331 CYS A O 1
ATOM 2700 N N . ALA A 1 332 ? -21.527 -0.997 25.530 1.00 89.12 332 ALA A N 1
ATOM 2701 C CA . ALA A 1 332 ? -22.718 -0.787 24.710 1.00 89.12 332 ALA A CA 1
ATOM 2702 C C . ALA A 1 332 ? -23.345 -2.135 24.332 1.00 89.12 332 ALA A C 1
ATOM 2704 O O . ALA A 1 332 ? -22.657 -3.013 23.817 1.00 89.12 332 ALA A O 1
ATOM 2705 N N . GLU A 1 333 ? -24.658 -2.266 24.534 1.00 88.44 333 GLU A N 1
ATOM 2706 C CA . GLU A 1 333 ? -25.406 -3.528 24.373 1.00 88.44 333 GLU A CA 1
ATOM 2707 C C . GLU A 1 333 ? -25.323 -4.117 22.958 1.00 88.44 333 GLU A C 1
ATOM 2709 O O . GLU A 1 333 ? -25.386 -5.329 22.772 1.00 88.44 333 GLU A O 1
ATOM 2714 N N . GLN A 1 334 ? -25.119 -3.257 21.961 1.00 90.69 334 GLN A N 1
ATOM 2715 C CA . GLN A 1 334 ? -24.962 -3.637 20.561 1.00 90.69 334 GLN A CA 1
ATOM 2716 C C . GLN A 1 334 ? -23.658 -4.402 20.253 1.00 90.69 334 GLN A C 1
ATOM 2718 O O . GLN A 1 334 ? -23.520 -4.939 19.154 1.00 90.69 334 GLN A O 1
ATOM 2723 N N . PHE A 1 335 ? -22.692 -4.448 21.184 1.00 93.06 335 PHE A N 1
ATOM 2724 C CA . PHE A 1 335 ? -21.406 -5.124 20.995 1.00 93.06 335 PHE A CA 1
ATOM 2725 C C . PHE A 1 335 ? -21.321 -6.444 21.758 1.00 93.06 335 PHE A C 1
ATOM 2727 O O . PHE A 1 335 ? -21.282 -6.484 22.985 1.00 93.06 335 PHE A O 1
ATOM 2734 N N . GLN A 1 336 ? -21.125 -7.535 21.021 1.00 93.56 336 GLN A N 1
ATOM 2735 C CA . GLN A 1 336 ? -20.710 -8.816 21.577 1.00 93.56 336 GLN A CA 1
ATOM 2736 C C . GLN A 1 336 ? -19.211 -9.026 21.346 1.00 93.56 336 GLN A C 1
ATOM 2738 O O . GLN A 1 336 ? -18.785 -9.454 20.272 1.00 93.56 336 GLN A O 1
ATOM 2743 N N . ILE A 1 337 ? -18.402 -8.756 22.373 1.00 95.06 337 ILE A N 1
ATOM 2744 C CA . ILE A 1 337 ? -16.940 -8.838 22.275 1.00 95.06 337 ILE A CA 1
ATOM 2745 C C . ILE A 1 337 ? -16.409 -10.125 22.907 1.00 95.06 337 ILE A C 1
ATOM 2747 O O . ILE A 1 337 ? -16.732 -10.463 24.050 1.00 95.06 337 ILE A O 1
ATOM 2751 N N . THR A 1 338 ? -15.562 -10.840 22.164 1.00 94.81 338 THR A N 1
ATOM 2752 C CA . THR A 1 338 ? -14.834 -12.017 22.653 1.00 94.81 338 THR A CA 1
ATOM 2753 C C . THR A 1 338 ? -13.343 -11.897 22.353 1.00 94.81 338 THR A C 1
ATOM 2755 O O . THR A 1 338 ? -12.937 -11.776 21.197 1.00 94.81 338 THR A O 1
ATOM 2758 N N . VAL A 1 339 ? -12.520 -11.974 23.394 1.00 95.00 339 VAL A N 1
ATOM 2759 C CA . VAL A 1 339 ? -11.059 -11.972 23.298 1.00 95.00 339 VAL A CA 1
ATOM 2760 C C . VAL A 1 339 ? -10.554 -13.409 23.404 1.00 95.00 339 VAL A C 1
ATOM 2762 O O . VAL A 1 339 ? -10.730 -14.058 24.435 1.00 95.00 339 VAL A O 1
ATOM 2765 N N . TYR A 1 340 ? -9.932 -13.908 22.337 1.00 94.44 340 TYR A N 1
ATOM 2766 C CA . TYR A 1 340 ? -9.304 -15.227 22.294 1.00 94.44 340 TYR A CA 1
ATOM 2767 C C . TYR A 1 340 ? -7.815 -15.121 22.600 1.00 94.44 340 TYR A C 1
ATOM 2769 O O . TYR A 1 340 ? -7.080 -14.443 21.884 1.00 94.44 340 TYR A O 1
ATOM 2777 N N . ILE A 1 341 ? -7.369 -15.839 23.627 1.00 92.25 341 ILE A N 1
ATOM 2778 C CA . ILE A 1 341 ? -5.972 -15.898 24.054 1.00 92.25 341 ILE A CA 1
ATOM 2779 C C . ILE A 1 341 ? -5.380 -17.237 23.610 1.00 92.25 341 ILE A C 1
ATOM 2781 O O . ILE A 1 341 ? -5.763 -18.294 24.114 1.00 92.25 341 ILE A O 1
ATOM 2785 N N . THR A 1 342 ? -4.447 -17.208 22.656 1.00 89.12 342 THR A N 1
ATOM 2786 C CA . THR A 1 342 ? -3.931 -18.426 21.999 1.00 89.12 342 THR A CA 1
ATOM 2787 C C . THR A 1 342 ? -2.674 -19.031 22.640 1.00 89.12 342 THR A C 1
ATOM 2789 O O . THR A 1 342 ? -2.208 -20.071 22.176 1.00 89.12 342 THR A O 1
ATOM 2792 N N . GLY A 1 343 ? -2.086 -18.376 23.645 1.00 78.19 343 GLY A N 1
ATOM 2793 C CA . GLY A 1 343 ? -0.844 -18.787 24.313 1.00 78.19 343 GLY A CA 1
ATOM 2794 C C . GLY A 1 343 ? -0.969 -20.097 25.094 1.00 78.19 343 GLY A C 1
ATOM 2795 O O . GLY A 1 343 ? -2.070 -20.529 25.413 1.00 78.19 343 GLY A O 1
ATOM 2796 N N . THR A 1 344 ? 0.176 -20.723 25.384 1.00 53.69 344 THR A N 1
ATOM 2797 C CA . THR A 1 344 ? 0.400 -22.111 25.854 1.00 53.69 344 THR A CA 1
ATOM 2798 C C . THR A 1 344 ? -0.197 -22.469 27.229 1.00 53.69 344 THR A C 1
ATOM 2800 O O . THR A 1 344 ? 0.509 -22.929 28.122 1.00 53.69 344 THR A O 1
ATOM 2803 N N . GLY A 1 345 ? -1.498 -22.278 27.419 1.00 51.28 345 GLY A N 1
ATOM 2804 C CA . GLY A 1 345 ? -2.293 -22.926 28.460 1.00 51.28 345 GLY A CA 1
ATOM 2805 C C . GLY A 1 345 ? -3.247 -23.917 27.800 1.00 51.28 345 GLY A C 1
ATOM 2806 O O . GLY A 1 345 ? -3.751 -23.619 26.723 1.00 51.28 345 GLY A O 1
ATOM 2807 N N . ASN A 1 346 ? -3.428 -25.093 28.412 1.00 45.78 346 ASN A N 1
ATOM 2808 C CA . ASN A 1 346 ? -4.231 -26.236 27.950 1.00 45.78 346 ASN A CA 1
ATOM 2809 C C . ASN A 1 346 ? -5.292 -25.926 26.879 1.00 45.78 346 ASN A C 1
ATOM 2811 O O . ASN A 1 346 ? -6.139 -25.058 27.063 1.00 45.78 346 ASN A O 1
ATOM 2815 N N . SER A 1 347 ? -5.311 -26.753 25.830 1.00 44.97 347 SER A N 1
ATOM 2816 C CA . SER A 1 347 ? -6.195 -26.752 24.649 1.00 44.97 347 SER A CA 1
ATOM 2817 C C . SER A 1 347 ? -7.707 -26.785 24.928 1.00 44.97 347 SER A C 1
ATOM 2819 O O . SER A 1 347 ? -8.500 -26.859 23.992 1.00 44.97 347 SER A O 1
ATOM 2821 N N . ASN A 1 348 ? -8.115 -26.762 26.195 1.00 50.84 348 ASN A N 1
ATOM 2822 C CA . ASN A 1 348 ? -9.508 -26.732 26.594 1.00 50.84 348 ASN A CA 1
ATOM 2823 C C . ASN A 1 348 ? -9.964 -25.278 26.673 1.00 50.84 348 ASN A C 1
ATOM 2825 O O . ASN A 1 348 ? -9.389 -24.476 27.408 1.00 50.84 348 ASN A O 1
ATOM 2829 N N . ILE A 1 349 ? -11.029 -24.963 25.937 1.00 54.44 349 ILE A N 1
ATOM 2830 C CA . ILE A 1 349 ? -11.687 -23.660 25.972 1.00 54.44 349 ILE A CA 1
ATOM 2831 C C . ILE A 1 349 ? -12.209 -23.421 27.392 1.00 54.44 349 ILE A C 1
ATOM 2833 O O . ILE A 1 349 ? -13.261 -23.926 27.781 1.00 54.44 349 ILE A O 1
ATOM 2837 N N . GLN A 1 350 ? -11.456 -22.662 28.182 1.00 55.91 350 GLN A N 1
ATOM 2838 C CA . GLN A 1 350 ? -11.898 -22.178 29.483 1.00 55.91 350 GLN A CA 1
ATOM 2839 C C . GLN A 1 350 ? -12.505 -20.792 29.288 1.00 55.91 350 GLN A C 1
ATOM 2841 O O . GLN A 1 350 ? -11.877 -19.901 28.713 1.00 55.91 350 GLN A O 1
ATOM 2846 N N . THR A 1 351 ? -13.756 -20.644 29.723 1.00 55.66 351 THR A N 1
ATOM 2847 C CA . THR A 1 351 ? -14.449 -19.354 29.732 1.00 55.66 351 THR A CA 1
ATOM 2848 C C . THR A 1 351 ? -14.139 -18.686 31.062 1.00 55.66 351 THR A C 1
ATOM 2850 O O .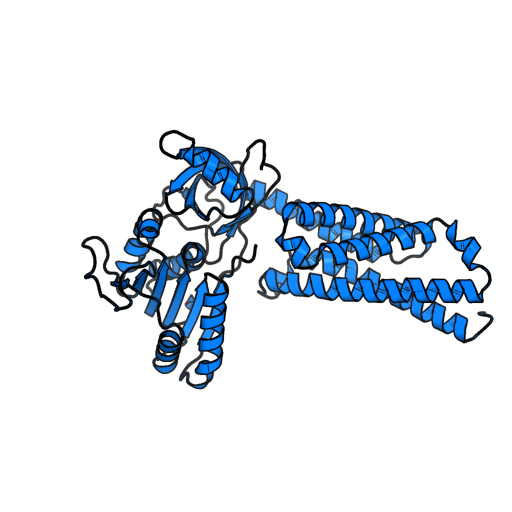 THR A 1 351 ? -14.573 -19.172 32.107 1.00 55.66 351 THR A O 1
ATOM 2853 N N . GLU A 1 352 ? -13.380 -17.596 31.041 1.00 58.06 352 GLU A N 1
ATOM 2854 C CA . GLU A 1 352 ? -13.198 -16.772 32.235 1.00 58.06 352 GLU A CA 1
ATOM 2855 C C . GLU A 1 352 ? -14.396 -15.818 32.362 1.00 58.06 352 GLU A C 1
ATOM 2857 O O . GLU A 1 352 ? -14.882 -15.267 31.367 1.00 58.06 352 GLU A O 1
ATOM 2862 N N . LYS A 1 353 ? -14.925 -15.657 33.584 1.00 47.88 353 LYS A N 1
ATOM 2863 C CA . LYS A 1 353 ? -16.003 -14.693 33.856 1.00 47.88 353 LYS A CA 1
ATOM 2864 C C . LYS A 1 353 ? -15.508 -13.270 33.539 1.00 47.88 353 LYS A C 1
ATOM 2866 O O . LYS A 1 353 ? -14.324 -13.001 33.750 1.00 47.88 353 LYS A O 1
ATOM 2871 N N . PRO A 1 354 ? -16.386 -12.368 33.058 1.00 53.41 354 PRO A N 1
ATOM 2872 C CA . PRO A 1 354 ? -16.009 -10.990 32.751 1.00 53.41 354 PRO A CA 1
ATOM 2873 C C . PRO A 1 354 ? -15.312 -10.350 33.954 1.00 53.41 354 PRO A C 1
ATOM 2875 O O . PRO A 1 354 ? -15.762 -10.481 35.096 1.00 53.41 354 PRO A O 1
ATOM 2878 N N . THR A 1 355 ? -14.173 -9.709 33.701 1.00 47.28 355 THR A N 1
ATOM 2879 C CA . THR A 1 355 ? -13.461 -8.941 34.724 1.00 47.28 355 THR A CA 1
ATOM 2880 C C . THR A 1 355 ? -14.335 -7.747 35.115 1.00 47.28 355 THR A C 1
ATOM 2882 O O . THR A 1 355 ? -15.049 -7.207 34.280 1.00 47.28 355 THR A O 1
ATOM 2885 N N . ILE A 1 356 ? -14.281 -7.312 36.374 1.00 47.09 356 ILE A N 1
ATOM 2886 C CA . ILE A 1 356 ? -15.151 -6.262 36.947 1.00 47.09 356 ILE A CA 1
ATOM 2887 C C . ILE A 1 356 ? -15.104 -4.930 36.151 1.00 47.09 356 ILE A C 1
ATOM 2889 O O . ILE A 1 356 ? -16.020 -4.122 36.264 1.00 47.09 356 ILE A O 1
ATOM 2893 N N . ALA A 1 357 ? -14.080 -4.718 35.314 1.00 49.31 357 ALA A N 1
ATOM 2894 C CA . ALA A 1 357 ? -13.907 -3.527 34.480 1.00 49.31 357 ALA A CA 1
ATOM 2895 C C . ALA A 1 357 ? -14.474 -3.625 33.041 1.00 49.31 357 ALA A C 1
ATOM 2897 O O . ALA A 1 357 ? -14.617 -2.585 32.406 1.00 49.31 357 ALA A O 1
ATOM 2898 N N . GLY A 1 358 ? -14.848 -4.813 32.536 1.00 54.38 358 GLY A N 1
ATOM 2899 C CA . GLY A 1 358 ? -15.270 -4.988 31.137 1.00 54.38 358 GLY A CA 1
ATOM 2900 C C . GLY A 1 358 ? -16.297 -6.106 30.933 1.00 54.38 358 GLY A C 1
ATOM 2901 O O . GLY A 1 358 ? -16.120 -7.227 31.405 1.00 54.38 358 GLY A O 1
ATOM 2902 N N . GLN A 1 359 ? -17.373 -5.825 30.189 1.00 73.50 359 GLN A N 1
ATOM 2903 C CA . GLN A 1 359 ? -18.468 -6.778 29.919 1.00 73.50 359 GLN A CA 1
ATOM 2904 C C . GLN A 1 359 ? -18.143 -7.800 28.804 1.00 73.50 359 GLN A C 1
ATOM 2906 O O . GLN A 1 359 ? -19.028 -8.514 28.330 1.00 73.50 359 GLN A O 1
ATOM 2911 N N . TYR A 1 360 ? -16.884 -7.899 28.362 1.00 86.56 360 TYR A N 1
ATOM 2912 C CA . TYR A 1 360 ? -16.473 -8.809 27.288 1.00 86.56 360 TYR A CA 1
ATOM 2913 C C . TYR A 1 360 ? -16.019 -10.183 27.803 1.00 86.56 360 TYR A C 1
ATOM 2915 O O . TYR A 1 360 ? -15.610 -10.353 28.952 1.00 86.56 360 TYR A O 1
ATOM 2923 N N . ARG A 1 361 ? -16.082 -11.199 26.933 1.00 89.50 361 ARG A N 1
ATOM 2924 C CA . ARG A 1 361 ? -15.703 -12.582 27.274 1.00 89.50 361 ARG A CA 1
ATOM 2925 C C . ARG A 1 361 ? -14.242 -12.843 26.929 1.00 89.50 361 ARG A C 1
ATOM 2927 O O . ARG A 1 361 ? -13.820 -12.546 25.815 1.00 89.50 361 ARG A O 1
ATOM 2934 N N . LYS A 1 362 ? -13.495 -13.467 27.840 1.00 90.12 362 LYS A N 1
ATOM 2935 C CA . LYS A 1 362 ? -12.163 -14.021 27.558 1.00 90.12 362 LYS A CA 1
ATOM 2936 C C . LYS A 1 362 ? -12.273 -15.532 27.354 1.00 90.12 362 LYS A C 1
ATOM 2938 O O . LYS A 1 362 ? -12.886 -16.230 28.163 1.00 90.12 362 LYS A O 1
ATOM 2943 N N . MET A 1 363 ? -11.695 -16.034 26.268 1.00 89.94 363 MET A N 1
ATOM 2944 C CA . MET A 1 363 ? -11.649 -17.461 25.944 1.00 89.94 363 MET A CA 1
ATOM 2945 C C . MET A 1 363 ? -10.207 -17.875 25.667 1.00 89.94 363 MET A C 1
ATOM 2947 O O . MET A 1 363 ? -9.493 -17.200 24.929 1.00 89.94 363 MET A O 1
ATOM 2951 N N . ARG A 1 364 ? -9.763 -18.995 26.240 1.00 87.69 364 ARG A N 1
ATOM 2952 C CA . ARG A 1 364 ? -8.445 -19.572 25.929 1.00 87.69 364 ARG A CA 1
ATOM 2953 C C . ARG A 1 364 ? -8.549 -20.544 24.751 1.00 87.69 364 ARG A C 1
ATOM 2955 O O . ARG A 1 364 ? -9.505 -21.310 24.667 1.00 87.69 364 ARG A O 1
ATOM 2962 N N . GLY A 1 365 ? -7.567 -20.511 23.851 1.00 86.44 365 GLY A N 1
ATOM 2963 C CA . GLY A 1 365 ? -7.502 -21.353 22.653 1.00 86.44 365 GLY A CA 1
ATOM 2964 C C . GLY A 1 365 ? -7.664 -20.582 21.340 1.00 86.44 365 GLY A C 1
ATOM 2965 O O . GLY A 1 365 ? -7.870 -19.369 21.318 1.00 86.44 365 GLY A O 1
ATOM 2966 N N . LYS A 1 366 ? -7.534 -21.295 20.215 1.00 86.62 366 LYS A N 1
ATOM 2967 C CA . LYS A 1 366 ? -7.746 -20.722 18.878 1.00 86.62 366 LYS A CA 1
ATOM 2968 C C . LYS A 1 366 ? -9.238 -20.736 18.531 1.00 86.62 366 LYS A C 1
ATOM 2970 O O . LYS A 1 366 ? -9.867 -21.777 18.718 1.00 86.62 366 LYS A O 1
ATOM 2975 N N . PRO A 1 367 ? -9.803 -19.634 18.008 1.00 89.56 367 PRO A N 1
ATOM 2976 C CA . PRO A 1 367 ? -11.179 -19.644 17.534 1.00 89.56 367 PRO A CA 1
ATOM 2977 C C . PRO A 1 367 ? -11.308 -20.535 16.296 1.00 89.56 367 PRO A C 1
ATOM 2979 O O . PRO A 1 367 ? -10.464 -20.493 15.399 1.00 89.56 367 PRO A O 1
ATOM 2982 N N . ASP A 1 368 ? -12.394 -21.302 16.225 1.00 90.75 368 ASP A N 1
ATOM 2983 C CA . ASP A 1 368 ? -12.805 -21.979 14.995 1.00 90.75 368 ASP A CA 1
ATOM 2984 C C . ASP A 1 368 ? -13.461 -20.960 14.053 1.00 90.75 368 ASP A C 1
ATOM 2986 O O . ASP A 1 368 ? -14.681 -20.776 14.039 1.00 90.75 368 ASP A O 1
ATOM 2990 N N . VAL A 1 369 ? -12.616 -20.232 13.320 1.00 91.69 369 VAL A N 1
ATOM 2991 C CA . VAL A 1 369 ? -13.034 -19.156 12.413 1.00 91.69 369 VAL A CA 1
ATOM 299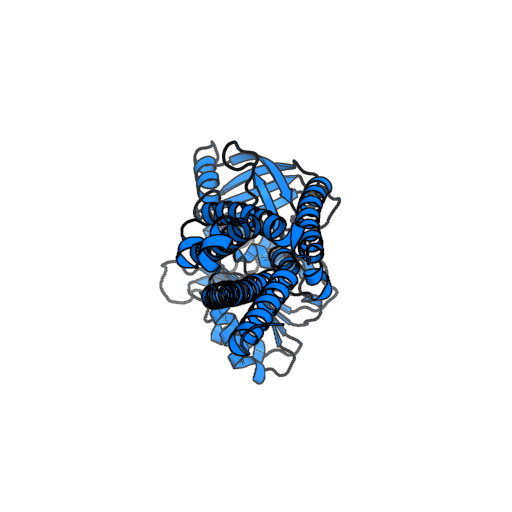2 C C . VAL A 1 369 ? -14.031 -19.663 11.372 1.00 91.69 369 VAL A C 1
ATOM 2994 O O . VAL A 1 369 ? -15.018 -18.977 11.116 1.00 91.69 369 VAL A O 1
ATOM 2997 N N . ASP A 1 370 ? -13.817 -20.860 10.820 1.00 92.00 370 ASP A N 1
ATOM 2998 C CA . ASP A 1 370 ? -14.670 -21.426 9.773 1.00 92.00 370 ASP A CA 1
ATOM 2999 C C . ASP A 1 370 ? -16.096 -21.663 10.314 1.00 92.00 370 ASP A C 1
ATOM 3001 O O . ASP A 1 370 ? -17.078 -21.182 9.739 1.00 92.00 370 ASP A O 1
ATOM 3005 N N . SER A 1 371 ? -16.224 -22.304 11.483 1.00 91.12 371 SER A N 1
ATOM 3006 C CA . SER A 1 371 ? -17.528 -22.524 12.128 1.00 91.12 371 SER A CA 1
ATOM 3007 C C . SER A 1 371 ? -18.182 -21.235 12.633 1.00 91.12 371 SER A C 1
ATOM 3009 O O . SER A 1 371 ? -19.411 -21.136 12.664 1.00 91.12 371 SER A O 1
ATOM 3011 N N . PHE A 1 372 ? -17.404 -20.242 13.073 1.00 90.81 372 PHE A N 1
ATOM 3012 C CA . PHE A 1 372 ? -17.943 -18.936 13.467 1.00 90.81 372 PHE A CA 1
ATOM 3013 C C . PHE A 1 372 ? -18.514 -18.184 12.266 1.00 90.81 372 PHE A C 1
ATOM 3015 O O . PHE A 1 372 ? -19.695 -17.850 12.291 1.00 90.81 372 PHE A O 1
ATOM 3022 N N . VAL A 1 373 ? -17.724 -17.997 11.205 1.00 93.44 373 VAL A N 1
ATOM 3023 C CA . VAL A 1 373 ? -18.152 -17.295 9.985 1.00 93.44 373 VAL A CA 1
ATOM 3024 C C . VAL A 1 373 ? -19.375 -17.972 9.373 1.00 93.44 373 VAL A C 1
ATOM 3026 O O . VAL A 1 373 ? -20.351 -17.294 9.059 1.00 93.44 373 VAL A O 1
ATOM 3029 N N . ARG A 1 374 ? -19.376 -19.308 9.281 1.00 94.19 374 ARG A N 1
ATOM 3030 C CA . ARG A 1 374 ? -20.538 -20.067 8.805 1.00 94.19 374 ARG A CA 1
ATOM 3031 C C . ARG A 1 374 ? -21.790 -19.780 9.629 1.00 94.19 374 ARG A C 1
ATOM 3033 O O . ARG A 1 374 ? -22.845 -19.542 9.052 1.00 94.19 374 ARG A O 1
ATOM 3040 N N . ARG A 1 375 ? -21.695 -19.796 10.963 1.00 92.81 375 ARG A N 1
ATOM 3041 C CA . ARG A 1 375 ? -22.843 -19.506 11.838 1.00 92.81 375 ARG A CA 1
ATOM 3042 C C . ARG A 1 375 ? -23.337 -18.074 11.678 1.00 92.81 375 ARG A C 1
ATOM 3044 O O . ARG A 1 375 ? -24.545 -17.893 11.601 1.00 92.81 375 ARG A O 1
ATOM 3051 N N . CYS A 1 376 ? -22.440 -17.091 11.601 1.00 91.81 376 CYS A N 1
ATOM 3052 C CA . CYS A 1 376 ? -22.825 -15.699 11.362 1.00 91.81 376 CYS A CA 1
ATOM 3053 C C . CYS A 1 376 ? -23.570 -15.562 10.028 1.00 91.81 376 CYS A C 1
ATOM 3055 O O . CYS A 1 376 ? -24.609 -14.926 9.984 1.00 91.81 376 CYS A O 1
ATOM 3057 N N . ILE A 1 377 ? -23.089 -16.211 8.962 1.00 93.88 377 ILE A N 1
ATOM 3058 C CA . ILE A 1 377 ? -23.718 -16.150 7.634 1.00 93.88 377 ILE A CA 1
ATOM 3059 C C . ILE A 1 377 ? -25.084 -16.849 7.605 1.00 93.88 377 ILE A C 1
ATOM 3061 O O . ILE A 1 377 ? -26.038 -16.303 7.061 1.00 93.88 377 ILE A O 1
ATOM 3065 N N . VAL A 1 378 ? -25.186 -18.053 8.173 1.00 93.19 378 VAL A N 1
ATOM 3066 C CA . VAL A 1 378 ? -26.430 -18.845 8.157 1.00 93.19 378 VAL A CA 1
ATOM 3067 C C . VAL A 1 378 ? -27.513 -18.214 9.032 1.00 93.19 378 VAL A C 1
ATOM 3069 O O . VAL A 1 378 ? -28.687 -18.259 8.676 1.00 93.19 378 VAL A O 1
ATOM 3072 N N . ASN A 1 379 ? -27.127 -17.633 10.170 1.00 91.81 379 ASN A N 1
ATOM 3073 C CA . ASN A 1 379 ? -28.067 -17.034 11.115 1.00 91.81 379 ASN A CA 1
ATOM 3074 C C . ASN A 1 379 ? -28.348 -15.554 10.834 1.00 91.81 379 ASN A C 1
ATOM 3076 O O . ASN A 1 379 ? -29.186 -14.981 11.530 1.00 91.81 379 ASN A O 1
ATOM 3080 N N . ALA A 1 380 ? -27.660 -14.947 9.862 1.00 90.69 380 ALA A N 1
ATOM 3081 C CA . ALA A 1 380 ? -27.891 -13.559 9.500 1.00 90.69 380 ALA A CA 1
ATOM 3082 C C . ALA A 1 380 ? -29.359 -13.366 9.103 1.00 90.69 380 ALA A C 1
ATOM 3084 O O . ALA A 1 380 ? -29.907 -14.070 8.251 1.00 90.69 380 ALA A O 1
ATOM 3085 N N . SER A 1 381 ? -29.994 -12.406 9.756 1.00 89.31 381 SER A N 1
ATOM 3086 C CA . SER A 1 381 ? -31.364 -11.966 9.508 1.00 89.31 381 SER A CA 1
ATOM 3087 C C . SER A 1 381 ? -31.401 -10.738 8.595 1.00 89.31 381 SER A C 1
ATOM 3089 O O . SER A 1 381 ? -32.333 -10.578 7.805 1.00 89.31 381 SER A O 1
ATOM 3091 N N . GLY A 1 382 ? -30.363 -9.900 8.668 1.00 90.81 382 GLY A N 1
ATOM 3092 C CA . GLY A 1 382 ? -30.140 -8.732 7.821 1.00 90.81 382 GLY A CA 1
ATOM 3093 C C . GLY A 1 382 ? -28.892 -8.867 6.952 1.00 90.81 382 GLY A C 1
ATOM 3094 O O . GLY A 1 382 ? -28.245 -9.911 6.902 1.00 90.81 382 GLY A O 1
ATOM 3095 N N . LYS A 1 383 ? -28.546 -7.800 6.235 1.00 94.62 383 LYS A N 1
ATOM 3096 C CA . LYS A 1 383 ? -27.293 -7.683 5.487 1.00 94.62 383 LYS A CA 1
ATOM 3097 C C . LYS A 1 383 ? -26.125 -7.780 6.462 1.00 94.62 383 LYS A C 1
ATOM 3099 O O . LYS A 1 383 ? -26.021 -6.983 7.395 1.00 94.62 383 LYS A O 1
ATOM 3104 N N . LEU A 1 384 ? -25.212 -8.698 6.172 1.00 95.56 384 LEU A N 1
ATOM 3105 C CA . LEU A 1 384 ? -24.037 -8.976 6.984 1.00 95.56 384 LEU A CA 1
ATOM 3106 C C . LEU A 1 384 ? -22.773 -8.411 6.327 1.00 95.56 384 LEU A C 1
ATOM 3108 O O . LEU A 1 384 ? -22.483 -8.692 5.163 1.00 95.56 384 LEU A O 1
ATOM 3112 N N . ALA A 1 385 ? -21.984 -7.661 7.090 1.00 95.81 385 ALA A N 1
ATOM 3113 C CA . ALA A 1 385 ? -20.613 -7.330 6.724 1.00 95.81 385 ALA A CA 1
ATOM 3114 C C . ALA A 1 385 ? -19.626 -8.153 7.552 1.00 95.81 385 ALA A C 1
ATOM 3116 O O . ALA A 1 385 ? -19.681 -8.145 8.780 1.00 95.81 385 ALA A O 1
ATOM 3117 N N . VAL A 1 386 ? -18.682 -8.815 6.884 1.00 96.31 386 VAL A N 1
ATOM 3118 C CA . VAL A 1 386 ? -17.553 -9.494 7.531 1.00 96.31 386 VAL A CA 1
ATOM 3119 C C . VAL A 1 386 ? -16.294 -8.668 7.311 1.00 96.31 386 VAL A C 1
ATOM 3121 O O . VAL A 1 386 ? -15.843 -8.534 6.179 1.00 96.31 386 VAL A O 1
ATOM 3124 N N . LEU A 1 387 ? -15.716 -8.128 8.382 1.00 95.31 387 LEU A N 1
ATOM 3125 C CA . LEU A 1 387 ? -14.498 -7.323 8.365 1.00 95.31 387 LEU A CA 1
ATOM 3126 C C . LEU A 1 387 ? -13.352 -8.077 9.045 1.00 95.31 387 LEU A C 1
ATOM 3128 O O . LEU A 1 387 ? -13.468 -8.444 10.215 1.00 95.31 387 LEU A O 1
ATOM 3132 N N . SER A 1 388 ? -12.227 -8.264 8.352 1.00 94.88 388 SER A N 1
ATOM 3133 C CA . SER A 1 388 ? -11.032 -8.881 8.944 1.00 94.88 388 SER A CA 1
ATOM 3134 C C . SER A 1 388 ? -9.789 -7.987 8.897 1.00 94.88 388 SER A C 1
ATOM 3136 O O . SER A 1 388 ? -9.579 -7.242 7.939 1.00 94.88 388 SER A O 1
ATOM 3138 N N . CYS A 1 389 ? -8.957 -8.062 9.943 1.00 93.50 389 CYS A N 1
ATOM 3139 C CA . CYS A 1 389 ? -7.626 -7.450 9.972 1.00 93.50 389 CYS A CA 1
ATOM 3140 C C . CYS A 1 389 ? -6.661 -8.220 10.881 1.00 93.50 389 CYS A C 1
ATOM 3142 O O . CYS A 1 389 ? -6.743 -8.164 12.111 1.00 93.50 389 CYS A O 1
ATOM 3144 N N . GLY A 1 390 ? -5.689 -8.918 10.306 1.00 91.69 390 GLY A N 1
ATOM 3145 C CA . GLY A 1 390 ? -4.673 -9.602 11.095 1.00 91.69 390 GLY A CA 1
ATOM 3146 C C . GLY A 1 390 ? -3.621 -10.308 10.247 1.00 91.69 390 GLY A C 1
ATOM 3147 O O . GLY A 1 390 ? -3.320 -9.873 9.135 1.00 91.69 390 GLY A O 1
ATOM 3148 N N . PRO A 1 391 ? -3.001 -11.379 10.775 1.00 89.06 391 PRO A N 1
ATOM 3149 C CA . PRO A 1 391 ? -2.043 -12.181 10.022 1.00 89.06 391 PRO A CA 1
ATOM 3150 C C . PRO A 1 391 ? -2.656 -12.727 8.727 1.00 89.06 391 PRO A C 1
ATOM 3152 O O . PRO A 1 391 ? -3.811 -13.144 8.726 1.00 89.06 391 PRO A O 1
ATOM 3155 N N . GLY A 1 392 ? -1.860 -12.812 7.655 1.00 87.81 392 GLY A N 1
ATOM 3156 C CA . GLY A 1 392 ? -2.344 -13.258 6.341 1.00 87.81 392 GLY A CA 1
ATOM 3157 C C . GLY A 1 392 ? -3.073 -14.604 6.375 1.00 87.81 392 GLY A C 1
ATOM 3158 O O . GLY A 1 392 ? -4.133 -14.728 5.785 1.00 87.81 392 GLY A O 1
ATOM 3159 N N . SER A 1 393 ? -2.593 -15.570 7.167 1.00 90.19 393 SER A N 1
ATOM 3160 C CA . SER A 1 393 ? -3.266 -16.866 7.324 1.00 90.19 393 SER A CA 1
ATOM 3161 C C . SER A 1 393 ? -4.661 -16.764 7.953 1.00 90.19 393 SER A C 1
ATOM 3163 O O . SER A 1 393 ? -5.530 -17.563 7.627 1.00 90.19 393 SER A O 1
ATOM 3165 N N . MET A 1 394 ? -4.877 -15.802 8.858 1.00 91.62 394 MET A N 1
ATOM 3166 C CA . MET A 1 394 ? -6.185 -15.550 9.466 1.00 91.62 394 MET A CA 1
ATOM 3167 C C . MET A 1 394 ? -7.123 -14.903 8.446 1.00 91.62 394 MET A C 1
ATOM 3169 O O . MET A 1 394 ? -8.232 -15.388 8.258 1.00 91.62 394 MET A O 1
ATOM 3173 N N . ASN A 1 395 ? -6.664 -13.857 7.752 1.00 92.25 395 ASN A N 1
ATOM 3174 C CA . ASN A 1 395 ? -7.452 -13.197 6.708 1.00 92.25 395 ASN A CA 1
ATOM 3175 C C . ASN A 1 395 ? -7.817 -14.175 5.577 1.00 92.25 395 ASN A C 1
ATOM 3177 O O . ASN A 1 395 ? -8.964 -14.213 5.145 1.00 92.25 395 ASN A O 1
ATOM 3181 N N . ASP A 1 396 ? -6.875 -15.017 5.139 1.00 92.94 396 ASP A N 1
ATOM 3182 C CA . ASP A 1 396 ? -7.116 -16.048 4.123 1.00 92.94 396 ASP A CA 1
ATOM 3183 C C . ASP A 1 396 ? -8.155 -17.077 4.593 1.00 92.94 396 ASP A C 1
ATOM 3185 O O . ASP A 1 396 ? -9.017 -17.474 3.807 1.00 92.94 396 ASP A O 1
ATOM 3189 N N . GLN A 1 397 ? -8.118 -17.475 5.871 1.00 94.00 397 GLN A N 1
ATOM 3190 C CA . GLN A 1 397 ? -9.117 -18.372 6.454 1.00 94.00 397 GLN A CA 1
ATOM 3191 C C . GLN A 1 397 ? -10.507 -17.727 6.481 1.00 94.00 397 GLN A C 1
ATOM 3193 O O . GLN A 1 397 ? -11.463 -18.353 6.034 1.00 94.00 397 GLN A O 1
ATOM 3198 N N . VAL A 1 398 ? -10.626 -16.471 6.931 1.00 95.31 398 VAL A N 1
ATOM 3199 C CA . VAL A 1 398 ? -11.907 -15.739 6.921 1.00 95.31 398 VAL A CA 1
ATOM 3200 C C . VAL A 1 398 ? -12.429 -15.602 5.492 1.00 95.31 398 VAL A C 1
ATOM 3202 O O . VAL A 1 398 ? -13.587 -15.916 5.232 1.00 95.31 398 VAL A O 1
ATOM 3205 N N . ARG A 1 399 ? -11.574 -15.191 4.547 1.00 94.94 399 ARG A N 1
ATOM 3206 C CA . ARG A 1 399 ? -11.940 -15.030 3.134 1.00 94.94 399 ARG A CA 1
ATOM 3207 C C . ARG A 1 399 ? -12.450 -16.340 2.534 1.00 94.94 399 ARG A C 1
ATOM 3209 O O . ARG A 1 399 ? -13.475 -16.337 1.855 1.00 94.94 399 ARG A O 1
ATOM 3216 N N . ARG A 1 400 ? -11.759 -17.454 2.799 1.00 95.94 400 ARG A N 1
ATOM 3217 C CA . ARG A 1 400 ? -12.183 -18.795 2.373 1.00 95.94 400 ARG A CA 1
ATOM 3218 C C . ARG A 1 400 ? -13.526 -19.171 2.999 1.00 95.94 400 ARG A C 1
ATOM 3220 O O . ARG A 1 400 ? -14.431 -19.552 2.267 1.00 95.94 400 ARG A O 1
ATOM 3227 N N . ALA A 1 401 ? -13.674 -19.006 4.313 1.00 95.94 401 ALA A N 1
ATOM 3228 C CA . ALA A 1 401 ? -14.905 -19.336 5.024 1.00 95.94 401 ALA A CA 1
ATOM 3229 C C . ALA A 1 401 ? -16.106 -18.534 4.503 1.00 95.94 401 ALA A C 1
ATOM 3231 O O . ALA A 1 401 ? -17.184 -19.096 4.320 1.00 95.94 401 ALA A O 1
ATOM 3232 N N . VAL A 1 402 ? -15.933 -17.240 4.205 1.00 96.19 402 VAL A N 1
ATOM 3233 C CA . VAL A 1 402 ? -16.994 -16.440 3.577 1.00 96.19 402 VAL A CA 1
ATOM 3234 C C . VAL A 1 402 ? -17.313 -16.976 2.182 1.00 96.19 402 VAL A C 1
ATOM 3236 O O . VAL A 1 402 ? -18.478 -17.223 1.890 1.00 96.19 402 VAL A O 1
ATOM 3239 N N . ALA A 1 403 ? -16.304 -17.208 1.338 1.00 95.50 403 ALA A N 1
ATOM 3240 C CA . ALA A 1 403 ? -16.509 -17.689 -0.030 1.00 95.50 403 ALA A CA 1
ATOM 3241 C C . ALA A 1 403 ? -17.234 -19.046 -0.091 1.00 95.50 403 ALA A C 1
ATOM 3243 O O . ALA A 1 403 ? -18.094 -19.240 -0.947 1.00 95.50 403 ALA A O 1
ATOM 3244 N N . GLU A 1 404 ? -16.924 -19.965 0.826 1.00 95.44 404 GLU A N 1
ATOM 3245 C CA . GLU A 1 404 ? -17.554 -21.289 0.900 1.00 95.44 404 GLU A CA 1
ATOM 3246 C C . GLU A 1 404 ? -19.002 -21.238 1.412 1.00 95.44 404 GLU A C 1
ATOM 3248 O O . GLU A 1 404 ? -19.810 -22.090 1.047 1.00 95.44 404 GLU A O 1
ATOM 3253 N N . ASN A 1 405 ? -19.354 -20.245 2.237 1.00 94.69 405 ASN A N 1
ATOM 3254 C CA . ASN A 1 405 ? -20.662 -20.180 2.898 1.00 94.69 405 ASN A CA 1
ATOM 3255 C C . ASN A 1 405 ? -21.596 -19.096 2.339 1.00 94.69 405 ASN A C 1
ATOM 3257 O O . ASN A 1 405 ? -22.774 -19.091 2.688 1.00 94.69 405 ASN A O 1
ATOM 3261 N N . ILE A 1 406 ? -21.128 -18.211 1.449 1.00 93.31 406 ILE A N 1
ATOM 3262 C CA . ILE A 1 406 ? -21.915 -17.077 0.927 1.00 93.31 406 ILE A CA 1
ATOM 3263 C C . ILE A 1 406 ? -23.232 -17.502 0.263 1.00 93.31 406 ILE A C 1
ATOM 3265 O O . ILE A 1 406 ? -24.225 -16.791 0.353 1.00 93.31 406 ILE A O 1
ATOM 3269 N N . GLN A 1 407 ? -23.271 -18.686 -0.357 1.00 92.06 407 GLN A N 1
ATOM 3270 C CA . GLN A 1 407 ? -24.481 -19.230 -0.989 1.00 92.06 407 GLN A CA 1
ATOM 3271 C C . GLN A 1 407 ? -25.534 -19.712 0.017 1.00 92.06 407 GLN A C 1
ATOM 3273 O O . GLN A 1 407 ? -26.689 -19.892 -0.350 1.00 92.06 407 GLN A O 1
ATOM 3278 N N . SER A 1 408 ? -25.138 -19.943 1.271 1.00 92.00 408 SER A N 1
ATOM 3279 C CA . SER A 1 408 ? -26.047 -20.352 2.348 1.00 92.00 408 SER A CA 1
ATOM 3280 C C . SER A 1 408 ? -26.700 -19.160 3.053 1.00 92.00 408 SER A C 1
ATOM 3282 O O . SER A 1 408 ? -27.511 -19.365 3.953 1.00 92.00 408 SER A O 1
ATOM 3284 N N . ALA A 1 409 ? -26.329 -17.930 2.689 1.00 90.62 409 ALA A N 1
ATOM 3285 C CA . ALA A 1 409 ? -26.877 -16.724 3.285 1.00 90.62 409 ALA A CA 1
ATOM 3286 C C . ALA A 1 409 ? -28.324 -16.491 2.830 1.00 90.62 409 ALA A C 1
ATOM 3288 O O . ALA A 1 409 ? -28.641 -16.584 1.645 1.00 90.62 409 ALA A O 1
ATOM 3289 N N . SER A 1 410 ? -29.192 -16.126 3.771 1.00 89.88 410 SER A N 1
ATOM 3290 C CA . SER A 1 410 ? -30.554 -15.652 3.483 1.00 89.88 410 SER A CA 1
ATOM 3291 C C . SER A 1 410 ? -30.566 -14.217 2.926 1.00 89.88 410 SER A C 1
ATOM 3293 O O . SER A 1 410 ? -31.546 -13.783 2.319 1.00 89.88 410 SER A O 1
ATOM 3295 N N . SER A 1 411 ? -29.472 -13.478 3.132 1.00 90.25 411 SER A N 1
ATOM 3296 C CA . SER A 1 411 ? -29.330 -12.047 2.885 1.00 90.25 411 SER A CA 1
ATOM 3297 C C . SER A 1 411 ? -27.992 -11.717 2.205 1.00 90.25 411 SER A C 1
ATOM 3299 O O . SER A 1 411 ? -27.158 -12.583 1.936 1.00 90.25 411 SER A O 1
ATOM 3301 N N . ARG A 1 412 ? -27.772 -10.433 1.895 1.00 93.56 412 ARG A N 1
ATOM 3302 C CA . ARG A 1 412 ? -26.504 -9.966 1.316 1.00 93.56 412 ARG A CA 1
ATOM 3303 C C . ARG A 1 412 ? -25.369 -10.104 2.333 1.00 93.56 412 ARG A C 1
ATOM 3305 O O . ARG A 1 412 ? -25.457 -9.534 3.417 1.00 93.56 412 ARG A O 1
ATOM 3312 N N . VAL A 1 413 ? -24.281 -10.751 1.922 1.00 95.38 413 VAL A N 1
ATOM 3313 C CA . VAL A 1 413 ? -23.034 -10.853 2.688 1.00 95.38 413 VAL A CA 1
ATOM 3314 C C . VAL A 1 413 ? -21.904 -10.223 1.892 1.00 95.38 413 VAL A C 1
ATOM 3316 O O . VAL A 1 413 ? -21.609 -10.671 0.784 1.00 95.38 413 VAL A O 1
ATOM 3319 N N . ASP A 1 414 ? -21.237 -9.234 2.477 1.00 95.06 414 ASP A N 1
ATOM 3320 C CA . ASP A 1 414 ? -20.057 -8.609 1.881 1.00 95.06 414 ASP A CA 1
ATOM 3321 C C . ASP A 1 414 ? -18.835 -8.813 2.791 1.00 95.06 414 ASP A C 1
ATOM 3323 O O . ASP A 1 414 ? -18.912 -8.685 4.015 1.00 95.06 414 ASP A O 1
ATOM 3327 N N . TYR A 1 415 ? -17.692 -9.124 2.178 1.00 93.94 415 TYR A N 1
ATOM 3328 C CA . TYR A 1 415 ? -16.409 -9.283 2.861 1.00 93.94 415 TYR A CA 1
ATOM 3329 C C . TYR A 1 415 ? -15.523 -8.058 2.638 1.00 93.94 415 TYR A C 1
ATOM 3331 O O . TYR A 1 415 ? -15.286 -7.649 1.500 1.00 93.94 415 TYR A O 1
ATOM 3339 N N . PHE A 1 416 ? -14.998 -7.517 3.731 1.00 92.00 416 PHE A N 1
ATOM 3340 C CA . PHE A 1 416 ? -14.063 -6.405 3.769 1.00 92.00 416 PHE A CA 1
ATOM 3341 C C . PHE A 1 416 ? -12.780 -6.850 4.468 1.00 92.00 416 PHE A C 1
ATOM 3343 O O . PHE A 1 416 ? -12.805 -7.547 5.485 1.00 92.00 416 PHE A O 1
ATOM 3350 N N . GLU A 1 417 ? -11.643 -6.427 3.933 1.00 89.19 417 GLU A N 1
ATOM 3351 C CA . GLU A 1 417 ? -10.343 -6.750 4.498 1.00 89.19 417 GLU A CA 1
ATOM 3352 C C . GLU A 1 417 ? -9.517 -5.485 4.651 1.00 89.19 417 GLU A C 1
ATOM 3354 O O . GLU A 1 417 ? -9.162 -4.835 3.671 1.00 89.19 417 GLU A O 1
ATOM 3359 N N . GLU A 1 418 ? -9.173 -5.185 5.895 1.00 85.75 418 GLU A N 1
ATOM 3360 C CA . GLU A 1 418 ? -8.166 -4.190 6.224 1.00 85.75 418 GLU A CA 1
ATOM 3361 C C . GLU A 1 418 ? -6.837 -4.946 6.322 1.00 85.75 418 GLU A C 1
ATOM 3363 O O . GLU A 1 418 ? -6.549 -5.626 7.310 1.00 85.75 418 GLU A O 1
ATOM 3368 N N . SER A 1 419 ? -6.025 -4.906 5.266 1.00 67.94 419 SER A N 1
ATOM 3369 C CA . SER A 1 419 ? -4.705 -5.539 5.264 1.00 67.94 419 SER A CA 1
ATOM 3370 C C . SER A 1 419 ? -3.610 -4.484 5.255 1.00 67.94 419 SER A C 1
ATOM 3372 O O . SER A 1 419 ? -3.422 -3.773 4.273 1.00 67.94 419 SER A O 1
ATOM 3374 N N . PHE A 1 420 ? -2.816 -4.436 6.319 1.00 61.72 420 PHE A N 1
ATOM 3375 C CA . PHE A 1 420 ? -1.594 -3.637 6.361 1.00 61.72 420 PHE A CA 1
ATOM 3376 C C . PHE A 1 420 ? -0.469 -4.383 5.637 1.00 61.72 420 PHE A C 1
ATOM 3378 O O . PHE A 1 420 ? 0.382 -5.027 6.252 1.00 61.72 420 PHE A O 1
ATOM 3385 N N . SER A 1 421 ? -0.519 -4.370 4.304 1.00 47.34 421 SER A N 1
ATOM 3386 C CA . SER A 1 421 ? 0.450 -5.027 3.420 1.00 47.34 421 SER A CA 1
ATOM 3387 C C . SER A 1 421 ? 1.631 -4.116 3.074 1.00 47.34 421 SER A C 1
ATOM 3389 O O . SER A 1 421 ? 1.884 -3.843 1.898 1.00 47.34 421 SER A O 1
ATOM 3391 N N . TRP A 1 422 ? 2.341 -3.638 4.093 1.00 48.69 422 TRP A N 1
ATOM 3392 C CA . TRP A 1 422 ? 3.583 -2.873 3.937 1.00 48.69 422 TRP A CA 1
ATOM 3393 C C . TRP A 1 422 ? 4.802 -3.647 4.419 1.00 48.69 422 TRP A C 1
ATOM 3395 O O . TRP A 1 422 ? 4.754 -4.209 5.542 1.00 48.69 422 TRP A O 1
#

pLDDT: mean 89.17, std 10.3, range [44.97, 98.5]

InterPro domains:
  IPR013112 FAD-binding 8 [PF08022] (175-268)
  IPR013121 Ferric reductase, NAD binding domain [PF08030] (275-402)
  IPR013130 Ferric reductase transmembrane component-like domain [PF01794] (17-133)
  IPR017927 FAD-binding domain, ferredoxin reductase-type [PS51384] (152-272)
  IPR017938 Riboflavin synthase-like beta-barrel [SSF63380] (177-268)
  IPR039261 Ferredoxin-NADP reductase (FNR), nucleotide-binding domain [G3DSA:3.40.50.80] (260-420)
  IPR039261 Ferredoxin-NADP reductase (FNR), nucleotide-binding domain [SSF52343] (260-406)
  IPR051410 Ferric/Cupric Reductase Transmembrane Component [PTHR32361] (3-422)

Mean predicted aligned error: 6.96 Å

Nearest PDB structures (foldseek):
  7d3e-assembly1_C  TM=6.023E-01  e=7.888E-20  Homo sapiens
  7d3f-assembly1_C  TM=5.822E-01  e=6.079E-20  Homo sapiens
  6wxv-assembly1_A  TM=6.222E-01  e=6.016E-19  Mus musculus
  6o0a-assembly1_A  TM=4.910E-01  e=1.159E-11  Malassezia yamatoensis
  5ogx-assembly1_A  TM=6.455E-01  e=3.763E-09  Amycolatopsis methanolica 239

Sequence (422 aa):
MYDTKARQLLRMLADRAGIVSITQVPMIILFGGRNNFLIWLTGWPIEVFNVYHRWISRGILVLLLVHAISFSLSFTLAGSYNTVWSKPYWIFGITAFSSGAIIFFQSLRVLRQRNYEVFLAAHIALATVFIGAAWNHLKDLGELEYLYAAVAVWGTDRIARIIRIIWSGSPCRAQMVAYEDGVFKVLIDYSKRWKISPGTYLFVSFLSRESFWQFHPFSAVAPLDDKGTLTLYAKAKDGLTRDLYLNLCRQQGHRKNCRVLLEGPYGCQHALYRYEEVFIIAGGVGITGVYNYAEDMRKNPQRDHSVQLIWVIPDERPLEWFGEQIDYLSCAEQFQITVYITGTGNSNIQTEKPTIAGQYRKMRGKPDVDSFVRRCIVNASGKLAVLSCGPGSMNDQVRRAVAENIQSASSRVDYFEESFSW

Secondary structure (DSSP, 8-state):
--S-HHHHHHHHHHHHHHHHHHHTHHHHHHHH-SS-HHHHHH---HHHHHHHHHHHHHHHHHHHHHHHHHHHHHHHHTT-HHHHTTSHHHHHHHHHHHHHHHHHHHTSHHHHHH-HHHHHHHHHHHHHHHHHHHHHHHTTTS-HHHHHHHHHHHHHHHHHHHHHHHHTTPSEEEEEEE-TTSEEEEEEE--TTS---TT-EEEEEE-STTTTT--EEEEPBPPSSTT-EEEEEEE--STHHHHHHHHHHTSGGGEEEEEEEEEEEE-----GGG-SEEEEEEEGGGHHHHHHHHHHHHH-TTS--EEEEEEEESSSTHHHHHHHHHHHHHTSTTEEEEEEE-SSS-SS--EEPPPTT--PEEEES---HHHHHHHHHHH-SS-EEEEEES-HHHHHHHHHHHHHHGGG-SS-EEEEE-----

Solvent-accessible surface area (backbone atoms only — not comparable to full-atom values): 22207 Å² total; per-residue (Å²): 134,70,98,40,73,68,46,46,52,28,45,54,50,16,52,50,26,44,52,62,28,47,67,45,46,31,54,36,50,41,30,68,39,91,69,35,69,60,36,75,76,68,68,51,57,69,69,58,34,42,51,49,24,57,52,51,50,52,52,31,51,53,24,46,50,50,17,53,52,26,47,49,53,33,27,50,79,66,73,43,42,80,68,44,67,78,34,66,41,49,49,21,44,51,47,17,52,51,30,52,50,51,46,54,61,51,63,34,67,75,53,30,70,73,42,50,67,60,39,53,53,52,42,54,55,33,48,52,48,21,54,56,21,43,48,60,28,25,72,88,73,52,79,55,66,37,54,52,48,26,52,48,51,51,49,50,32,55,52,50,47,54,51,27,23,56,66,40,50,43,75,22,54,29,40,36,40,54,48,97,86,46,35,33,40,38,43,27,56,53,48,83,85,61,79,86,52,36,48,29,29,30,29,39,16,48,66,44,99,91,34,53,90,46,68,48,79,40,41,52,32,73,52,96,55,92,82,50,44,41,37,34,70,44,69,46,60,72,68,68,48,29,55,53,46,57,58,22,64,72,30,79,88,19,40,46,78,48,45,30,40,41,37,37,84,40,74,68,63,76,74,63,87,79,30,41,30,37,41,38,41,23,29,59,80,26,39,47,53,52,44,38,47,57,50,53,50,63,78,47,63,92,52,82,44,44,35,39,37,39,40,39,28,61,55,70,66,63,45,77,82,47,32,69,62,51,31,55,52,28,76,39,90,50,37,51,42,38,40,28,28,52,42,103,59,71,88,58,74,48,77,50,77,54,54,98,82,29,76,34,41,43,35,38,32,77,78,62,58,53,66,48,48,39,49,54,39,56,69,36,86,44,34,32,35,41,38,34,16,44,54,68,72,55,43,53,47,51,54,49,29,47,68,75,36,56,85,61,31,80,43,60,73,48,83,46,74,56,71,88,86,122